Protein AF-A0A834VMV4-F1 (afdb_monomer_lite)

InterPro domains:
  IPR002156 Ribonuclease H domain [PF00075] (188-324)
  IPR002156 Ribonuclease H domain [PS50879] (186-325)
  IPR012337 Ribonuclease H-like superfamily [SSF53098] (189-326)
  IPR036397 Ribonuclease H superfamily [G3DSA:3.30.420.10] (181-323)
  IPR050092 Ribonuclease H [PTHR10642] (129-359)

pLDDT: mean 83.53, std 16.03, range [24.09, 98.38]

Foldseek 3Di:
DQVVVLLVQLDPPRHDALVVLLVCCVPPVCCVLCPCLLQPPDPDPVSLVVQQVVLQSSLCSSVVHDPPDDRLVSCVVSVHFRPVLVSLLVLLLVLLVLLQEPCPDPSNVVLVVVVVVVVVDDPDPDPPHSSVSSSVSDPPLQNPQAHHQDPDDDDPPDDFLAAEDEDPDDQQVQLVVVVVCLLPDDQLEKEKEKFWDDDPPFQAIKIKIFIAGSVRDTPDIDIAGAGNQDDRLLSQLVRQLVLLVVCLVPAAAAHEYEYEYADPLSSVVLRDDDSDWSNVSNVSSRVSSVSNVVNNYHYYYYYHHPPNPPVRNVNRVVRNVVNRHDDHPDHYHTSVSSSVVSVVVSLVVSVVVLVVVLVVQCVVPVPDPSNPDDPPCSVPVVVVVCVVVVVVVSD

Radius of gyration: 25.64 Å; chains: 1; bounding box: 66×63×68 Å

Sequence (395 aa):
MCLYVLGRLANIELGLSTHAIRQLYLACVTSVSDYGAQIYWQNQPYATKKLQSLHNLACRKTLGVFRTAPTVPTSLEASLLPPAIRLNSTIRNYASRANLLANTHPIAKAITRIQSTNLQRSKKPNQHRQLQTITNAIPKNNKRDTEQTIPYRFRPWDTLNYTVTVSQKSKEEEANAHQAYIKTRLDNYTTIYSDASQTQEGKGIGVGIAVYNSTQQEIYSETVNIGQYQLVYNGELEGITRAFEYAAKNATTDQEFEVYADNQAAIYRLKNLSDNPGQHWQLRCLKAANTIRRKQANIHLLWAPGHTDIVGNERADYLAKEATKEDPRSTTKSIAYLGTTIKRIQQTEQRQEYEKYKARATALNKATYSAKYIEHQLFEMTKRSWITLFSSQFH

Secondary structure (DSSP, 8-state):
-HHHHHTTS--TTTS--HHHHHHHIIIIIIHHHTTTHHHH-S--HHHHHHHHHHHHHHHHHHHT--TTS-HHHHHHHTT---HHHHHHHHHHHHHHHHHHB-TTSHHHHHHHHHHHHTTS--S------HHHHHHHHS-GGGSSSB--B------TTPPPSSEEE---S-HHHHHHHHHHHHHHS-TTEEEEEEEEE--SS-SS-EEEEEEE-TT--EEEEEEEE--TTS-HHHHHHHHHHHHHHHHHHH--TT-EEEEEES-HHHHHHHHS--SSTTHHHHHHHHHHHHHHHHTT-EEEEEE--SSS--HHHHHHHHHHHHHTTSPPS--PBPHHHHHHHHHHHHHHHHHHHHHHHHHHHHHH-TTSHHHH--STTTTTHHHHTTTTTTTTS--

Structure (mmCIF, N/CA/C/O backbone):
data_AF-A0A834VMV4-F1
#
_entry.id   AF-A0A834VMV4-F1
#
loop_
_atom_site.group_PDB
_atom_site.id
_atom_site.type_symbol
_atom_site.label_atom_id
_atom_site.label_alt_id
_atom_site.label_comp_id
_atom_site.label_asym_id
_atom_site.label_entity_id
_atom_site.label_seq_id
_atom_site.pdbx_PDB_ins_code
_atom_site.Cartn_x
_atom_site.Cartn_y
_atom_site.Cartn_z
_atom_site.occupancy
_atom_site.B_iso_or_equiv
_atom_site.auth_seq_id
_atom_site.auth_comp_id
_atom_site.auth_asym_id
_atom_site.auth_atom_id
_atom_site.pdbx_PDB_model_num
ATOM 1 N N . MET A 1 1 ? 4.136 8.636 -36.733 1.00 51.41 1 MET A N 1
ATOM 2 C CA . MET A 1 1 ? 3.437 9.928 -36.899 1.00 51.41 1 MET A CA 1
ATOM 3 C C . MET A 1 1 ? 3.406 10.726 -35.589 1.00 51.41 1 MET A C 1
ATOM 5 O O . MET A 1 1 ? 3.931 11.829 -35.578 1.00 51.41 1 MET A O 1
ATOM 9 N N . CYS A 1 2 ? 2.948 10.159 -34.462 1.00 61.69 2 CYS A N 1
ATOM 10 C CA . CYS A 1 2 ? 2.814 10.873 -33.176 1.00 61.69 2 CYS A CA 1
ATOM 11 C C . CYS A 1 2 ? 4.102 11.528 -32.626 1.00 61.69 2 CYS A C 1
ATOM 13 O O . CYS A 1 2 ? 4.070 12.689 -32.235 1.00 61.69 2 CYS A O 1
ATOM 15 N N . LEU A 1 3 ? 5.258 10.845 -32.638 1.00 66.88 3 LEU A N 1
ATOM 16 C CA . LEU A 1 3 ? 6.490 11.402 -32.047 1.00 66.88 3 LEU A CA 1
ATOM 17 C C . LEU A 1 3 ? 7.038 12.631 -32.799 1.00 66.88 3 LEU A C 1
ATOM 19 O O . LEU A 1 3 ? 7.627 13.514 -32.185 1.00 66.88 3 LEU A O 1
ATOM 23 N N . TYR A 1 4 ? 6.836 12.716 -34.116 1.00 69.31 4 TYR A N 1
ATOM 24 C CA . TYR A 1 4 ? 7.281 13.875 -34.900 1.00 69.31 4 TYR A CA 1
ATOM 25 C C . TYR A 1 4 ? 6.429 15.117 -34.626 1.00 69.31 4 TYR A C 1
ATOM 27 O O . TYR A 1 4 ? 6.965 16.221 -34.611 1.00 69.31 4 TYR A O 1
ATOM 35 N N . VAL A 1 5 ? 5.135 14.929 -34.350 1.00 69.44 5 VAL A N 1
ATOM 36 C CA . VAL A 1 5 ? 4.232 16.003 -33.911 1.00 69.44 5 VAL A CA 1
ATOM 37 C C . VAL A 1 5 ? 4.632 16.485 -32.515 1.00 69.44 5 VAL A C 1
ATOM 39 O O . VAL A 1 5 ? 4.823 17.681 -32.320 1.00 69.44 5 VAL A O 1
ATOM 42 N N . LEU A 1 6 ? 4.894 15.561 -31.581 1.00 69.88 6 LEU A N 1
ATOM 43 C CA . LEU A 1 6 ? 5.437 15.893 -30.255 1.00 69.88 6 LEU A CA 1
ATOM 44 C C . LEU A 1 6 ? 6.782 16.627 -30.342 1.00 69.88 6 LEU A C 1
ATOM 46 O O . LEU A 1 6 ? 7.045 17.550 -29.579 1.00 69.88 6 LEU A O 1
ATOM 50 N N . GLY A 1 7 ? 7.619 16.263 -31.314 1.00 65.75 7 GLY A N 1
ATOM 51 C CA . GLY A 1 7 ? 8.910 16.900 -31.547 1.00 65.75 7 GLY A CA 1
ATOM 52 C C . GLY A 1 7 ? 8.838 18.368 -31.977 1.00 65.75 7 GLY A C 1
ATOM 53 O O . GLY A 1 7 ? 9.868 19.033 -31.897 1.00 65.75 7 GLY A O 1
ATOM 54 N N . ARG A 1 8 ? 7.673 18.870 -32.418 1.00 71.69 8 ARG A N 1
ATOM 55 C CA . ARG A 1 8 ? 7.442 20.301 -32.700 1.00 71.69 8 ARG A CA 1
ATOM 56 C C . ARG A 1 8 ? 7.140 21.105 -31.436 1.00 71.69 8 ARG A C 1
ATOM 58 O O . ARG A 1 8 ? 7.451 22.285 -31.384 1.00 71.69 8 ARG A O 1
ATOM 65 N N . LEU A 1 9 ? 6.584 20.449 -30.420 1.00 71.00 9 LEU A N 1
ATOM 66 C CA . LEU A 1 9 ? 6.304 21.037 -29.109 1.00 71.00 9 LEU A CA 1
ATOM 67 C C . LEU A 1 9 ? 7.537 21.026 -28.192 1.00 71.00 9 LEU A C 1
ATOM 69 O O . LEU A 1 9 ? 7.499 21.598 -27.113 1.00 71.00 9 LEU A O 1
ATOM 73 N N . ALA A 1 10 ? 8.622 20.372 -28.609 1.00 67.69 10 ALA A N 1
ATOM 74 C CA . ALA A 1 10 ? 9.837 20.165 -27.827 1.00 67.69 10 ALA A CA 1
ATOM 75 C C . ALA A 1 10 ? 10.935 21.216 -28.090 1.00 67.69 10 ALA A C 1
ATOM 77 O O . ALA A 1 10 ? 12.115 20.871 -28.157 1.00 67.69 10 ALA A O 1
ATOM 78 N N . ASN A 1 11 ? 10.550 22.477 -28.316 1.00 72.00 11 ASN A N 1
ATOM 79 C CA . ASN A 1 11 ? 11.505 23.571 -28.502 1.00 72.00 11 ASN A CA 1
ATOM 80 C C . ASN A 1 11 ? 12.044 24.062 -27.142 1.00 72.00 11 ASN A C 1
ATOM 82 O O . ASN A 1 11 ? 11.292 24.140 -26.178 1.00 72.00 11 ASN A O 1
ATOM 86 N N . ILE A 1 12 ? 13.333 24.393 -27.065 1.00 65.00 12 ILE A N 1
ATOM 87 C CA . ILE A 1 12 ? 13.997 24.820 -25.821 1.00 65.00 12 ILE A CA 1
ATOM 88 C C . ILE A 1 12 ? 13.574 26.247 -25.432 1.00 65.00 12 ILE A C 1
ATOM 90 O O . ILE A 1 12 ? 13.533 26.566 -24.250 1.00 65.00 12 ILE A O 1
ATOM 94 N N . GLU A 1 13 ? 13.212 27.084 -26.410 1.00 65.56 13 GLU A N 1
ATOM 95 C CA . GLU A 1 13 ? 12.889 28.502 -26.180 1.00 65.56 13 GLU A CA 1
ATOM 96 C C . GLU A 1 13 ? 11.395 28.763 -25.921 1.00 65.56 13 GLU A C 1
ATOM 98 O O . GLU A 1 13 ? 11.047 29.598 -25.095 1.00 65.56 13 GLU A O 1
ATOM 103 N N . LEU A 1 14 ? 10.502 28.050 -26.619 1.00 67.44 14 LEU A N 1
ATOM 104 C CA . LEU A 1 14 ? 9.043 28.281 -26.596 1.00 67.44 14 LEU A CA 1
ATOM 105 C C . LEU A 1 14 ? 8.225 26.979 -26.496 1.00 67.44 14 LEU A C 1
ATOM 107 O O . LEU A 1 14 ? 7.031 26.956 -26.790 1.00 67.44 14 LEU A O 1
ATOM 111 N N . GLY A 1 15 ? 8.873 25.860 -26.172 1.00 77.75 15 GLY A N 1
ATOM 112 C CA . GLY A 1 15 ? 8.232 24.550 -26.116 1.00 77.75 15 GLY A CA 1
ATOM 113 C C . GLY A 1 15 ? 7.723 24.160 -24.733 1.00 77.75 15 GLY A C 1
ATOM 114 O O . GLY A 1 15 ? 7.844 24.877 -23.743 1.00 77.75 15 GLY A O 1
ATOM 115 N N . LEU A 1 16 ? 7.143 22.966 -24.678 1.00 81.44 16 LEU A N 1
ATOM 116 C CA . LEU A 1 16 ? 6.712 22.324 -23.445 1.00 81.44 16 LEU A CA 1
ATOM 117 C C . LEU A 1 16 ? 7.912 21.971 -22.558 1.00 81.44 16 LEU A C 1
ATOM 119 O O . LEU A 1 16 ? 9.003 21.671 -23.041 1.00 81.44 16 LEU A O 1
ATOM 123 N N . SER A 1 17 ? 7.680 21.917 -21.245 1.00 86.12 17 SER A N 1
ATOM 124 C CA . SER A 1 17 ? 8.703 21.476 -20.297 1.00 86.12 17 SER A CA 1
ATOM 125 C C . SER A 1 17 ? 9.155 20.037 -20.575 1.00 86.12 17 SER A C 1
ATOM 127 O O . SER A 1 17 ? 8.391 19.195 -21.064 1.00 86.12 17 SER A O 1
ATOM 129 N N . THR A 1 18 ? 10.394 19.717 -20.192 1.00 84.31 18 THR A N 1
ATOM 130 C CA . THR A 1 18 ? 10.956 18.358 -20.299 1.00 84.31 18 THR A CA 1
ATOM 131 C C . THR A 1 18 ? 10.059 17.322 -19.611 1.00 84.31 18 THR A C 1
ATOM 133 O O . THR A 1 18 ? 9.837 16.230 -20.141 1.00 84.31 18 THR A O 1
ATOM 136 N N . HIS A 1 19 ? 9.458 17.693 -18.474 1.00 87.00 19 HIS A N 1
ATOM 137 C CA . HIS A 1 19 ? 8.466 16.888 -17.769 1.00 87.00 19 HIS A CA 1
ATOM 138 C C . HIS A 1 19 ? 7.225 16.615 -18.631 1.00 87.00 19 HIS A C 1
ATOM 140 O O . HIS A 1 19 ? 6.827 15.459 -18.773 1.00 87.00 19 HIS A O 1
ATOM 146 N N . ALA A 1 20 ? 6.629 17.645 -19.238 1.00 87.75 20 ALA A N 1
ATOM 147 C CA . ALA A 1 20 ? 5.424 17.501 -20.053 1.00 87.75 20 ALA A CA 1
ATOM 148 C C . ALA A 1 20 ? 5.670 16.654 -21.314 1.00 87.75 20 ALA A C 1
ATOM 150 O O . ALA A 1 20 ? 4.885 15.758 -21.623 1.00 87.75 20 ALA A O 1
ATOM 151 N N . ILE A 1 21 ? 6.797 16.850 -22.007 1.00 87.75 21 ILE A N 1
ATOM 152 C CA . ILE A 1 21 ? 7.157 16.045 -23.189 1.00 87.75 21 ILE A CA 1
ATOM 153 C C . ILE A 1 21 ? 7.370 14.581 -22.801 1.00 87.75 21 ILE A C 1
ATOM 155 O O . ILE A 1 21 ? 6.926 13.672 -23.506 1.00 87.75 21 ILE A O 1
ATOM 159 N N . ARG A 1 22 ? 8.037 14.339 -21.666 1.00 89.56 22 ARG A N 1
ATOM 160 C CA . ARG A 1 22 ? 8.214 12.995 -21.112 1.00 89.56 22 ARG A CA 1
ATOM 161 C C . ARG A 1 22 ? 6.864 12.333 -20.834 1.00 89.56 22 ARG A C 1
ATOM 163 O O . ARG A 1 22 ? 6.681 11.180 -21.222 1.00 89.56 22 ARG A O 1
ATOM 170 N N . GLN A 1 23 ? 5.929 13.049 -20.208 1.00 90.38 23 GLN A N 1
ATOM 171 C CA . GLN A 1 23 ? 4.575 12.544 -19.959 1.00 90.38 23 GLN A CA 1
ATOM 172 C C . GLN A 1 23 ? 3.857 12.200 -21.267 1.00 90.38 23 GLN A C 1
ATOM 174 O O . GLN A 1 23 ? 3.333 11.099 -21.396 1.00 90.38 23 GLN A O 1
ATOM 179 N N . LEU A 1 24 ? 3.913 13.075 -22.276 1.00 90.12 24 LEU A N 1
ATOM 180 C CA . LEU A 1 24 ? 3.303 12.823 -23.586 1.00 90.12 24 LEU A CA 1
ATOM 181 C C . LEU A 1 24 ? 3.915 11.614 -24.304 1.00 90.12 24 LEU A C 1
ATOM 183 O O . LEU A 1 24 ? 3.196 10.817 -24.906 1.00 90.12 24 LEU A O 1
ATOM 187 N N . TYR A 1 25 ? 5.235 11.431 -24.229 1.00 90.69 25 TYR A N 1
ATOM 188 C CA . TYR A 1 25 ? 5.883 10.240 -24.779 1.00 90.69 25 TYR A CA 1
ATOM 189 C C . TYR A 1 25 ? 5.379 8.962 -24.096 1.00 90.69 25 TYR A C 1
ATOM 191 O O . TYR A 1 25 ? 5.005 8.008 -24.782 1.00 90.69 25 TYR A O 1
ATOM 199 N N . LEU A 1 26 ? 5.323 8.947 -22.761 1.00 89.94 26 LEU A N 1
ATOM 200 C CA . LEU A 1 26 ? 4.818 7.798 -22.011 1.00 89.94 26 LEU A CA 1
ATOM 201 C C . LEU A 1 26 ? 3.335 7.534 -22.337 1.00 89.94 26 LEU A C 1
ATOM 203 O O . LEU A 1 26 ? 2.976 6.418 -22.712 1.00 89.94 26 LEU A O 1
ATOM 207 N N . ALA A 1 27 ? 2.493 8.564 -22.295 1.00 89.94 27 ALA A N 1
ATOM 208 C CA . ALA A 1 27 ? 1.051 8.441 -22.480 1.00 89.94 27 ALA A CA 1
ATOM 209 C C . ALA A 1 27 ? 0.635 8.098 -23.920 1.00 89.94 27 ALA A C 1
ATOM 211 O O . ALA A 1 27 ? -0.274 7.293 -24.112 1.00 89.94 27 ALA A O 1
ATOM 212 N N . CYS A 1 28 ? 1.281 8.677 -24.937 1.00 90.31 28 CYS A N 1
ATOM 213 C CA . CYS A 1 28 ? 0.823 8.572 -26.329 1.00 90.31 28 CYS A CA 1
ATOM 214 C C . CYS A 1 28 ? 1.677 7.645 -27.197 1.00 90.31 28 CYS A C 1
ATOM 216 O O . CYS A 1 28 ? 1.167 7.049 -28.142 1.00 90.31 28 CYS A O 1
ATOM 218 N N . VAL A 1 29 ? 2.985 7.555 -26.940 1.00 90.62 29 VAL A N 1
ATOM 219 C CA . VAL A 1 29 ? 3.890 6.747 -27.772 1.00 90.62 29 VAL A CA 1
ATOM 220 C C . VAL A 1 29 ? 4.086 5.375 -27.155 1.00 90.62 29 VAL A C 1
ATOM 222 O O . VAL A 1 29 ? 3.894 4.381 -27.853 1.00 90.62 29 VAL A O 1
ATOM 225 N N . THR A 1 30 ? 4.429 5.301 -25.863 1.00 90.38 30 THR A N 1
ATOM 226 C CA . THR A 1 30 ? 4.691 3.996 -25.234 1.00 90.38 30 THR A CA 1
ATOM 227 C C . THR A 1 30 ? 3.434 3.152 -25.067 1.00 90.38 30 THR A C 1
ATOM 229 O O . THR A 1 30 ? 3.504 1.938 -25.225 1.00 90.38 30 THR A O 1
ATOM 232 N N . SER A 1 31 ? 2.271 3.780 -24.867 1.00 88.31 31 SER A N 1
ATOM 233 C CA . SER A 1 31 ? 0.974 3.090 -24.834 1.00 88.31 31 SER A CA 1
ATOM 234 C C . SER A 1 31 ? 0.675 2.319 -26.122 1.00 88.31 31 SER A C 1
ATOM 236 O O . SER A 1 31 ? 0.146 1.214 -26.057 1.00 88.31 31 SER A O 1
ATOM 238 N N . VAL A 1 32 ? 1.057 2.870 -27.280 1.00 90.25 32 VAL A N 1
ATOM 239 C CA . VAL A 1 32 ? 0.893 2.224 -28.590 1.00 90.25 32 VAL A CA 1
ATOM 240 C C . VAL A 1 32 ? 2.046 1.265 -28.878 1.00 90.25 32 VAL A C 1
ATOM 242 O O . VAL A 1 32 ? 1.817 0.149 -29.336 1.00 90.25 32 VAL A O 1
ATOM 245 N N . SER A 1 33 ? 3.294 1.670 -28.616 1.00 89.31 33 SER A N 1
ATOM 246 C CA . SER A 1 33 ? 4.471 0.866 -28.973 1.00 89.31 33 SER A CA 1
ATOM 247 C C . SER A 1 33 ? 4.619 -0.404 -28.144 1.00 89.31 33 SER A C 1
ATOM 249 O O . SER A 1 33 ? 5.172 -1.386 -28.633 1.00 89.31 33 SER A O 1
ATOM 251 N N . ASP A 1 34 ? 4.152 -0.368 -26.898 1.00 90.31 34 ASP A N 1
ATOM 252 C CA . ASP A 1 34 ? 4.249 -1.476 -25.951 1.00 90.31 34 ASP A CA 1
ATOM 253 C C . ASP A 1 34 ? 2.916 -2.242 -25.840 1.00 90.31 34 ASP A C 1
ATOM 255 O O . ASP A 1 34 ? 2.782 -3.152 -25.015 1.00 90.31 34 ASP A O 1
ATOM 259 N N . TYR A 1 35 ? 1.914 -1.882 -26.651 1.00 90.75 35 TYR A N 1
ATOM 260 C CA . TYR A 1 35 ? 0.606 -2.523 -26.632 1.00 90.75 35 TYR A CA 1
ATOM 261 C C . TYR A 1 35 ? 0.726 -4.022 -26.917 1.00 90.75 35 TYR A C 1
ATOM 263 O O . TYR A 1 35 ? 1.253 -4.436 -27.947 1.00 90.75 35 TYR A O 1
ATOM 271 N N . GLY A 1 36 ? 0.219 -4.851 -26.004 1.00 88.88 36 GLY A N 1
ATOM 272 C CA . GLY A 1 36 ? 0.285 -6.305 -26.136 1.00 88.88 36 GLY A CA 1
ATOM 273 C C . GLY A 1 36 ? 1.661 -6.904 -25.832 1.00 88.88 36 GLY A C 1
ATOM 274 O O . GLY A 1 36 ? 1.875 -8.080 -26.130 1.00 88.88 36 GLY A O 1
ATOM 275 N N . ALA A 1 37 ? 2.587 -6.158 -25.213 1.00 90.25 37 ALA A N 1
ATOM 276 C CA . ALA A 1 37 ? 3.906 -6.660 -24.811 1.00 90.25 37 ALA A CA 1
ATOM 277 C C . ALA A 1 37 ? 3.830 -7.978 -24.027 1.00 90.25 37 ALA A C 1
ATOM 279 O O . ALA A 1 37 ? 4.653 -8.869 -24.215 1.00 90.25 37 ALA A O 1
ATOM 280 N N . GLN A 1 38 ? 2.803 -8.153 -23.196 1.00 88.81 38 GLN A N 1
ATOM 281 C CA . GLN A 1 38 ? 2.579 -9.380 -22.433 1.00 88.81 38 GLN A CA 1
ATOM 282 C C . GLN A 1 38 ? 2.365 -10.610 -23.327 1.00 88.81 38 GLN A C 1
ATOM 284 O O . GLN A 1 38 ? 2.601 -11.721 -22.863 1.00 88.81 38 GLN A O 1
ATOM 289 N N . ILE A 1 39 ? 1.948 -10.428 -24.583 1.00 87.56 39 ILE A N 1
ATOM 290 C CA . ILE A 1 39 ? 1.672 -11.491 -25.555 1.00 87.56 39 ILE A CA 1
ATOM 291 C C . ILE A 1 39 ? 2.900 -11.770 -26.426 1.00 87.56 39 ILE A C 1
ATOM 293 O O . ILE A 1 39 ? 3.273 -12.930 -26.591 1.00 87.56 39 ILE A O 1
ATOM 297 N N . TYR A 1 40 ? 3.525 -10.731 -26.989 1.00 87.38 40 TYR A N 1
ATOM 298 C CA . TYR A 1 40 ? 4.570 -10.920 -28.001 1.00 87.38 40 TYR A CA 1
ATOM 299 C C . TYR A 1 40 ? 6.000 -10.835 -27.461 1.00 87.38 40 TYR A C 1
ATOM 301 O O . TYR A 1 40 ? 6.901 -11.354 -28.111 1.00 87.38 40 TYR A O 1
ATOM 309 N N . TRP A 1 41 ? 6.266 -10.161 -26.337 1.00 90.06 41 TRP A N 1
ATOM 310 C CA . TRP A 1 41 ? 7.641 -9.850 -25.928 1.00 90.06 41 TRP A CA 1
ATOM 311 C C . TRP A 1 41 ? 8.350 -11.060 -25.305 1.00 90.06 41 TRP A C 1
ATOM 313 O O . TRP A 1 41 ? 7.895 -11.618 -24.306 1.00 90.06 41 TRP A O 1
ATOM 323 N N . GLN A 1 42 ? 9.492 -11.441 -25.887 1.00 85.62 42 GLN A N 1
ATOM 324 C CA . GLN A 1 42 ? 10.352 -12.551 -25.437 1.00 85.62 42 GLN A CA 1
ATOM 325 C C . GLN A 1 42 ? 11.845 -12.194 -25.532 1.00 85.62 42 GLN A C 1
ATOM 327 O O . GLN A 1 42 ? 12.681 -13.066 -25.749 1.00 85.62 42 GLN A O 1
ATOM 332 N N . ASN A 1 43 ? 12.190 -10.909 -25.397 1.00 86.56 43 ASN A N 1
ATOM 333 C CA . ASN A 1 43 ? 13.542 -10.382 -25.631 1.00 86.56 43 ASN A CA 1
ATOM 334 C C . ASN A 1 43 ? 14.035 -10.525 -27.086 1.00 86.56 43 ASN A C 1
ATOM 336 O O . ASN A 1 43 ? 15.227 -10.724 -27.323 1.00 86.56 43 ASN A O 1
ATOM 340 N N . GLN A 1 44 ? 13.148 -10.405 -28.082 1.00 88.69 44 GLN A N 1
ATOM 341 C CA . GLN A 1 44 ? 13.552 -10.535 -29.485 1.00 88.69 44 GLN A CA 1
ATOM 342 C C . GLN A 1 44 ? 14.399 -9.333 -29.953 1.00 88.69 44 GLN A C 1
ATOM 344 O O . GLN A 1 44 ? 13.900 -8.202 -29.943 1.00 88.69 44 GLN A O 1
ATOM 349 N N . PRO A 1 45 ? 15.629 -9.537 -30.470 1.00 87.06 45 PRO A N 1
ATOM 350 C CA . PRO A 1 45 ? 16.525 -8.436 -30.842 1.00 87.06 45 PRO A CA 1
ATOM 351 C C . PRO A 1 45 ? 15.960 -7.482 -31.904 1.00 87.06 45 PRO A C 1
ATOM 353 O O . PRO A 1 45 ? 16.187 -6.271 -31.837 1.00 87.06 45 PRO A O 1
ATOM 356 N N . TYR A 1 46 ? 15.204 -8.003 -32.879 1.00 88.12 46 TYR A N 1
ATOM 357 C CA . TYR A 1 46 ? 14.644 -7.194 -33.967 1.00 88.12 46 TYR A CA 1
ATOM 358 C C . TYR A 1 46 ? 13.621 -6.167 -33.455 1.00 88.12 46 TYR A C 1
ATOM 360 O O . TYR A 1 46 ? 13.611 -5.021 -33.912 1.00 88.12 46 TYR A O 1
ATOM 368 N N . ALA A 1 47 ? 12.781 -6.565 -32.493 1.00 86.62 47 ALA A N 1
ATOM 369 C CA . ALA A 1 47 ? 11.767 -5.707 -31.893 1.00 86.62 47 ALA A CA 1
ATOM 370 C C . ALA A 1 47 ? 12.437 -4.645 -31.015 1.00 86.62 47 ALA A C 1
ATOM 372 O O . ALA A 1 47 ? 12.151 -3.453 -31.156 1.00 86.62 47 ALA A O 1
ATOM 373 N N . THR A 1 48 ? 13.417 -5.059 -30.203 1.00 89.62 48 THR A N 1
ATOM 374 C CA . THR A 1 48 ? 14.221 -4.156 -29.371 1.00 89.62 48 THR A CA 1
ATOM 375 C C . THR A 1 48 ? 14.895 -3.079 -30.203 1.00 89.62 48 THR A C 1
ATOM 377 O O . THR A 1 48 ? 14.807 -1.910 -29.855 1.00 89.62 48 THR A O 1
ATOM 380 N N . LYS A 1 49 ? 15.527 -3.432 -31.331 1.00 90.56 49 LYS A N 1
ATOM 381 C CA . LYS A 1 49 ? 16.248 -2.467 -32.177 1.00 90.56 49 LYS A CA 1
ATOM 382 C C . LYS A 1 49 ? 15.326 -1.370 -32.720 1.00 90.56 49 LYS A C 1
ATOM 384 O O . LYS A 1 49 ? 15.688 -0.193 -32.681 1.00 90.56 49 LYS A O 1
ATOM 389 N N . LYS A 1 50 ? 14.128 -1.737 -33.190 1.00 91.06 50 LYS A N 1
ATOM 390 C CA . LYS A 1 50 ? 13.131 -0.777 -33.696 1.00 91.06 50 LYS A CA 1
ATOM 391 C C . LYS A 1 50 ? 12.646 0.161 -32.587 1.00 91.06 50 LYS A C 1
ATOM 393 O O . LYS A 1 50 ? 12.671 1.379 -32.762 1.00 91.06 50 LYS A O 1
ATOM 398 N N . LEU A 1 51 ? 12.278 -0.394 -31.432 1.00 92.06 51 LEU A N 1
ATOM 399 C CA . LEU A 1 51 ? 11.822 0.392 -30.283 1.00 92.06 51 LEU A CA 1
ATOM 400 C C . LEU A 1 51 ? 12.939 1.260 -29.694 1.00 92.06 51 LEU A C 1
ATOM 402 O O . LEU A 1 51 ? 12.684 2.389 -29.288 1.00 92.06 51 LEU A O 1
ATOM 406 N N . GLN A 1 52 ? 14.183 0.778 -29.692 1.00 93.44 52 GLN A N 1
ATOM 407 C CA . GLN A 1 52 ? 15.339 1.532 -29.212 1.00 93.44 52 GLN A CA 1
ATOM 408 C C . GLN A 1 52 ? 15.598 2.760 -30.083 1.00 93.44 52 GLN A C 1
ATOM 410 O O . GLN A 1 52 ? 15.896 3.830 -29.560 1.00 93.44 52 GLN A O 1
ATOM 415 N N . SER A 1 53 ? 15.443 2.641 -31.405 1.00 91.25 53 SER A N 1
ATOM 416 C CA . SER A 1 53 ? 15.561 3.789 -32.309 1.00 91.25 53 SER A CA 1
ATOM 417 C C . SER A 1 53 ? 14.515 4.864 -31.997 1.00 91.25 53 SER A C 1
ATOM 419 O O . SER A 1 53 ? 14.851 6.047 -31.926 1.00 91.25 53 SER A O 1
ATOM 421 N N . LEU A 1 54 ? 13.261 4.455 -31.774 1.00 91.50 54 LEU A N 1
ATOM 422 C CA . LEU A 1 54 ? 12.169 5.354 -31.388 1.00 91.50 54 LEU A CA 1
ATOM 423 C C . LEU A 1 54 ? 12.438 6.017 -30.028 1.00 91.50 54 LEU A C 1
ATOM 425 O O . LEU A 1 54 ? 12.293 7.228 -29.886 1.00 91.50 54 LEU A O 1
ATOM 429 N N . HIS A 1 55 ? 12.886 5.228 -29.053 1.00 92.81 55 HIS A N 1
ATOM 430 C CA . HIS A 1 55 ? 13.236 5.681 -27.709 1.00 92.81 55 HIS A CA 1
ATOM 431 C C . HIS A 1 55 ? 14.376 6.700 -27.717 1.00 92.81 55 HIS A C 1
ATOM 433 O O . HIS A 1 55 ? 14.256 7.762 -27.120 1.00 92.81 55 HIS A O 1
ATOM 439 N N . ASN A 1 56 ? 15.454 6.430 -28.456 1.00 91.94 56 ASN A N 1
ATOM 440 C CA . ASN A 1 56 ? 16.592 7.345 -28.566 1.00 91.94 56 ASN A CA 1
ATOM 441 C C . ASN A 1 56 ? 16.180 8.693 -29.173 1.00 91.94 56 ASN A C 1
ATOM 443 O O . ASN A 1 56 ? 16.668 9.740 -28.751 1.00 91.94 56 ASN A O 1
ATOM 447 N N . LEU A 1 57 ? 15.285 8.673 -30.165 1.00 90.38 57 LEU A N 1
ATOM 448 C CA . LEU A 1 57 ? 14.719 9.892 -30.737 1.00 90.38 57 LEU A CA 1
ATOM 449 C C . LEU A 1 57 ? 13.895 10.659 -29.695 1.00 90.38 57 LEU A C 1
ATOM 451 O O . LEU A 1 57 ? 14.053 11.873 -29.583 1.00 90.38 57 LEU A O 1
ATOM 455 N N . ALA A 1 58 ? 13.067 9.956 -28.919 1.00 90.19 58 ALA A N 1
ATOM 456 C CA . ALA A 1 58 ? 12.270 10.558 -27.858 1.00 90.19 58 ALA A CA 1
ATOM 457 C C . ALA A 1 58 ? 13.149 11.203 -26.779 1.00 90.19 58 ALA A C 1
ATOM 459 O O . ALA A 1 58 ? 12.978 12.386 -26.516 1.00 90.19 58 ALA A O 1
ATOM 460 N N . CYS A 1 59 ? 14.150 10.498 -26.238 1.00 90.50 59 CYS A N 1
ATOM 461 C CA . CYS A 1 59 ? 15.045 11.050 -25.214 1.00 90.50 59 CYS A CA 1
ATOM 462 C C . CYS A 1 59 ? 15.761 12.322 -25.686 1.00 90.50 59 CYS A C 1
ATOM 464 O O . CYS A 1 59 ? 15.843 13.300 -24.946 1.00 90.50 59 CYS A O 1
ATOM 466 N N . ARG A 1 60 ? 16.239 12.337 -26.939 1.00 89.06 60 ARG A N 1
ATOM 467 C CA . ARG A 1 60 ? 16.894 13.521 -27.514 1.00 89.06 60 ARG A CA 1
ATOM 468 C C . ARG A 1 60 ? 15.942 14.700 -27.647 1.00 89.06 60 ARG A C 1
ATOM 470 O O . ARG A 1 60 ? 16.331 15.820 -27.349 1.00 89.06 60 ARG A O 1
ATOM 477 N N . LYS A 1 61 ? 14.700 14.447 -28.066 1.00 87.00 61 LYS A N 1
ATOM 478 C CA . LYS A 1 61 ? 13.665 15.482 -28.160 1.00 87.00 61 LYS A CA 1
ATOM 479 C C . LYS A 1 61 ? 13.243 15.994 -26.787 1.00 87.00 61 LYS A C 1
ATOM 481 O O . LYS A 1 61 ? 13.127 17.195 -26.626 1.00 87.00 61 LYS A O 1
ATOM 486 N N . THR A 1 62 ? 13.080 15.115 -25.802 1.00 87.94 62 THR A N 1
ATOM 487 C CA . THR A 1 62 ? 12.726 15.495 -24.429 1.00 87.94 62 THR A CA 1
ATOM 488 C C . THR A 1 62 ? 13.766 16.407 -23.788 1.00 87.94 62 THR A C 1
ATOM 490 O O . THR A 1 62 ? 13.382 17.318 -23.068 1.00 87.94 62 THR A O 1
ATOM 493 N N . LEU A 1 63 ? 15.058 16.174 -24.037 1.00 86.19 63 LEU A N 1
ATOM 494 C CA . LEU A 1 63 ? 16.143 16.970 -23.449 1.00 86.19 63 LEU A CA 1
ATOM 495 C C . LEU A 1 63 ? 16.662 18.095 -24.355 1.00 86.19 63 LEU A C 1
ATOM 497 O O . LEU A 1 63 ? 17.514 18.862 -23.926 1.00 86.19 63 LEU A O 1
ATOM 501 N N . GLY A 1 64 ? 16.227 18.162 -25.615 1.00 84.75 64 GLY A N 1
ATOM 502 C CA . GLY A 1 64 ? 16.762 19.118 -26.589 1.00 84.75 64 GLY A CA 1
ATOM 503 C C . GLY A 1 64 ? 18.237 18.895 -26.963 1.00 84.75 64 GLY A C 1
ATOM 504 O O . GLY A 1 64 ? 18.885 19.799 -27.478 1.00 84.75 64 GLY A O 1
ATOM 505 N N . VAL A 1 65 ? 18.796 17.705 -26.718 1.00 86.00 65 VAL A N 1
ATOM 506 C CA . VAL A 1 65 ? 20.224 17.434 -26.966 1.00 86.00 65 VAL A CA 1
ATOM 507 C C . VAL A 1 65 ? 20.523 17.125 -28.437 1.00 86.00 65 VAL A C 1
ATOM 509 O O . VAL A 1 65 ? 19.665 16.665 -29.197 1.00 86.00 65 VAL A O 1
ATOM 512 N N . PHE A 1 66 ? 21.787 17.306 -28.830 1.00 85.62 66 PHE A N 1
ATOM 513 C CA . PHE A 1 66 ? 22.269 17.030 -30.184 1.00 85.62 66 PHE A CA 1
ATOM 514 C C . PHE A 1 66 ? 22.002 15.588 -30.644 1.00 85.62 66 PHE A C 1
ATOM 516 O O . PHE A 1 66 ? 21.991 14.632 -29.865 1.00 85.62 66 PHE A O 1
ATOM 523 N N . ARG A 1 67 ? 21.882 15.397 -31.966 1.00 82.31 67 ARG A N 1
ATOM 524 C CA . ARG A 1 67 ? 21.709 14.067 -32.582 1.00 82.31 67 ARG A CA 1
ATOM 525 C C . ARG A 1 67 ? 22.859 13.104 -32.255 1.00 82.31 67 ARG A C 1
ATOM 527 O O . ARG A 1 67 ? 22.640 11.894 -32.224 1.00 82.31 67 ARG A O 1
ATOM 534 N N . THR A 1 68 ? 24.053 13.637 -32.009 1.00 84.06 68 THR A N 1
ATOM 535 C CA . THR A 1 68 ? 25.273 12.902 -31.650 1.00 84.06 68 THR A CA 1
ATOM 536 C C . THR A 1 68 ? 25.368 12.563 -30.161 1.00 84.06 68 THR A C 1
ATOM 538 O O . THR A 1 68 ? 26.287 11.848 -29.771 1.00 84.06 68 THR A O 1
ATOM 541 N N . ALA A 1 69 ? 24.423 13.021 -29.329 1.00 83.88 69 ALA A N 1
ATOM 542 C CA . ALA A 1 69 ? 24.440 12.741 -27.900 1.00 83.88 69 ALA A CA 1
ATOM 543 C C . ALA A 1 69 ? 24.389 11.221 -27.617 1.00 83.88 69 ALA A C 1
ATOM 545 O O . ALA A 1 69 ? 23.618 10.491 -28.275 1.00 83.88 69 ALA A O 1
ATOM 546 N N . PRO A 1 70 ? 25.199 10.737 -26.653 1.00 85.19 70 PRO A N 1
ATOM 547 C CA . PRO A 1 70 ? 25.293 9.323 -26.317 1.00 85.19 70 PRO A CA 1
ATOM 548 C C . PRO A 1 70 ? 23.986 8.805 -25.712 1.00 85.19 70 PRO A C 1
ATOM 550 O O . PRO A 1 70 ? 23.435 9.375 -24.777 1.00 85.19 70 PRO A O 1
ATOM 553 N N . THR A 1 71 ? 23.494 7.680 -26.228 1.00 87.69 71 THR A N 1
ATOM 554 C CA . THR A 1 71 ? 22.117 7.220 -25.985 1.00 87.69 71 THR A CA 1
ATOM 555 C C . THR A 1 71 ? 21.845 6.806 -24.541 1.00 87.69 71 THR A C 1
ATOM 557 O O . THR A 1 71 ? 20.776 7.112 -24.020 1.00 87.69 71 THR A O 1
ATOM 560 N N . VAL A 1 72 ? 22.792 6.119 -23.892 1.00 86.81 72 VAL A N 1
ATOM 561 C CA . VAL A 1 72 ? 22.605 5.597 -22.528 1.00 86.81 72 VAL A CA 1
ATOM 562 C C . VAL A 1 72 ? 22.551 6.739 -21.495 1.00 86.81 72 VAL A C 1
ATOM 564 O O . VAL A 1 72 ? 21.557 6.802 -20.769 1.00 86.81 72 VAL A O 1
ATOM 567 N N . PRO A 1 73 ? 23.500 7.702 -21.470 1.00 86.56 73 PRO A N 1
ATOM 568 C CA . PRO A 1 73 ? 23.390 8.889 -20.617 1.00 86.56 73 PRO A CA 1
ATOM 569 C C . PRO A 1 73 ? 22.134 9.718 -20.898 1.00 86.56 73 PRO A C 1
ATOM 571 O O . PRO A 1 73 ? 21.414 10.062 -19.970 1.00 86.56 73 PRO A O 1
ATOM 574 N N . THR A 1 74 ? 21.801 9.973 -22.171 1.00 88.12 74 THR A N 1
ATOM 575 C CA . THR A 1 74 ? 20.594 10.741 -22.529 1.00 88.12 74 THR A CA 1
ATOM 576 C C . THR A 1 74 ? 19.313 10.070 -22.024 1.00 88.12 74 THR A C 1
ATOM 578 O O . THR A 1 74 ? 18.387 10.752 -21.600 1.00 88.12 74 THR A O 1
ATOM 581 N N . SER A 1 75 ? 19.239 8.735 -22.040 1.00 89.38 75 SER A N 1
ATOM 582 C CA . SER A 1 75 ? 18.090 8.002 -21.494 1.00 89.38 75 SER A CA 1
ATOM 583 C C . SER A 1 75 ? 17.953 8.173 -19.980 1.00 89.38 75 SER A C 1
ATOM 585 O O . SER A 1 75 ? 16.832 8.285 -19.480 1.00 89.38 75 SER A O 1
ATOM 587 N N . LEU A 1 76 ? 19.083 8.180 -19.264 1.00 87.00 76 LEU A N 1
ATOM 588 C CA . LEU A 1 76 ? 19.132 8.356 -17.814 1.00 87.00 76 LEU A CA 1
ATOM 589 C C . LEU A 1 76 ? 18.693 9.771 -17.420 1.00 87.00 76 LEU A C 1
ATOM 591 O O . LEU A 1 76 ? 17.768 9.912 -16.625 1.00 87.00 76 LEU A O 1
ATOM 595 N N . GLU A 1 77 ? 19.277 10.788 -18.055 1.00 86.06 77 GLU A N 1
ATOM 596 C CA . GLU A 1 77 ? 18.939 12.204 -17.849 1.00 86.06 77 GLU A CA 1
ATOM 597 C C . GLU A 1 77 ? 17.465 12.490 -18.174 1.00 86.06 77 GLU A C 1
ATOM 599 O O . GLU A 1 77 ? 16.758 13.162 -17.426 1.00 86.06 77 GLU A O 1
ATOM 604 N N . ALA A 1 78 ? 16.938 11.883 -19.244 1.00 87.38 78 ALA A N 1
ATOM 605 C CA . ALA A 1 78 ? 15.529 12.011 -19.615 1.00 87.38 78 ALA A CA 1
ATOM 606 C C . ALA A 1 78 ? 14.585 11.284 -18.640 1.00 87.38 78 ALA A C 1
ATOM 608 O O . ALA A 1 78 ? 13.365 11.367 -18.792 1.00 87.38 78 ALA A O 1
ATOM 609 N N . SER A 1 79 ? 15.113 10.533 -17.665 1.00 89.00 79 SER A N 1
ATOM 610 C CA . SER A 1 79 ? 14.333 9.677 -16.765 1.00 89.00 79 SER A CA 1
ATOM 611 C C . SER A 1 79 ? 13.385 8.741 -17.532 1.00 89.00 79 SER A C 1
ATOM 613 O O . SER A 1 79 ? 12.225 8.539 -17.143 1.00 89.00 79 SER A O 1
ATOM 615 N N . LEU A 1 80 ? 13.868 8.202 -18.658 1.00 90.19 80 LEU A N 1
ATOM 616 C CA . LEU A 1 80 ? 13.148 7.288 -19.541 1.00 90.19 80 LEU A CA 1
ATOM 617 C C . LEU A 1 80 ? 13.831 5.921 -19.552 1.00 90.19 80 LEU A C 1
ATOM 619 O O . LEU A 1 80 ? 15.041 5.805 -19.733 1.00 90.19 80 LEU A O 1
ATOM 623 N N . LEU A 1 81 ? 13.035 4.868 -19.392 1.00 90.31 81 LEU A N 1
ATOM 624 C CA . LEU A 1 81 ? 13.533 3.496 -19.336 1.00 90.31 81 LEU A CA 1
ATOM 625 C C . LEU A 1 81 ? 13.738 2.926 -20.745 1.00 90.31 81 LEU A C 1
ATOM 627 O O . LEU A 1 81 ? 12.791 2.982 -21.545 1.00 90.31 81 LEU A O 1
ATOM 631 N N . PRO A 1 82 ? 14.913 2.333 -21.038 1.00 92.25 82 PRO A N 1
ATOM 632 C CA . PRO A 1 82 ? 15.152 1.623 -22.287 1.00 92.25 82 PRO A CA 1
ATOM 633 C C . PRO A 1 82 ? 14.060 0.572 -22.563 1.00 92.25 82 PRO A C 1
ATOM 635 O O . PRO A 1 82 ? 13.603 -0.091 -21.625 1.00 92.25 82 PRO A O 1
ATOM 638 N N . PRO A 1 83 ? 13.634 0.377 -23.827 1.00 92.94 83 PRO A N 1
ATOM 639 C CA . PRO A 1 83 ? 12.518 -0.499 -24.175 1.00 92.94 83 PRO A CA 1
ATOM 640 C C . PRO A 1 83 ? 12.624 -1.920 -23.624 1.00 92.94 83 PRO A C 1
ATOM 642 O O . PRO A 1 83 ? 11.642 -2.424 -23.099 1.00 92.94 83 PRO A O 1
ATOM 645 N N . ALA A 1 84 ? 13.797 -2.560 -23.670 1.00 92.56 84 ALA A N 1
ATOM 646 C CA . ALA A 1 84 ? 13.944 -3.925 -23.156 1.00 92.56 84 ALA A CA 1
ATOM 647 C C . ALA A 1 84 ? 13.630 -4.014 -21.651 1.00 92.56 84 ALA A C 1
ATOM 649 O O . ALA A 1 84 ? 12.852 -4.864 -21.222 1.00 92.56 84 ALA A O 1
ATOM 650 N N . ILE A 1 85 ? 14.181 -3.090 -20.859 1.00 91.75 85 ILE A N 1
ATOM 651 C CA . ILE A 1 85 ? 13.958 -3.006 -19.410 1.00 91.75 85 ILE A CA 1
ATOM 652 C C . ILE A 1 85 ? 12.490 -2.670 -19.112 1.00 91.75 85 ILE A C 1
ATOM 654 O O . ILE A 1 85 ? 11.868 -3.260 -18.225 1.00 91.75 85 ILE A O 1
ATOM 658 N N . ARG A 1 86 ? 11.911 -1.737 -19.876 1.00 92.12 86 ARG A N 1
ATOM 659 C CA . ARG A 1 86 ? 10.506 -1.334 -19.755 1.00 92.12 86 ARG A CA 1
ATOM 660 C C . ARG A 1 86 ? 9.557 -2.505 -20.027 1.00 92.12 86 ARG A C 1
ATOM 662 O O . ARG A 1 86 ? 8.725 -2.810 -19.179 1.00 92.12 86 ARG A O 1
ATOM 669 N N . LEU A 1 87 ? 9.734 -3.214 -21.142 1.00 92.88 87 LEU A N 1
ATOM 670 C CA . LEU A 1 87 ? 8.911 -4.366 -21.527 1.00 92.88 87 LEU A CA 1
ATOM 671 C C . LEU A 1 87 ? 9.083 -5.552 -20.564 1.00 92.88 87 LEU A C 1
ATOM 673 O O . LEU A 1 87 ? 8.100 -6.202 -20.207 1.00 92.88 87 LEU A O 1
ATOM 677 N N . ASN A 1 88 ? 10.302 -5.801 -20.074 1.00 92.00 88 ASN A N 1
ATOM 678 C CA . ASN A 1 88 ? 10.542 -6.808 -19.037 1.00 92.00 88 ASN A CA 1
ATOM 679 C C . ASN A 1 88 ? 9.802 -6.473 -17.736 1.00 92.00 88 ASN A C 1
ATOM 681 O O . ASN A 1 88 ? 9.184 -7.352 -17.135 1.00 92.00 88 ASN A O 1
ATOM 685 N N . SER A 1 89 ? 9.798 -5.202 -17.325 1.00 90.81 89 SER A N 1
ATOM 686 C CA . SER A 1 89 ? 9.008 -4.736 -16.180 1.00 90.81 89 SER A CA 1
ATOM 687 C C . SER A 1 89 ? 7.504 -4.930 -16.406 1.00 90.81 89 SER A C 1
ATOM 689 O O . SER A 1 89 ? 6.814 -5.444 -15.528 1.00 90.81 89 SER A O 1
ATOM 691 N N . THR A 1 90 ? 6.999 -4.645 -17.611 1.00 90.94 90 THR A N 1
ATOM 692 C CA . THR A 1 90 ? 5.600 -4.905 -17.992 1.00 90.94 90 THR A CA 1
ATOM 693 C C . THR A 1 90 ? 5.225 -6.385 -17.859 1.00 90.94 90 THR A C 1
ATOM 695 O O . THR A 1 90 ? 4.173 -6.697 -17.295 1.00 90.94 90 THR A O 1
ATOM 698 N N . ILE A 1 91 ? 6.087 -7.309 -18.303 1.00 91.25 91 ILE A N 1
ATOM 699 C CA . ILE A 1 91 ? 5.867 -8.753 -18.109 1.00 91.25 91 ILE A CA 1
ATOM 700 C C . ILE A 1 91 ? 5.861 -9.114 -16.622 1.00 91.25 91 ILE A C 1
ATOM 702 O O . ILE A 1 91 ? 4.979 -9.850 -16.184 1.00 91.25 91 ILE A O 1
ATOM 706 N N . ARG A 1 92 ? 6.811 -8.603 -15.830 1.00 89.81 92 ARG A N 1
ATOM 707 C CA . ARG A 1 92 ? 6.880 -8.881 -14.385 1.00 89.81 92 ARG A CA 1
ATOM 708 C C . ARG A 1 92 ? 5.645 -8.380 -13.642 1.00 89.81 92 ARG A C 1
ATOM 710 O O . ARG A 1 92 ? 5.105 -9.103 -12.810 1.00 89.81 92 ARG A O 1
ATOM 717 N N . ASN A 1 93 ? 5.167 -7.181 -13.968 1.00 88.56 93 ASN A N 1
ATOM 718 C CA . ASN A 1 93 ? 3.949 -6.619 -13.385 1.00 88.56 93 ASN A CA 1
ATOM 719 C C . ASN A 1 93 ? 2.729 -7.475 -13.733 1.00 88.56 93 ASN A C 1
ATOM 721 O O . ASN A 1 93 ? 1.912 -7.771 -12.863 1.00 88.56 93 ASN A O 1
ATOM 725 N N . TYR A 1 94 ? 2.631 -7.933 -14.984 1.00 89.19 94 TYR A N 1
ATOM 726 C CA . TYR A 1 94 ? 1.573 -8.852 -15.390 1.00 89.19 94 TYR A CA 1
ATOM 727 C C . TYR A 1 94 ? 1.662 -10.196 -14.656 1.00 89.19 94 TYR A C 1
ATOM 729 O O . TYR A 1 94 ? 0.657 -10.678 -14.147 1.00 89.19 94 TYR A O 1
ATOM 737 N N . ALA A 1 95 ? 2.860 -10.771 -14.536 1.00 86.44 95 ALA A N 1
ATOM 738 C CA . ALA A 1 95 ? 3.085 -12.000 -13.782 1.00 86.44 95 ALA A CA 1
ATOM 739 C C . ALA A 1 95 ? 2.672 -11.854 -12.307 1.00 86.44 95 ALA A C 1
ATOM 741 O O . ALA A 1 95 ? 2.079 -12.769 -11.743 1.00 86.44 95 ALA A O 1
ATOM 742 N N . SER A 1 96 ? 2.935 -10.692 -11.701 1.00 84.88 96 SER A N 1
ATOM 743 C CA . SER A 1 96 ? 2.586 -10.402 -10.304 1.00 84.88 96 SER A CA 1
ATOM 744 C C . SER A 1 96 ? 1.071 -10.358 -10.134 1.00 84.88 96 SER A C 1
ATOM 746 O O . SER A 1 96 ? 0.512 -11.046 -9.285 1.00 84.88 96 SER A O 1
ATOM 748 N N . ARG A 1 97 ? 0.389 -9.645 -11.039 1.00 84.69 97 ARG A N 1
ATOM 749 C CA . ARG A 1 97 ? -1.077 -9.605 -11.099 1.00 84.69 97 ARG A CA 1
ATOM 750 C C . ARG A 1 97 ? -1.694 -10.974 -11.366 1.00 84.69 97 ARG A C 1
ATOM 752 O O . ARG A 1 97 ? -2.763 -11.259 -10.850 1.00 84.69 97 ARG A O 1
ATOM 759 N N . ALA A 1 98 ? -1.050 -11.822 -12.161 1.00 83.69 98 ALA A N 1
ATOM 760 C CA . ALA A 1 98 ? -1.564 -13.155 -12.445 1.00 83.69 98 ALA A CA 1
ATOM 761 C C . ALA A 1 98 ? -1.516 -14.082 -11.215 1.00 83.69 98 ALA A C 1
ATOM 763 O O . ALA A 1 98 ? -2.393 -14.931 -11.081 1.00 83.69 98 ALA A O 1
ATOM 764 N N . ASN A 1 99 ? -0.546 -13.893 -10.311 1.00 79.38 99 ASN A N 1
ATOM 765 C CA . ASN A 1 99 ? -0.454 -14.635 -9.045 1.00 79.38 99 ASN A CA 1
ATOM 766 C C . ASN A 1 99 ? -1.476 -14.172 -7.989 1.00 79.38 99 ASN A C 1
ATOM 768 O O . ASN A 1 99 ? -1.757 -14.915 -7.056 1.00 79.38 99 ASN A O 1
ATOM 772 N N . LEU A 1 100 ? -2.027 -12.963 -8.137 1.00 79.06 100 LEU A N 1
ATOM 773 C CA . LEU A 1 100 ? -3.071 -12.421 -7.261 1.00 79.06 100 LEU A CA 1
ATOM 774 C C . LEU A 1 100 ? -4.437 -13.076 -7.495 1.00 79.06 100 LEU A C 1
ATOM 776 O O . LEU A 1 100 ? -5.296 -13.097 -6.614 1.00 79.06 100 LEU A O 1
ATOM 780 N N . LEU A 1 101 ? -4.659 -13.565 -8.714 1.00 82.81 101 LEU A N 1
ATOM 781 C CA . LEU A 1 101 ? -5.927 -14.156 -9.105 1.00 82.81 101 LEU A CA 1
ATOM 782 C C . LEU A 1 101 ? -6.200 -15.390 -8.246 1.00 82.81 101 LEU A C 1
ATOM 784 O O . LEU A 1 101 ? -5.321 -16.232 -8.065 1.00 82.81 101 LEU A O 1
ATOM 788 N N . ALA A 1 102 ? -7.439 -15.522 -7.770 1.00 79.81 102 ALA A N 1
ATOM 789 C CA . ALA A 1 102 ? -7.868 -16.705 -7.039 1.00 79.81 102 ALA A CA 1
ATOM 790 C C . ALA A 1 102 ? -7.512 -17.992 -7.802 1.00 79.81 102 ALA A C 1
ATOM 792 O O . ALA A 1 102 ? -7.600 -18.051 -9.032 1.00 79.81 102 ALA A O 1
ATOM 793 N N . ASN A 1 103 ? -7.193 -19.062 -7.068 1.00 78.62 103 ASN A N 1
ATOM 794 C CA . ASN A 1 103 ? -6.818 -20.363 -7.642 1.00 78.62 103 ASN A CA 1
ATOM 795 C C . ASN A 1 103 ? -7.893 -20.952 -8.585 1.00 78.62 103 ASN A C 1
ATOM 797 O O . ASN A 1 103 ? -7.611 -21.826 -9.407 1.00 78.62 103 ASN A O 1
ATOM 801 N N . THR A 1 104 ? -9.136 -20.475 -8.490 1.00 81.50 104 THR A N 1
ATOM 802 C CA . THR A 1 104 ? -10.252 -20.844 -9.369 1.00 81.50 104 THR A CA 1
ATOM 803 C C . THR A 1 104 ? -10.174 -20.204 -10.759 1.00 81.50 104 THR A C 1
ATOM 805 O O . THR A 1 104 ? -10.744 -20.758 -11.705 1.00 81.50 104 THR A O 1
ATOM 808 N N . HIS A 1 105 ? -9.456 -19.086 -10.907 1.00 84.31 105 HIS A N 1
ATOM 809 C CA . HIS A 1 105 ? -9.380 -18.299 -12.133 1.00 84.31 105 HIS A CA 1
ATOM 810 C C . HIS A 1 105 ? -8.682 -19.075 -13.273 1.00 84.31 105 HIS A C 1
ATOM 812 O O . HIS A 1 105 ? -7.642 -19.702 -13.039 1.00 84.31 105 HIS A O 1
ATOM 818 N N . PRO A 1 106 ? -9.171 -19.009 -14.531 1.00 85.19 106 PRO A N 1
ATOM 819 C CA . PRO A 1 106 ? -8.588 -19.747 -15.659 1.00 85.19 106 PRO A CA 1
ATOM 820 C C . PRO A 1 106 ? -7.088 -19.498 -15.869 1.00 85.19 106 PRO A C 1
ATOM 822 O O . PRO A 1 106 ? -6.332 -20.435 -16.119 1.00 85.19 106 PRO A O 1
ATOM 825 N N . ILE A 1 107 ? -6.641 -18.246 -15.715 1.00 83.31 107 ILE A N 1
ATOM 826 C CA . ILE A 1 107 ? -5.219 -17.871 -15.827 1.00 83.31 107 ILE A CA 1
ATOM 827 C C . ILE A 1 107 ? -4.380 -18.521 -14.718 1.00 83.31 107 ILE A C 1
ATOM 829 O O . ILE A 1 107 ? -3.324 -19.077 -15.018 1.00 83.31 107 ILE A O 1
ATOM 833 N N . ALA A 1 108 ? -4.855 -18.517 -13.468 1.00 81.06 108 ALA A N 1
ATOM 834 C CA . ALA A 1 108 ? -4.152 -19.155 -12.355 1.00 81.06 108 ALA A CA 1
ATOM 835 C C . ALA A 1 108 ? -4.022 -20.669 -12.595 1.00 81.06 108 ALA A C 1
ATOM 837 O O . ALA A 1 108 ? -2.923 -21.219 -12.529 1.00 81.06 108 ALA A O 1
ATOM 838 N N . LYS A 1 109 ? -5.111 -21.329 -13.019 1.00 83.19 109 LYS A N 1
ATOM 839 C CA . LYS A 1 109 ? -5.101 -22.751 -13.412 1.00 83.19 109 LYS A CA 1
ATOM 840 C C . LYS A 1 109 ? -4.116 -23.038 -14.548 1.00 83.19 109 LYS A C 1
ATOM 842 O O . LYS A 1 109 ? -3.382 -24.027 -14.492 1.00 83.19 109 LYS A O 1
ATOM 847 N N . ALA A 1 110 ? -4.069 -22.181 -15.568 1.00 81.94 110 ALA A N 1
ATOM 848 C CA . ALA A 1 110 ? -3.136 -22.320 -16.684 1.00 81.94 110 ALA A CA 1
ATOM 849 C C . ALA A 1 110 ? -1.671 -22.193 -16.232 1.00 81.94 110 ALA A C 1
ATOM 851 O O . ALA A 1 110 ? -0.830 -22.990 -16.654 1.00 81.94 110 ALA A O 1
ATOM 852 N N . ILE A 1 111 ? -1.365 -21.244 -15.342 1.00 78.50 111 ILE A N 1
ATOM 853 C CA . ILE A 1 111 ? -0.024 -21.063 -14.769 1.00 78.50 111 ILE A CA 1
ATOM 854 C C . ILE A 1 111 ? 0.378 -22.285 -13.936 1.00 78.50 111 ILE A C 1
ATOM 856 O O . ILE A 1 111 ? 1.455 -22.841 -14.161 1.00 78.50 111 ILE A O 1
ATOM 860 N N . THR A 1 112 ? -0.488 -22.763 -13.040 1.00 77.56 112 THR A N 1
ATOM 861 C CA . THR A 1 112 ? -0.224 -23.953 -12.210 1.00 77.56 112 THR A CA 1
ATOM 862 C C . THR A 1 112 ? -0.006 -25.207 -13.063 1.00 77.56 112 THR A C 1
ATOM 864 O O . THR A 1 112 ? 0.904 -26.002 -12.802 1.00 77.56 112 THR A O 1
ATOM 867 N N . ARG A 1 113 ? -0.772 -25.366 -14.152 1.00 78.31 113 ARG A N 1
ATOM 868 C CA . ARG A 1 113 ? -0.572 -26.452 -15.124 1.00 78.31 113 ARG A CA 1
ATOM 869 C C . ARG A 1 113 ? 0.802 -26.375 -15.792 1.00 78.31 113 ARG A C 1
ATOM 871 O O . ARG A 1 113 ? 1.4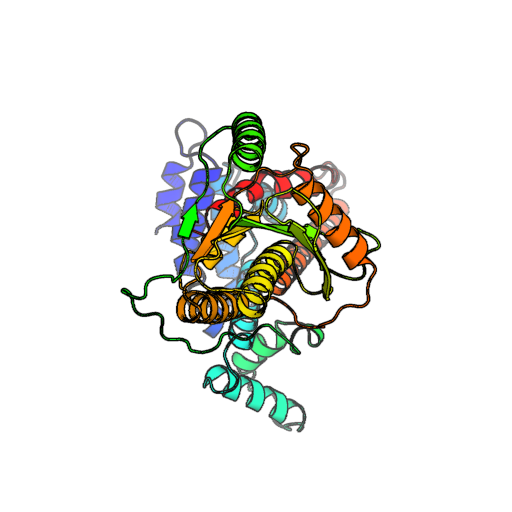77 -27.387 -15.938 1.00 78.31 113 ARG A O 1
ATOM 878 N N . ILE A 1 114 ? 1.257 -25.184 -16.170 1.00 74.38 114 ILE A N 1
ATOM 879 C CA . ILE A 1 114 ? 2.586 -25.014 -16.776 1.00 74.38 114 ILE A CA 1
ATOM 880 C C . ILE A 1 114 ? 3.694 -25.321 -15.764 1.00 74.38 114 ILE A C 1
ATOM 882 O O . ILE A 1 114 ? 4.656 -26.014 -16.096 1.00 74.38 114 ILE A O 1
ATOM 886 N N . GLN A 1 115 ? 3.551 -24.857 -14.522 1.00 71.25 115 GLN A N 1
ATOM 887 C CA . GLN A 1 115 ? 4.529 -25.111 -13.464 1.00 71.25 115 GLN A CA 1
ATOM 888 C C . GLN A 1 115 ? 4.678 -26.607 -13.151 1.00 71.25 115 GLN A C 1
ATOM 890 O O . GLN A 1 115 ? 5.806 -27.077 -13.011 1.00 71.25 115 GLN A O 1
ATOM 895 N N . SER A 1 116 ? 3.573 -27.359 -13.115 1.00 67.88 116 SER A N 1
ATOM 896 C CA . SER A 1 116 ? 3.594 -28.817 -12.913 1.00 67.88 116 SER A CA 1
ATOM 897 C C . SER A 1 116 ? 4.199 -29.570 -14.102 1.00 67.88 116 SER A C 1
ATOM 899 O O . SER A 1 116 ? 5.016 -30.466 -13.901 1.00 67.88 116 SER A O 1
ATOM 901 N N . THR A 1 117 ? 3.901 -29.167 -15.343 1.00 63.78 117 THR A N 1
ATOM 902 C CA . THR A 1 117 ? 4.502 -29.799 -16.536 1.00 63.78 117 THR A CA 1
ATOM 903 C C . THR A 1 117 ? 6.008 -29.559 -16.668 1.00 63.78 117 THR A C 1
ATOM 905 O O . THR A 1 117 ? 6.714 -30.436 -17.146 1.00 63.78 117 THR A O 1
ATOM 908 N N . ASN A 1 118 ? 6.541 -28.423 -16.199 1.00 56.91 118 ASN A N 1
ATOM 909 C CA . ASN A 1 118 ? 7.986 -28.154 -16.236 1.00 56.91 118 ASN A CA 1
ATOM 910 C C . ASN A 1 118 ? 8.806 -29.058 -15.290 1.00 56.91 118 ASN A C 1
ATOM 912 O O . ASN A 1 118 ? 10.016 -29.175 -15.476 1.00 56.91 118 ASN A O 1
ATOM 916 N N . LEU A 1 119 ? 8.179 -29.694 -14.291 1.00 51.53 119 LEU A N 1
ATOM 917 C CA . LEU A 1 119 ? 8.831 -30.686 -13.421 1.00 51.53 119 LEU A CA 1
ATOM 918 C C . LEU A 1 119 ? 8.991 -32.047 -14.120 1.00 51.53 119 LEU A C 1
ATOM 920 O O . LEU A 1 119 ? 9.897 -32.809 -13.791 1.00 51.53 119 LEU A O 1
ATOM 924 N N . GLN A 1 120 ? 8.160 -32.333 -15.125 1.00 48.94 120 GLN A N 1
ATOM 925 C CA . GLN A 1 120 ? 8.236 -33.537 -15.945 1.00 48.94 120 GLN A CA 1
ATOM 926 C C . GLN A 1 120 ? 8.930 -33.183 -17.265 1.00 48.94 120 GLN A C 1
ATOM 928 O O . GLN A 1 120 ? 8.304 -32.692 -18.198 1.00 48.94 120 GLN A O 1
ATOM 933 N N . ARG A 1 121 ? 10.256 -33.376 -17.320 1.00 48.50 121 ARG A N 1
ATOM 934 C CA . ARG A 1 121 ? 11.127 -33.119 -18.487 1.00 48.50 121 ARG A CA 1
ATOM 935 C C . ARG A 1 121 ? 10.465 -33.529 -19.816 1.00 48.50 121 ARG A C 1
ATOM 937 O O . ARG A 1 121 ? 10.540 -34.683 -20.231 1.00 48.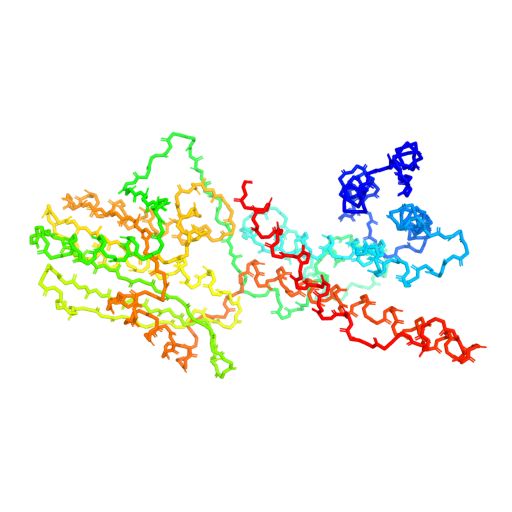50 121 ARG A O 1
ATOM 944 N N . SER A 1 122 ? 9.877 -32.565 -20.523 1.00 45.66 122 SER A N 1
ATOM 945 C CA . SER A 1 122 ? 9.479 -32.736 -21.920 1.00 45.66 122 SER A CA 1
ATOM 946 C C . SER A 1 122 ? 10.736 -32.761 -22.790 1.00 45.66 122 SER A C 1
ATOM 948 O O . SER A 1 122 ? 11.512 -31.807 -22.797 1.00 45.66 122 SER A O 1
ATOM 950 N N . LYS A 1 123 ? 10.929 -33.852 -23.539 1.00 49.59 123 LYS A N 1
ATOM 951 C CA . LYS A 1 123 ? 12.037 -34.064 -24.491 1.00 49.59 123 LYS A CA 1
ATOM 952 C C . LYS A 1 123 ? 11.924 -33.228 -25.780 1.00 49.59 123 LYS A C 1
ATOM 954 O O . LYS A 1 123 ? 12.744 -33.400 -26.674 1.00 49.59 123 LYS A O 1
ATOM 959 N N . LYS A 1 124 ? 10.923 -32.347 -25.915 1.00 49.84 124 LYS A N 1
ATOM 960 C CA . LYS A 1 124 ? 10.775 -31.478 -27.094 1.00 49.84 124 LYS A CA 1
ATOM 961 C C . LYS A 1 124 ? 11.300 -30.068 -26.791 1.00 49.84 124 LYS A C 1
ATOM 963 O O . LYS A 1 124 ? 10.649 -29.351 -26.027 1.00 49.84 124 LYS A O 1
ATOM 968 N N . PRO A 1 125 ? 12.436 -29.649 -27.377 1.00 47.09 125 PRO A N 1
ATOM 969 C CA . PRO A 1 125 ? 12.875 -28.266 -27.297 1.00 47.09 125 PRO A CA 1
ATOM 970 C C . PRO A 1 125 ? 11.944 -27.402 -28.168 1.00 47.09 125 PRO A C 1
ATOM 972 O O . PRO A 1 125 ? 11.410 -27.870 -29.170 1.00 47.09 125 PRO A O 1
ATOM 975 N N . ASN A 1 126 ? 11.766 -26.133 -27.801 1.00 46.41 126 ASN A N 1
ATOM 976 C CA . ASN A 1 126 ? 11.218 -25.065 -28.657 1.00 46.41 126 ASN A CA 1
ATOM 977 C C . ASN A 1 126 ? 9.693 -24.885 -28.791 1.00 46.41 126 ASN A C 1
ATOM 979 O O . ASN A 1 126 ? 9.220 -24.401 -29.815 1.00 46.41 126 ASN A O 1
ATOM 983 N N . GLN A 1 127 ? 8.913 -25.085 -27.728 1.00 53.09 127 GLN A N 1
ATOM 984 C CA . GLN A 1 127 ? 7.709 -24.254 -27.546 1.00 53.09 127 GLN A CA 1
ATOM 985 C C . GLN A 1 127 ? 7.856 -23.419 -26.277 1.00 53.09 127 GLN A C 1
ATOM 987 O O . GLN A 1 127 ? 7.223 -23.703 -25.261 1.00 53.09 127 GLN A O 1
ATOM 992 N N . HIS A 1 128 ? 8.698 -22.381 -26.331 1.00 54.97 128 HIS A N 1
ATOM 993 C CA . HIS A 1 128 ? 8.674 -21.309 -25.337 1.00 54.97 128 HIS A CA 1
ATOM 994 C C . HIS A 1 128 ? 7.319 -20.600 -25.427 1.00 54.97 128 HIS A C 1
ATOM 996 O O . HIS A 1 128 ? 7.125 -19.656 -26.190 1.00 54.97 128 HIS A O 1
ATOM 1002 N N . ARG A 1 129 ? 6.333 -21.109 -24.686 1.00 72.25 129 ARG A N 1
ATOM 1003 C CA . ARG A 1 129 ? 5.018 -20.476 -24.592 1.00 72.25 129 ARG A CA 1
ATOM 1004 C C . ARG A 1 129 ? 5.196 -19.187 -23.805 1.00 72.25 129 ARG A C 1
ATOM 1006 O O . ARG A 1 129 ? 5.823 -19.207 -22.751 1.00 72.25 129 ARG A O 1
ATOM 1013 N N . GLN A 1 130 ? 4.600 -18.090 -24.262 1.00 80.12 130 GLN A N 1
ATOM 1014 C CA . GLN A 1 130 ? 4.652 -16.790 -23.582 1.00 80.12 130 GLN A CA 1
ATOM 1015 C C . GLN A 1 130 ? 4.321 -16.879 -22.081 1.00 80.12 130 GLN A C 1
ATOM 1017 O O . GLN A 1 130 ? 4.922 -16.206 -21.245 1.00 80.12 130 GLN A O 1
ATOM 1022 N N . LEU A 1 131 ? 3.417 -17.790 -21.720 1.00 76.06 131 LEU A N 1
ATOM 1023 C CA . LEU A 1 131 ? 3.064 -18.090 -20.336 1.00 76.06 131 LEU A CA 1
ATOM 1024 C C . LEU A 1 131 ? 4.242 -18.611 -19.494 1.00 76.06 131 LEU A C 1
ATOM 1026 O O . LEU A 1 131 ? 4.294 -18.324 -18.302 1.00 76.06 131 LEU A O 1
ATOM 1030 N N . GLN A 1 132 ? 5.205 -19.335 -20.074 1.00 77.56 132 GLN A N 1
ATOM 1031 C CA . GLN A 1 132 ? 6.442 -19.723 -19.386 1.00 77.56 132 GLN A CA 1
ATOM 1032 C C . GLN A 1 132 ? 7.329 -18.505 -19.116 1.00 77.56 132 GLN A C 1
ATOM 1034 O O . GLN A 1 132 ? 7.858 -18.392 -18.013 1.00 77.56 132 GLN A O 1
ATOM 1039 N N . THR A 1 133 ? 7.451 -17.576 -20.071 1.00 80.38 133 THR A N 1
ATOM 1040 C CA . THR A 1 133 ? 8.177 -16.307 -19.884 1.00 80.38 133 THR A CA 1
ATOM 1041 C C . THR A 1 133 ? 7.563 -15.499 -18.747 1.00 80.38 133 THR A C 1
ATOM 1043 O O . THR A 1 133 ? 8.273 -15.111 -17.825 1.00 80.38 133 THR A O 1
ATOM 1046 N N . ILE A 1 134 ? 6.237 -15.331 -18.751 1.00 81.56 134 ILE A N 1
ATOM 1047 C CA . ILE A 1 134 ? 5.486 -14.655 -17.683 1.00 81.56 134 ILE A CA 1
ATOM 1048 C C . ILE A 1 134 ? 5.711 -15.362 -16.344 1.00 81.56 134 ILE A C 1
ATOM 1050 O O . ILE A 1 134 ? 6.104 -14.738 -15.363 1.00 81.56 134 ILE A O 1
ATOM 1054 N N . THR A 1 135 ? 5.537 -16.684 -16.313 1.00 75.94 135 THR A N 1
ATOM 1055 C CA . THR A 1 135 ? 5.710 -17.477 -15.092 1.00 75.94 135 THR A CA 1
ATOM 1056 C C . THR A 1 135 ? 7.129 -17.350 -14.546 1.00 75.94 135 THR A C 1
ATOM 1058 O O . THR A 1 135 ? 7.316 -17.289 -13.336 1.00 75.94 135 THR A O 1
ATOM 1061 N N . ASN A 1 136 ? 8.148 -17.314 -15.399 1.00 78.88 136 ASN A N 1
ATOM 1062 C CA . ASN A 1 136 ? 9.550 -17.246 -14.988 1.00 78.88 136 ASN A CA 1
ATOM 1063 C C . ASN A 1 136 ? 10.057 -15.818 -14.755 1.00 78.88 136 ASN A C 1
ATOM 1065 O O . ASN A 1 136 ? 11.144 -15.661 -14.206 1.00 78.88 136 ASN A O 1
ATOM 1069 N N . ALA A 1 137 ? 9.280 -14.792 -15.111 1.00 79.69 137 ALA A N 1
ATOM 1070 C CA . ALA A 1 137 ? 9.664 -13.395 -14.932 1.00 79.69 137 ALA A CA 1
ATOM 1071 C C . ALA A 1 137 ? 9.788 -12.993 -13.453 1.00 79.69 137 ALA A C 1
ATOM 1073 O O . ALA A 1 137 ? 10.542 -12.074 -13.129 1.00 79.69 137 ALA A O 1
ATOM 1074 N N . ILE A 1 138 ? 9.072 -13.685 -12.560 1.00 72.56 138 ILE A N 1
ATOM 1075 C CA . ILE A 1 138 ? 9.147 -13.483 -11.110 1.00 72.56 138 ILE A CA 1
ATOM 1076 C C . ILE A 1 138 ? 10.070 -14.540 -10.482 1.00 72.56 138 ILE A C 1
ATOM 1078 O O . ILE A 1 138 ? 9.893 -15.735 -10.755 1.00 72.56 138 ILE A O 1
ATOM 1082 N N . PRO A 1 139 ? 11.025 -14.140 -9.613 1.00 68.44 139 PRO A N 1
ATOM 1083 C CA . PRO A 1 139 ? 11.877 -15.072 -8.875 1.00 68.44 139 PRO A CA 1
ATOM 1084 C C . PRO A 1 139 ? 11.058 -16.144 -8.151 1.00 68.44 139 PRO A C 1
ATOM 1086 O O . PRO A 1 139 ? 10.011 -15.846 -7.583 1.00 68.44 139 PRO A O 1
ATOM 1089 N N . LYS A 1 140 ? 11.534 -17.397 -8.128 1.00 65.56 140 LYS A N 1
ATOM 1090 C CA . LYS A 1 140 ? 10.788 -18.530 -7.539 1.00 65.56 140 LYS A CA 1
ATOM 1091 C C . LYS A 1 140 ? 10.354 -18.278 -6.086 1.00 65.56 140 LYS A C 1
ATOM 1093 O O . LYS A 1 140 ? 9.243 -18.654 -5.727 1.00 65.56 140 LYS A O 1
ATOM 1098 N N . ASN A 1 141 ? 11.172 -17.573 -5.303 1.00 60.88 141 ASN A N 1
ATOM 1099 C CA . ASN A 1 141 ? 10.879 -17.221 -3.906 1.00 60.88 141 ASN A CA 1
ATOM 1100 C C . ASN A 1 141 ? 9.649 -16.306 -3.760 1.00 60.88 141 ASN A C 1
ATOM 1102 O O . ASN A 1 141 ? 8.996 -16.310 -2.720 1.00 60.88 141 ASN A O 1
ATOM 1106 N N . ASN A 1 142 ? 9.288 -15.577 -4.818 1.00 61.53 142 ASN A N 1
ATOM 1107 C CA . ASN A 1 142 ? 8.172 -14.632 -4.851 1.00 61.53 142 ASN A CA 1
ATOM 1108 C C . ASN A 1 142 ? 6.878 -15.234 -5.424 1.00 61.53 142 ASN A C 1
ATOM 1110 O O . ASN A 1 142 ? 5.909 -14.508 -5.614 1.00 61.53 142 ASN A O 1
ATOM 1114 N N . LYS A 1 143 ? 6.856 -16.542 -5.723 1.00 59.47 143 LYS A N 1
ATOM 1115 C CA . LYS A 1 143 ? 5.688 -17.236 -6.299 1.00 59.47 143 LYS A CA 1
ATOM 1116 C C . LYS A 1 143 ? 4.771 -17.897 -5.269 1.00 59.47 143 LYS A C 1
ATOM 1118 O O . LYS A 1 143 ? 3.692 -18.337 -5.640 1.00 59.47 143 LYS A O 1
ATOM 1123 N N . ARG A 1 144 ? 5.222 -18.042 -4.021 1.00 61.06 144 ARG A N 1
ATOM 1124 C CA . ARG A 1 144 ? 4.464 -18.685 -2.937 1.00 61.06 144 ARG A CA 1
ATOM 1125 C C . ARG A 1 144 ? 3.977 -17.643 -1.940 1.00 61.06 144 ARG A C 1
ATOM 1127 O O . ARG A 1 144 ? 4.691 -16.658 -1.710 1.00 61.06 144 ARG A O 1
ATOM 1134 N N . ASP A 1 145 ? 2.797 -17.909 -1.388 1.00 71.62 145 ASP A N 1
ATOM 1135 C CA . ASP A 1 145 ? 2.124 -17.132 -0.346 1.00 71.62 145 ASP A CA 1
ATOM 1136 C C . ASP A 1 145 ? 1.997 -15.659 -0.731 1.00 71.62 145 ASP A C 1
ATOM 1138 O O . ASP A 1 145 ? 2.489 -14.770 -0.052 1.00 71.62 145 ASP A O 1
ATOM 1142 N N . THR A 1 146 ? 1.423 -15.382 -1.899 1.00 77.38 146 THR A N 1
ATOM 1143 C CA . THR A 1 146 ? 1.079 -14.012 -2.293 1.00 77.38 146 THR A CA 1
ATOM 1144 C C . THR A 1 146 ? -0.331 -13.686 -1.836 1.00 77.38 146 THR A C 1
ATOM 1146 O O . THR A 1 146 ? -1.184 -14.570 -1.772 1.00 77.38 146 THR A O 1
ATOM 1149 N N . GLU A 1 147 ? -0.578 -12.409 -1.555 1.00 82.12 147 GLU A N 1
ATOM 1150 C CA . GLU A 1 147 ? -1.928 -11.868 -1.416 1.00 82.12 147 GLU A CA 1
ATOM 1151 C C . GLU A 1 147 ? -2.821 -12.390 -2.553 1.00 82.12 147 GLU A C 1
ATOM 1153 O O . GLU A 1 147 ? -2.380 -12.465 -3.704 1.00 82.12 147 GLU A O 1
ATOM 1158 N N . GLN A 1 148 ? -4.050 -12.786 -2.215 1.00 81.62 148 GLN A N 1
ATOM 1159 C CA . GLN A 1 148 ? -5.052 -13.248 -3.172 1.00 81.62 148 GLN A CA 1
ATOM 1160 C C . GLN A 1 148 ? -6.257 -12.315 -3.144 1.00 81.62 148 GLN A C 1
ATOM 1162 O O . GLN A 1 148 ? -6.792 -12.015 -2.076 1.00 81.62 148 GLN A O 1
ATOM 1167 N N . THR A 1 149 ? -6.711 -11.904 -4.324 1.00 80.88 149 THR A N 1
ATOM 1168 C CA . THR A 1 149 ? -7.986 -11.204 -4.479 1.00 80.88 149 THR A CA 1
ATOM 1169 C C . THR A 1 149 ? -9.079 -12.247 -4.613 1.00 80.88 149 THR A C 1
ATOM 1171 O O . THR A 1 149 ? -9.024 -13.141 -5.466 1.00 80.88 149 THR A O 1
ATOM 1174 N N . ILE A 1 150 ? -10.093 -12.122 -3.769 1.00 81.50 150 ILE A N 1
ATOM 1175 C CA . ILE A 1 150 ? -11.283 -12.957 -3.831 1.00 81.50 150 ILE A CA 1
ATOM 1176 C C . ILE A 1 150 ? -12.242 -12.283 -4.815 1.00 81.50 150 ILE A C 1
ATOM 1178 O O . ILE A 1 150 ? -12.438 -11.073 -4.721 1.00 81.50 150 ILE A O 1
ATOM 1182 N N . PRO A 1 151 ? -12.862 -13.017 -5.756 1.00 79.19 151 PRO A N 1
ATOM 1183 C CA . PRO A 1 151 ? -13.948 -12.464 -6.552 1.00 79.19 151 PRO A CA 1
ATOM 1184 C C . PRO A 1 151 ? -15.072 -12.009 -5.616 1.00 79.19 151 PRO A C 1
ATOM 1186 O O . PRO A 1 151 ? -15.792 -12.837 -5.057 1.00 79.19 151 PRO A O 1
ATOM 1189 N N . TYR A 1 152 ? -15.197 -10.700 -5.416 1.00 82.00 152 TYR A N 1
ATOM 1190 C CA . TYR A 1 152 ? -16.222 -10.103 -4.575 1.00 82.00 152 TYR A CA 1
ATOM 1191 C C . TYR A 1 152 ? -17.030 -9.122 -5.414 1.00 82.00 152 TYR A C 1
ATOM 1193 O O . TYR A 1 152 ? -16.491 -8.345 -6.194 1.00 82.00 152 TYR A O 1
ATOM 1201 N N . ARG A 1 153 ? -18.354 -9.174 -5.288 1.00 82.69 153 ARG A N 1
ATOM 1202 C CA . ARG A 1 153 ? -19.238 -8.301 -6.057 1.00 82.69 153 ARG A CA 1
ATOM 1203 C C . ARG A 1 153 ? -19.608 -7.092 -5.213 1.00 82.69 153 ARG A C 1
ATOM 1205 O O . ARG A 1 153 ? -20.623 -7.129 -4.525 1.00 82.69 153 ARG A O 1
ATOM 1212 N N . PHE A 1 154 ? -18.812 -6.033 -5.314 1.00 82.81 154 PHE A N 1
ATOM 1213 C CA . PHE A 1 154 ? -19.201 -4.716 -4.816 1.00 82.81 154 PHE A CA 1
ATOM 1214 C C . PHE A 1 154 ? -20.296 -4.148 -5.719 1.00 82.81 154 PHE A C 1
ATOM 1216 O O . PHE A 1 154 ? -20.088 -3.938 -6.917 1.00 82.81 154 PHE A O 1
ATOM 1223 N N . ARG A 1 155 ? -21.497 -3.964 -5.176 1.00 84.62 155 ARG A N 1
ATOM 1224 C CA . ARG A 1 155 ? -22.594 -3.326 -5.904 1.00 84.62 155 ARG A CA 1
ATOM 1225 C C . ARG A 1 155 ? -22.384 -1.811 -5.839 1.00 84.62 155 ARG A C 1
ATOM 1227 O O . ARG A 1 155 ? -21.988 -1.315 -4.788 1.00 84.62 155 ARG A O 1
ATOM 1234 N N . PRO A 1 156 ? -22.692 -1.051 -6.904 1.00 82.44 156 PRO A N 1
ATOM 1235 C CA . PRO A 1 156 ? -22.519 0.405 -6.895 1.00 82.44 156 PRO A CA 1
ATOM 1236 C C . PRO A 1 156 ? -23.282 1.137 -5.778 1.00 82.44 156 PRO A C 1
ATOM 1238 O O . PRO A 1 156 ? -22.920 2.249 -5.420 1.00 82.44 156 PRO A O 1
ATOM 1241 N N . TRP A 1 157 ? -24.338 0.518 -5.246 1.00 84.38 157 TRP A N 1
ATOM 1242 C CA . TRP A 1 157 ? -25.177 1.046 -4.169 1.00 84.38 157 TRP A CA 1
ATOM 1243 C C . TRP A 1 157 ? -24.872 0.431 -2.793 1.00 84.38 157 TRP A C 1
ATOM 1245 O O . TRP A 1 157 ? -25.638 0.646 -1.855 1.00 84.38 157 TRP A O 1
ATOM 1255 N N . ASP A 1 158 ? -23.806 -0.364 -2.655 1.00 83.50 158 ASP A N 1
ATOM 1256 C CA . ASP A 1 158 ? -23.404 -0.880 -1.345 1.00 83.50 158 ASP A CA 1
ATOM 1257 C C . ASP A 1 158 ? -22.946 0.285 -0.454 1.00 83.50 158 ASP A C 1
ATOM 1259 O O . ASP A 1 158 ? -22.018 1.023 -0.786 1.00 83.50 158 ASP A O 1
ATOM 1263 N N . THR A 1 159 ? -23.597 0.443 0.696 1.00 83.88 159 THR A N 1
ATOM 1264 C CA . THR A 1 159 ? -23.260 1.466 1.691 1.00 83.88 159 THR A CA 1
ATOM 1265 C C . THR A 1 159 ? -22.416 0.878 2.813 1.00 83.88 159 THR A C 1
ATOM 1267 O O . THR A 1 159 ? -22.649 -0.249 3.257 1.00 83.88 159 THR A O 1
ATOM 1270 N N . LEU A 1 160 ? -21.470 1.661 3.326 1.00 89.88 160 LEU A N 1
ATOM 1271 C CA . LEU A 1 160 ? -20.693 1.285 4.502 1.00 89.88 160 LEU A CA 1
ATOM 1272 C C . LEU A 1 160 ? -21.549 1.375 5.769 1.00 89.88 160 LEU A C 1
ATOM 1274 O O . LEU A 1 160 ? -22.328 2.307 5.940 1.00 89.88 160 LEU A O 1
ATOM 1278 N N . ASN A 1 161 ? -21.346 0.429 6.685 1.00 92.69 161 ASN A N 1
ATOM 1279 C CA . ASN A 1 161 ? -21.946 0.442 8.025 1.00 92.69 161 ASN A CA 1
ATOM 1280 C C . ASN A 1 161 ? -21.065 1.171 9.052 1.00 92.69 161 ASN A C 1
ATOM 1282 O O . ASN A 1 161 ? -21.069 0.829 10.229 1.00 92.69 161 ASN A O 1
ATOM 1286 N N . TYR A 1 162 ? -20.272 2.128 8.579 1.00 94.81 162 TYR A N 1
ATOM 1287 C CA . TYR A 1 162 ? -19.406 2.992 9.368 1.00 94.81 162 TYR A CA 1
ATOM 1288 C C . TYR A 1 162 ? -19.179 4.293 8.608 1.00 94.81 162 TYR A C 1
ATOM 1290 O O . TYR A 1 162 ? -19.272 4.325 7.376 1.00 94.81 162 TYR A O 1
ATOM 1298 N N . THR A 1 163 ? -18.871 5.365 9.329 1.00 94.69 163 THR A N 1
ATOM 1299 C CA . THR A 1 163 ? -18.560 6.659 8.713 1.00 94.69 163 THR A CA 1
ATOM 1300 C C . THR A 1 163 ? -17.057 6.860 8.608 1.00 94.69 163 THR A C 1
ATOM 1302 O O . THR A 1 163 ? -16.280 6.271 9.358 1.00 94.69 163 THR A O 1
ATOM 1305 N N . VAL A 1 164 ? -16.642 7.692 7.654 1.00 94.69 164 VAL A N 1
ATOM 1306 C CA . VAL A 1 164 ? -15.237 8.042 7.447 1.00 94.69 164 VAL A CA 1
ATOM 1307 C C . VAL A 1 164 ? -15.099 9.554 7.402 1.00 94.69 164 VAL A C 1
ATOM 1309 O O . VAL A 1 164 ? -15.657 10.185 6.499 1.00 94.69 164 VAL A O 1
ATOM 1312 N N . THR A 1 165 ? -14.314 10.107 8.321 1.00 93.25 165 THR A N 1
ATOM 1313 C CA . THR A 1 165 ? -14.085 11.549 8.439 1.00 93.25 165 THR A CA 1
ATOM 1314 C C . THR A 1 165 ? -12.595 11.844 8.336 1.00 93.25 165 THR A C 1
ATOM 1316 O O . THR A 1 165 ? -11.790 11.325 9.105 1.00 93.25 165 THR A O 1
ATOM 1319 N N . VAL A 1 166 ? -12.225 12.690 7.376 1.00 89.69 166 VAL A N 1
ATOM 1320 C CA . VAL A 1 166 ? -10.854 13.186 7.208 1.00 89.69 166 VAL A CA 1
ATOM 1321 C C . VAL A 1 166 ? -10.906 14.702 7.337 1.00 89.69 166 VAL A C 1
ATOM 1323 O O . VAL A 1 166 ? -11.584 15.356 6.542 1.00 89.69 166 VAL A O 1
ATOM 1326 N N . SER A 1 167 ? -10.237 15.246 8.353 1.00 85.94 167 SER A N 1
ATOM 1327 C CA . SER A 1 167 ? -10.190 16.692 8.580 1.00 85.94 167 SER A CA 1
ATOM 1328 C C . SER A 1 167 ? -9.380 17.397 7.488 1.00 85.94 167 SER A C 1
ATOM 1330 O O . SER A 1 167 ? -8.399 16.856 6.976 1.00 85.94 167 SER A O 1
ATOM 1332 N N . GLN A 1 168 ? -9.803 18.610 7.128 1.00 84.56 168 GLN A N 1
ATOM 1333 C CA . GLN A 1 168 ? -9.062 19.511 6.233 1.00 84.56 168 GLN A CA 1
ATOM 1334 C C . GLN A 1 168 ? -8.267 20.581 6.999 1.00 84.56 168 GLN A C 1
ATOM 1336 O O . GLN A 1 168 ? -7.626 21.426 6.376 1.00 84.56 168 GLN A O 1
ATOM 1341 N N . LYS A 1 169 ? -8.335 20.574 8.336 1.00 83.75 169 LYS A N 1
ATOM 1342 C CA . LYS A 1 169 ? -7.638 21.538 9.193 1.00 83.75 169 LYS A CA 1
ATOM 1343 C C . LYS A 1 169 ? -6.133 21.278 9.224 1.00 83.75 169 LYS A C 1
ATOM 1345 O O . LYS A 1 169 ? -5.651 20.231 8.783 1.00 83.75 169 LYS A O 1
ATOM 1350 N N . SER A 1 170 ? -5.384 22.239 9.762 1.00 86.06 170 SER A N 1
ATOM 1351 C CA . SER A 1 170 ? -3.961 22.036 10.033 1.00 86.06 170 SER A CA 1
ATOM 1352 C C . SER A 1 170 ? -3.760 20.944 11.096 1.00 86.06 170 SER A C 1
ATOM 1354 O O . SER A 1 170 ? -4.654 20.653 11.892 1.00 86.06 170 SER A O 1
ATOM 1356 N N . LYS A 1 171 ? -2.574 20.318 11.115 1.00 84.88 171 LYS A N 1
ATOM 1357 C CA . LYS A 1 171 ? -2.264 19.233 12.063 1.00 84.88 171 LYS A CA 1
ATOM 1358 C C . LYS A 1 171 ? -2.388 19.677 13.524 1.00 84.88 171 LYS A C 1
ATOM 1360 O O . LYS A 1 171 ? -2.924 18.938 14.338 1.00 84.88 171 LYS A O 1
ATOM 1365 N N . GLU A 1 172 ? -1.905 20.875 13.840 1.00 85.44 172 GLU A N 1
ATOM 1366 C CA . GLU A 1 172 ? -1.923 21.426 15.200 1.00 85.44 172 GLU A CA 1
ATOM 1367 C C . GLU A 1 172 ? -3.349 21.756 15.655 1.00 85.44 172 GLU A C 1
ATOM 1369 O O . GLU A 1 172 ? -3.747 21.416 16.768 1.00 85.44 172 GLU A O 1
ATOM 1374 N N . GLU A 1 173 ? -4.152 22.365 14.777 1.00 86.44 173 GLU A N 1
ATOM 1375 C CA . GLU A 1 173 ? -5.560 22.652 15.063 1.00 86.44 173 GLU A CA 1
ATOM 1376 C C . GLU A 1 173 ? -6.367 21.375 15.284 1.00 86.44 173 GLU A C 1
ATOM 1378 O O . GLU A 1 173 ? -7.199 21.328 16.190 1.00 86.44 173 GLU A O 1
ATOM 1383 N N . GLU A 1 174 ? -6.121 20.337 14.481 1.00 87.38 174 GLU A N 1
ATOM 1384 C CA . GLU A 1 174 ? -6.806 19.056 14.629 1.00 87.38 174 GLU A CA 1
ATOM 1385 C C . GLU A 1 174 ? -6.400 18.342 15.921 1.00 87.38 174 GLU A C 1
ATOM 1387 O O . GLU A 1 174 ? -7.265 17.828 16.625 1.00 87.38 174 GLU A O 1
ATOM 1392 N N . ALA A 1 175 ? -5.116 18.365 16.290 1.00 86.31 175 ALA A N 1
ATOM 1393 C CA . ALA A 1 175 ? -4.647 17.783 17.547 1.00 86.31 175 ALA A CA 1
ATOM 1394 C C . ALA A 1 175 ? -5.282 18.473 18.767 1.00 86.31 175 ALA A C 1
ATOM 1396 O O . ALA A 1 175 ? -5.778 17.804 19.677 1.00 86.31 175 ALA A O 1
ATOM 1397 N N . ASN A 1 176 ? -5.346 19.808 18.754 1.00 86.75 176 ASN A N 1
ATOM 1398 C CA . ASN A 1 176 ? -5.997 20.588 19.807 1.00 86.75 176 ASN A CA 1
ATOM 1399 C C . ASN A 1 176 ? -7.508 20.319 19.865 1.00 86.75 176 ASN A C 1
ATOM 1401 O O . ASN A 1 176 ? -8.065 20.128 20.949 1.00 86.75 176 ASN A O 1
ATOM 1405 N N . ALA A 1 177 ? -8.175 20.266 18.708 1.00 87.81 177 ALA A N 1
ATOM 1406 C CA . ALA A 1 177 ? -9.600 19.954 18.622 1.00 87.81 177 ALA A CA 1
ATOM 1407 C C . ALA A 1 177 ? -9.903 18.540 19.134 1.00 87.81 177 ALA A C 1
ATOM 1409 O O . ALA A 1 177 ? -10.865 18.353 19.874 1.00 87.81 177 ALA A O 1
ATOM 1410 N N . HIS A 1 178 ? -9.055 17.569 18.800 1.00 88.81 178 HIS A N 1
ATOM 1411 C CA . HIS A 1 178 ? -9.153 16.187 19.257 1.00 88.81 178 HIS A CA 1
ATOM 1412 C C . HIS A 1 178 ? -9.007 16.073 20.777 1.00 88.81 178 HIS A C 1
ATOM 1414 O O . HIS A 1 178 ? -9.841 15.456 21.437 1.00 88.81 178 HIS A O 1
ATOM 1420 N N . GLN A 1 179 ? -8.004 16.735 21.365 1.00 86.94 179 GLN A N 1
ATOM 1421 C CA . GLN A 1 179 ? -7.828 16.766 22.821 1.00 86.94 179 GLN A CA 1
ATOM 1422 C C . GLN A 1 179 ? -9.002 17.448 23.538 1.00 86.94 179 GLN A C 1
ATOM 1424 O O . GLN A 1 179 ? -9.405 17.006 24.615 1.00 86.94 179 GLN A O 1
ATOM 1429 N N . ALA A 1 180 ? -9.555 18.518 22.961 1.00 87.88 180 ALA A N 1
ATOM 1430 C CA . ALA A 1 180 ? -10.732 19.189 23.504 1.00 87.88 180 ALA A CA 1
ATOM 1431 C C . ALA A 1 180 ? -11.980 18.297 23.419 1.00 87.88 180 ALA A C 1
ATOM 1433 O O . ALA A 1 180 ? -12.701 18.169 24.405 1.00 87.88 180 ALA A O 1
ATOM 1434 N N . TYR A 1 181 ? -12.197 17.643 22.276 1.00 89.25 181 TYR A N 1
ATOM 1435 C CA . TYR A 1 181 ? -13.309 16.723 22.038 1.00 89.25 181 TYR A CA 1
ATOM 1436 C C . TYR A 1 181 ? -13.283 15.529 22.996 1.00 89.25 181 TYR A C 1
ATOM 1438 O O . TYR A 1 181 ? -14.282 15.207 23.633 1.00 89.25 181 TYR A O 1
ATOM 1446 N N . ILE A 1 182 ? -12.112 14.921 23.177 1.00 87.56 182 ILE A N 1
ATOM 1447 C CA . ILE A 1 182 ? -11.932 13.790 24.087 1.00 87.56 182 ILE A CA 1
ATOM 1448 C C . ILE A 1 182 ? -12.304 14.129 25.536 1.00 87.56 182 ILE A C 1
ATOM 1450 O O . ILE A 1 182 ? -12.796 13.262 26.254 1.00 87.56 182 ILE A O 1
ATOM 1454 N N . LYS A 1 183 ? -12.080 15.373 25.974 1.00 85.38 183 LYS A N 1
ATOM 1455 C CA . LYS A 1 183 ? -12.413 15.819 27.336 1.00 85.38 183 LYS A CA 1
ATOM 1456 C C . LYS A 1 183 ? -13.905 16.087 27.535 1.00 85.38 183 LYS A C 1
ATOM 1458 O O . LYS A 1 183 ? -14.362 16.059 28.672 1.00 85.38 183 LYS A O 1
ATOM 1463 N N . THR A 1 184 ? -14.637 16.403 26.469 1.00 85.88 184 THR A N 1
ATOM 1464 C CA . THR A 1 184 ? -16.039 16.853 26.538 1.00 85.88 184 THR A CA 1
ATOM 1465 C C . THR A 1 184 ? -17.049 15.814 26.056 1.00 85.88 184 THR A C 1
ATOM 1467 O O . THR A 1 184 ? -18.253 16.052 26.146 1.00 85.88 184 THR A O 1
ATOM 1470 N N . ARG A 1 185 ? -16.585 14.676 25.533 1.00 87.00 185 ARG A N 1
ATOM 1471 C CA . ARG A 1 185 ? -17.445 13.620 24.986 1.00 87.00 185 ARG A CA 1
ATOM 1472 C C . ARG A 1 185 ? -18.190 12.811 26.052 1.00 87.00 185 ARG A C 1
ATOM 1474 O O . ARG A 1 185 ? -17.846 12.821 27.228 1.00 87.00 185 ARG A O 1
ATOM 1481 N N . LEU A 1 186 ? -19.189 12.064 25.585 1.00 84.94 186 LEU A N 1
ATOM 1482 C CA . LEU A 1 186 ? -20.037 11.185 26.391 1.00 84.94 186 LEU A CA 1
ATOM 1483 C C . LEU A 1 186 ? -19.329 9.881 26.792 1.00 84.94 186 LEU A C 1
ATOM 1485 O O . LEU A 1 186 ? -18.380 9.431 26.146 1.00 84.94 186 LEU A O 1
ATOM 1489 N N . ASP A 1 187 ? -19.855 9.232 27.832 1.00 88.12 187 ASP A N 1
ATOM 1490 C CA . ASP A 1 187 ? -19.255 8.031 28.421 1.00 88.12 187 ASP A CA 1
ATOM 1491 C C . ASP A 1 187 ? -19.392 6.751 27.586 1.00 88.12 187 ASP A C 1
ATOM 1493 O O . ASP A 1 187 ? -18.653 5.790 27.792 1.00 88.12 187 ASP A O 1
ATOM 1497 N N . ASN A 1 188 ? -20.296 6.727 26.607 1.00 92.12 188 ASN A N 1
ATOM 1498 C CA . ASN A 1 188 ? -20.495 5.577 25.725 1.00 92.12 188 ASN A CA 1
ATOM 1499 C C . ASN A 1 188 ? -19.457 5.482 24.586 1.00 92.12 188 ASN A C 1
ATOM 1501 O O . ASN A 1 188 ? -19.537 4.562 23.769 1.00 92.12 188 ASN A O 1
ATOM 1505 N N . TYR A 1 189 ? -18.488 6.402 24.531 1.00 94.25 189 TYR A N 1
ATOM 1506 C CA . TYR A 1 189 ? -17.443 6.435 23.510 1.00 94.25 189 TYR A CA 1
ATOM 1507 C C . TYR A 1 189 ? -16.201 5.632 23.904 1.00 94.25 189 TYR A C 1
ATOM 1509 O O . TYR A 1 189 ? -15.631 5.788 24.984 1.00 94.25 189 TYR A O 1
ATOM 1517 N N . THR A 1 190 ? -15.723 4.809 22.974 1.00 96.06 190 THR A N 1
ATOM 1518 C CA . THR A 1 190 ? -14.456 4.077 23.075 1.00 96.06 190 THR A CA 1
ATOM 1519 C C . THR A 1 190 ? -13.526 4.513 21.953 1.00 96.06 190 THR A C 1
ATOM 1521 O O . THR A 1 190 ? -13.857 4.371 20.776 1.00 96.06 190 THR A O 1
ATOM 1524 N N . THR A 1 191 ? -12.345 5.019 22.309 1.00 96.31 191 THR A N 1
ATOM 1525 C CA . THR A 1 191 ? -11.332 5.413 21.321 1.00 96.31 191 THR A CA 1
ATOM 1526 C C . THR A 1 191 ? -10.377 4.273 21.061 1.00 96.31 191 THR A C 1
ATOM 1528 O O . THR A 1 191 ? -9.882 3.652 21.997 1.00 96.31 191 THR A O 1
ATOM 1531 N N . ILE A 1 192 ? -10.045 4.051 19.800 1.00 97.75 192 ILE A N 1
ATOM 1532 C CA . ILE A 1 192 ? -9.026 3.107 19.378 1.00 97.75 192 ILE A CA 1
ATOM 1533 C C . ILE A 1 192 ? -8.046 3.853 18.484 1.00 97.75 192 ILE A C 1
ATOM 1535 O O . ILE A 1 192 ? -8.450 4.457 17.498 1.00 97.75 192 ILE A O 1
ATOM 1539 N N . TYR A 1 193 ? -6.765 3.795 18.807 1.00 97.19 193 TYR A N 1
ATOM 1540 C CA . TYR A 1 193 ? -5.695 4.288 17.949 1.00 97.19 193 TYR A CA 1
ATOM 1541 C C . TYR A 1 193 ? -4.980 3.102 17.332 1.00 97.19 193 TYR A C 1
ATOM 1543 O O . TYR A 1 193 ? -4.755 2.094 18.008 1.00 97.19 193 TYR A O 1
ATOM 1551 N N . SER A 1 194 ? -4.623 3.225 16.061 1.00 97.12 194 SER A N 1
ATOM 1552 C CA . SER A 1 194 ? -3.812 2.236 15.363 1.00 97.12 194 SER A CA 1
ATOM 1553 C C . SER A 1 194 ? -2.680 2.908 14.610 1.00 97.12 194 SER A C 1
ATOM 1555 O O . SER A 1 194 ? -2.906 3.955 14.009 1.00 97.12 194 SER A O 1
ATOM 1557 N N . ASP A 1 195 ? -1.522 2.261 14.596 1.00 96.81 195 ASP A N 1
ATOM 1558 C CA . ASP A 1 195 ? -0.356 2.703 13.834 1.00 96.81 195 ASP A CA 1
ATOM 1559 C C . ASP A 1 195 ? 0.444 1.489 13.333 1.00 96.81 195 ASP A C 1
ATOM 1561 O O . ASP A 1 195 ? 0.303 0.366 13.848 1.00 96.81 195 ASP A O 1
ATOM 1565 N N . ALA A 1 196 ? 1.289 1.699 12.329 1.00 96.38 196 ALA A N 1
ATOM 1566 C CA . ALA A 1 196 ? 2.199 0.703 11.804 1.00 96.38 196 ALA A CA 1
ATOM 1567 C C . ALA A 1 196 ? 3.615 1.242 11.617 1.00 96.38 196 ALA A C 1
ATOM 1569 O O . ALA A 1 196 ? 3.861 2.336 11.124 1.00 96.38 196 ALA A O 1
ATOM 1570 N N . SER A 1 197 ? 4.598 0.399 11.924 1.00 95.81 197 SER A N 1
ATOM 1571 C CA . SER A 1 197 ? 5.999 0.797 11.886 1.00 95.81 197 SER A CA 1
ATOM 1572 C C . SER A 1 197 ? 6.887 -0.246 11.226 1.00 95.81 197 SER A C 1
ATOM 1574 O O . SER A 1 197 ? 6.596 -1.444 11.176 1.00 95.81 197 SER A O 1
ATOM 1576 N N . GLN A 1 198 ? 8.015 0.234 10.711 1.00 94.69 198 GLN A N 1
ATOM 1577 C CA . GLN A 1 198 ? 9.108 -0.585 10.214 1.00 94.69 198 GLN A CA 1
ATOM 1578 C C . GLN A 1 198 ? 10.423 -0.034 10.758 1.00 94.69 198 GLN A C 1
ATOM 1580 O O . GLN A 1 198 ? 10.787 1.109 10.489 1.00 94.69 198 GLN A O 1
ATOM 1585 N N . THR A 1 199 ? 11.166 -0.869 11.478 1.00 92.62 199 THR A N 1
ATOM 1586 C CA . THR A 1 199 ? 12.492 -0.536 12.009 1.00 92.62 199 THR A CA 1
ATOM 1587 C C . THR A 1 199 ? 13.585 -1.228 11.186 1.00 92.62 199 THR A C 1
ATOM 1589 O O . THR A 1 199 ? 13.327 -2.220 10.502 1.00 92.62 199 THR A O 1
ATOM 1592 N N . GLN A 1 200 ? 14.816 -0.703 11.215 1.00 88.19 200 GLN A N 1
ATOM 1593 C CA . GLN A 1 200 ? 15.938 -1.282 10.454 1.00 88.19 200 GLN A CA 1
ATOM 1594 C C . GLN A 1 200 ? 16.350 -2.669 10.968 1.00 88.19 200 GLN A C 1
ATOM 1596 O O . GLN A 1 200 ? 16.717 -3.530 10.174 1.00 88.19 200 GLN A O 1
ATOM 1601 N N . GLU A 1 201 ? 16.260 -2.879 12.282 1.00 87.38 201 GLU A N 1
ATOM 1602 C CA . GLU A 1 201 ? 16.564 -4.148 12.959 1.00 87.38 201 GLU A CA 1
ATOM 1603 C C . GLU A 1 201 ? 15.327 -5.056 13.100 1.00 87.38 201 GLU A C 1
ATOM 1605 O O . GLU A 1 201 ? 15.418 -6.172 13.610 1.00 87.38 201 GLU A O 1
ATOM 1610 N N . GLY A 1 202 ? 14.159 -4.585 12.654 1.00 86.75 202 GLY A N 1
ATOM 1611 C CA . GLY A 1 202 ? 12.892 -5.294 12.768 1.00 86.75 202 GLY A CA 1
ATOM 1612 C C . GLY A 1 202 ? 12.792 -6.505 11.842 1.00 86.75 202 GLY A C 1
ATOM 1613 O O . GLY A 1 202 ? 13.314 -6.527 10.727 1.00 86.75 202 GLY A O 1
ATOM 1614 N N . LYS A 1 203 ? 12.033 -7.511 12.280 1.00 91.12 203 LYS A N 1
ATOM 1615 C CA . LYS A 1 203 ? 11.757 -8.748 11.529 1.00 91.12 203 LYS A CA 1
ATOM 1616 C C . LYS A 1 203 ? 10.577 -8.617 10.556 1.00 91.12 203 LYS A C 1
ATOM 1618 O O . LYS A 1 203 ? 10.185 -9.592 9.915 1.00 91.12 203 LYS A O 1
ATOM 1623 N N . GLY A 1 204 ? 9.970 -7.435 10.455 1.00 93.44 204 GLY A N 1
ATOM 1624 C CA . GLY A 1 204 ? 8.828 -7.178 9.584 1.00 93.44 204 GLY A CA 1
ATOM 1625 C C . GLY A 1 204 ? 8.150 -5.842 9.856 1.00 93.44 204 GLY A C 1
ATOM 1626 O O . GLY A 1 204 ? 8.762 -4.932 10.413 1.00 93.44 204 GLY A O 1
ATOM 1627 N N . ILE A 1 205 ? 6.895 -5.732 9.422 1.00 96.50 205 ILE A N 1
ATOM 1628 C CA . ILE A 1 205 ? 6.039 -4.580 9.713 1.00 96.50 205 ILE A CA 1
ATOM 1629 C C . ILE A 1 205 ? 5.280 -4.860 11.007 1.00 96.50 205 ILE A C 1
ATOM 1631 O O . ILE A 1 205 ? 4.520 -5.828 11.081 1.00 96.50 205 ILE A O 1
ATOM 1635 N N . GLY A 1 206 ? 5.515 -4.020 12.007 1.00 97.19 206 GLY A N 1
ATOM 1636 C CA . GLY A 1 206 ? 4.815 -4.044 13.282 1.00 97.19 206 GLY A CA 1
ATOM 1637 C C . GLY A 1 206 ? 3.553 -3.190 13.220 1.00 97.19 206 GLY A C 1
ATOM 1638 O O . GLY A 1 206 ? 3.518 -2.182 12.521 1.00 97.19 206 GLY A O 1
ATOM 1639 N N . VAL A 1 207 ? 2.518 -3.613 13.930 1.00 97.88 207 VAL A N 1
ATOM 1640 C CA . VAL A 1 207 ? 1.208 -2.973 14.029 1.00 97.88 207 VAL A CA 1
ATOM 1641 C C . VAL A 1 207 ? 0.879 -2.851 15.506 1.00 97.88 207 VAL A C 1
ATOM 1643 O O . VAL A 1 207 ? 0.965 -3.843 16.234 1.00 97.88 207 VAL A O 1
ATOM 1646 N N . GLY A 1 208 ? 0.519 -1.647 15.933 1.00 97.69 208 GLY A N 1
ATOM 1647 C CA . GLY A 1 208 ? 0.154 -1.326 17.305 1.00 97.69 208 GLY A CA 1
ATOM 1648 C C . GLY A 1 208 ? -1.285 -0.841 17.384 1.00 97.69 208 GLY A C 1
ATOM 1649 O O . GLY A 1 208 ? -1.749 -0.112 16.509 1.00 97.69 208 GLY A O 1
ATOM 1650 N N . ILE A 1 209 ? -1.997 -1.259 18.428 1.00 98.06 209 ILE A N 1
ATOM 1651 C CA . ILE A 1 209 ? -3.362 -0.817 18.721 1.00 98.06 209 ILE A CA 1
ATOM 1652 C C . ILE A 1 209 ? -3.444 -0.456 20.194 1.00 98.06 209 ILE A C 1
ATOM 1654 O O . ILE A 1 209 ? -3.034 -1.251 21.039 1.00 98.06 209 ILE A O 1
ATOM 1658 N N . ALA A 1 210 ? -4.013 0.706 20.499 1.00 97.81 210 ALA A N 1
ATOM 1659 C CA . ALA A 1 210 ? -4.264 1.159 21.860 1.00 97.81 210 ALA A CA 1
ATOM 1660 C C . ALA A 1 210 ? -5.724 1.597 22.003 1.00 97.81 210 ALA A C 1
ATOM 1662 O O . ALA A 1 210 ? -6.215 2.416 21.226 1.00 97.81 210 ALA A O 1
ATOM 1663 N N . VAL A 1 211 ? -6.426 1.040 22.985 1.00 97.69 211 VAL A N 1
ATOM 1664 C CA . VAL A 1 211 ? -7.848 1.283 23.230 1.00 97.69 211 VAL A CA 1
ATOM 1665 C C . VAL A 1 211 ? -8.024 2.000 24.556 1.00 97.69 211 VAL A C 1
ATOM 1667 O O . VAL A 1 211 ? -7.534 1.544 25.589 1.00 97.69 211 VAL A O 1
ATOM 1670 N N . TYR A 1 212 ? -8.801 3.074 24.524 1.00 95.81 212 TYR A N 1
ATOM 1671 C CA . TYR A 1 212 ? -9.106 3.921 25.663 1.00 95.81 212 TYR A CA 1
ATOM 1672 C C . TYR A 1 212 ? -10.615 4.015 25.876 1.00 95.81 212 TYR A C 1
ATOM 1674 O O . TYR A 1 212 ? -11.382 4.181 24.923 1.00 95.81 212 TYR A O 1
ATOM 1682 N N . ASN A 1 213 ? -11.039 3.941 27.134 1.00 92.44 213 ASN A N 1
ATOM 1683 C CA . ASN A 1 213 ? -12.422 4.226 27.518 1.00 92.44 213 ASN A CA 1
ATOM 1684 C C . ASN A 1 213 ? -12.719 5.747 27.492 1.00 92.44 213 ASN A C 1
ATOM 1686 O O . ASN A 1 213 ? -11.870 6.567 27.114 1.00 92.44 213 ASN A O 1
ATOM 1690 N N . SER A 1 214 ? -13.926 6.149 27.903 1.00 88.25 214 SER A N 1
ATOM 1691 C CA . SER A 1 214 ? -14.308 7.566 27.970 1.00 88.25 214 SER A CA 1
ATOM 1692 C C . SER A 1 214 ? -13.380 8.378 28.879 1.00 88.25 214 SER A C 1
ATOM 1694 O O . SER A 1 214 ? -12.969 9.473 28.501 1.00 88.25 214 SER A O 1
ATOM 1696 N N . THR A 1 215 ? -12.933 7.791 29.994 1.00 86.81 215 THR A N 1
ATOM 1697 C CA . THR A 1 215 ? -12.052 8.420 30.992 1.00 86.81 215 THR A CA 1
ATOM 1698 C C . THR A 1 215 ? -10.567 8.447 30.602 1.00 86.81 215 THR A C 1
ATOM 1700 O O . THR A 1 215 ? -9.726 8.718 31.456 1.00 86.81 215 THR A O 1
ATOM 1703 N N . GLN A 1 216 ? -10.215 8.150 29.344 1.00 87.94 216 GLN A N 1
ATOM 1704 C CA . GLN A 1 216 ? -8.828 8.102 28.846 1.00 87.94 216 GLN A CA 1
ATOM 1705 C C . GLN A 1 216 ? -7.919 7.085 29.554 1.00 87.94 216 GLN A C 1
ATOM 1707 O O . GLN A 1 216 ? -6.695 7.207 29.529 1.00 87.94 216 GLN A O 1
ATOM 1712 N N . GLN A 1 217 ? -8.496 6.038 30.140 1.00 91.44 217 GLN A N 1
ATOM 1713 C CA . GLN A 1 217 ? -7.737 4.907 30.659 1.00 91.44 217 GLN A CA 1
ATOM 1714 C C . GLN A 1 217 ? -7.518 3.878 29.545 1.00 91.44 217 GLN A C 1
ATOM 1716 O O . GLN A 1 217 ? -8.476 3.473 28.884 1.00 91.44 217 GLN A O 1
ATOM 1721 N N . GLU A 1 218 ? -6.268 3.442 29.348 1.00 96.00 218 GLU A N 1
ATOM 1722 C CA . GLU A 1 218 ? -5.945 2.330 28.441 1.00 96.00 218 GLU A CA 1
ATOM 1723 C C . GLU A 1 218 ? -6.590 1.048 28.991 1.00 96.00 218 GLU A C 1
ATOM 1725 O O . GLU A 1 218 ? -6.229 0.574 30.069 1.00 96.00 218 GLU A O 1
ATOM 1730 N N . ILE A 1 219 ? -7.573 0.508 28.269 1.00 96.38 219 ILE A N 1
ATOM 1731 C CA . ILE A 1 219 ? -8.302 -0.715 28.647 1.00 96.38 219 ILE A CA 1
ATOM 1732 C C . ILE A 1 219 ? -7.826 -1.942 27.871 1.00 96.38 219 ILE A C 1
ATOM 1734 O O . ILE A 1 219 ? -8.082 -3.076 28.277 1.00 96.38 219 ILE A O 1
ATOM 1738 N N . TYR A 1 220 ? -7.162 -1.731 26.735 1.00 97.38 220 TYR A N 1
ATOM 1739 C CA . TYR A 1 220 ? -6.620 -2.798 25.907 1.00 97.38 220 TYR A CA 1
ATOM 1740 C C . TYR A 1 220 ? -5.510 -2.266 25.005 1.00 97.38 220 TYR A C 1
ATOM 1742 O O . TYR A 1 220 ? -5.593 -1.148 24.499 1.00 97.38 220 TYR A O 1
ATOM 1750 N N . SER A 1 221 ? -4.507 -3.095 24.748 1.00 97.19 221 SER A N 1
ATOM 1751 C CA . SER A 1 221 ? -3.524 -2.863 23.700 1.00 97.19 221 SER A CA 1
ATOM 1752 C C . SER A 1 221 ? -3.152 -4.168 23.010 1.00 97.19 221 SER A C 1
ATOM 1754 O O . SER A 1 221 ? -3.289 -5.259 23.570 1.00 97.19 221 SER A O 1
ATOM 1756 N N . GLU A 1 222 ? -2.716 -4.059 21.759 1.00 97.12 222 GLU A N 1
ATOM 1757 C CA . GLU A 1 222 ? -2.319 -5.206 20.953 1.00 97.12 222 GLU A CA 1
ATOM 1758 C C . GLU A 1 222 ? -1.133 -4.864 20.053 1.00 97.12 222 GLU A C 1
ATOM 1760 O O . GLU A 1 222 ? -1.075 -3.784 19.465 1.00 97.12 222 GLU A O 1
ATOM 1765 N N . THR A 1 223 ? -0.213 -5.815 19.920 1.00 97.56 223 THR A N 1
ATOM 1766 C CA . THR A 1 223 ? 0.950 -5.758 19.032 1.00 97.56 223 THR A CA 1
ATOM 1767 C C . THR A 1 223 ? 0.922 -6.926 18.059 1.00 97.56 223 THR A C 1
ATOM 1769 O O . THR A 1 223 ? 0.576 -8.054 18.426 1.00 97.56 223 THR A O 1
ATOM 1772 N N . VAL A 1 224 ? 1.250 -6.657 16.791 1.00 96.69 224 VAL A N 1
ATOM 1773 C CA . VAL A 1 224 ? 1.387 -7.690 15.757 1.00 96.69 224 VAL A CA 1
ATOM 1774 C C . VAL A 1 224 ? 2.456 -7.387 14.742 1.00 96.69 224 VAL A C 1
ATOM 1776 O O . VAL A 1 224 ? 2.467 -6.321 14.145 1.00 96.69 224 VAL A O 1
ATOM 1779 N N . ASN A 1 225 ? 3.248 -8.403 14.416 1.00 96.56 225 ASN A N 1
ATOM 1780 C CA . ASN A 1 225 ? 4.079 -8.406 13.223 1.00 96.56 225 ASN A CA 1
ATOM 1781 C C . ASN A 1 225 ? 3.388 -9.123 12.045 1.00 96.56 225 ASN A C 1
ATOM 1783 O O . ASN A 1 225 ? 3.132 -10.331 12.101 1.00 96.56 225 ASN A O 1
ATOM 1787 N N . ILE A 1 226 ? 3.113 -8.400 10.953 1.00 94.56 226 ILE A N 1
ATOM 1788 C CA . ILE A 1 226 ? 2.451 -8.942 9.747 1.00 94.56 226 ILE A CA 1
ATOM 1789 C C . ILE A 1 226 ? 3.417 -9.543 8.715 1.00 94.56 226 ILE A C 1
ATOM 1791 O O . ILE A 1 226 ? 2.969 -10.063 7.690 1.00 94.56 226 ILE A O 1
ATOM 1795 N N . GLY A 1 227 ? 4.729 -9.496 8.958 1.00 93.62 227 GLY A N 1
ATOM 1796 C CA . GLY A 1 227 ? 5.727 -10.086 8.067 1.00 93.62 227 GLY A CA 1
ATOM 1797 C C . GLY A 1 227 ? 6.647 -9.100 7.359 1.00 93.62 227 GLY A C 1
ATOM 1798 O O . GLY A 1 227 ? 6.337 -7.930 7.152 1.00 93.62 227 GLY A O 1
ATOM 1799 N N . GLN A 1 228 ? 7.791 -9.621 6.917 1.00 90.94 228 GLN A N 1
ATOM 1800 C CA . GLN A 1 228 ? 8.833 -8.886 6.185 1.00 90.94 228 GLN A CA 1
ATOM 1801 C C . GLN A 1 228 ? 8.514 -8.595 4.710 1.00 90.94 228 GLN A C 1
ATOM 1803 O O . GLN A 1 228 ? 9.216 -7.825 4.057 1.00 90.94 228 GLN A O 1
ATOM 1808 N N . TYR A 1 229 ? 7.473 -9.221 4.155 1.00 90.81 229 TYR A N 1
ATOM 1809 C CA . TYR A 1 229 ? 7.067 -9.054 2.752 1.00 90.81 229 TYR A CA 1
ATOM 1810 C C . TYR A 1 229 ? 5.829 -8.155 2.599 1.00 90.81 229 TYR A C 1
ATOM 1812 O O . TYR A 1 229 ? 5.041 -8.269 1.652 1.00 90.81 229 TYR A O 1
ATOM 1820 N N . GLN A 1 230 ? 5.671 -7.248 3.557 1.00 91.44 230 GLN A N 1
ATOM 1821 C CA . GLN A 1 230 ? 4.613 -6.256 3.652 1.00 91.44 230 GLN A CA 1
ATOM 1822 C C . GLN A 1 230 ? 5.226 -4.849 3.598 1.00 91.44 230 GLN A C 1
ATOM 1824 O O . GLN A 1 230 ? 6.436 -4.684 3.750 1.00 91.44 230 GLN A O 1
ATOM 1829 N N . LEU A 1 231 ? 4.405 -3.838 3.324 1.00 91.94 231 LEU A N 1
ATOM 1830 C CA . LEU A 1 231 ? 4.780 -2.429 3.476 1.00 91.94 231 LEU A CA 1
ATOM 1831 C C . LEU A 1 231 ? 4.085 -1.854 4.711 1.00 91.94 231 LEU A C 1
ATOM 1833 O O . LEU A 1 231 ? 3.048 -2.380 5.106 1.00 91.94 231 LEU A O 1
ATOM 1837 N N . VAL A 1 232 ? 4.601 -0.747 5.255 1.00 93.75 232 VAL A N 1
ATOM 1838 C CA . VAL A 1 232 ? 3.969 -0.017 6.375 1.00 93.75 232 VAL A CA 1
ATOM 1839 C C . VAL A 1 232 ? 2.490 0.253 6.092 1.00 93.75 232 VAL A C 1
ATOM 1841 O O . VAL A 1 232 ? 1.649 -0.089 6.905 1.00 93.75 232 VAL A O 1
ATOM 1844 N N . TYR A 1 233 ? 2.158 0.680 4.868 1.00 93.69 233 TYR A N 1
ATOM 1845 C CA . TYR A 1 233 ? 0.776 0.849 4.397 1.00 93.69 233 TYR A CA 1
ATOM 1846 C C . TYR A 1 233 ? -0.150 -0.360 4.649 1.00 93.69 233 TYR A C 1
ATOM 1848 O O . TYR A 1 233 ? -1.323 -0.193 4.964 1.00 93.69 233 TYR A O 1
ATOM 1856 N N . ASN A 1 234 ? 0.358 -1.586 4.509 1.00 94.06 234 ASN A N 1
ATOM 1857 C CA . ASN A 1 234 ? -0.427 -2.790 4.789 1.00 94.06 234 ASN A CA 1
ATOM 1858 C C . ASN A 1 234 ? -0.620 -2.994 6.296 1.00 94.06 234 ASN A C 1
ATOM 1860 O O . ASN A 1 234 ? -1.645 -3.521 6.714 1.00 94.06 234 ASN A O 1
ATOM 1864 N N . GLY A 1 235 ? 0.369 -2.581 7.092 1.00 95.44 235 GLY A N 1
ATOM 1865 C CA . GLY A 1 235 ? 0.266 -2.517 8.544 1.00 95.44 235 GLY A CA 1
ATOM 1866 C C . GLY A 1 235 ? -0.822 -1.546 8.987 1.00 95.44 235 GLY A C 1
ATOM 1867 O O . GLY A 1 235 ? -1.620 -1.918 9.833 1.00 95.44 235 GLY A O 1
ATOM 1868 N N . GLU A 1 236 ? -0.936 -0.378 8.350 1.00 96.25 236 GLU A N 1
ATOM 1869 C CA . GLU A 1 236 ? -2.012 0.587 8.636 1.00 96.25 236 GLU A CA 1
ATOM 1870 C C . GLU A 1 236 ? -3.397 -0.013 8.392 1.00 96.25 236 GLU A C 1
ATOM 1872 O O . GLU A 1 236 ? -4.303 0.087 9.219 1.00 96.25 236 GLU A O 1
ATOM 1877 N N . LEU A 1 237 ? -3.562 -0.694 7.250 1.00 96.44 237 LEU A N 1
ATOM 1878 C CA . LEU A 1 237 ? -4.804 -1.394 6.931 1.00 96.44 237 LEU A CA 1
ATOM 1879 C C . LEU A 1 237 ? -5.102 -2.490 7.960 1.00 96.44 237 LEU A C 1
ATOM 1881 O O . LEU A 1 237 ? -6.250 -2.621 8.384 1.00 96.44 237 LEU A O 1
ATOM 1885 N N . GLU A 1 238 ? -4.095 -3.261 8.377 1.00 96.81 238 GLU A N 1
ATOM 1886 C CA . GLU A 1 238 ? -4.249 -4.279 9.419 1.00 96.81 238 GLU A CA 1
ATOM 1887 C C . GLU A 1 238 ? -4.605 -3.654 10.777 1.00 96.81 238 GLU A C 1
ATOM 1889 O O . GLU A 1 238 ? -5.506 -4.164 11.440 1.00 96.81 238 GLU A O 1
ATOM 1894 N N . GLY A 1 239 ? -3.964 -2.554 11.175 1.00 97.31 239 GLY A N 1
ATOM 1895 C CA . GLY A 1 239 ? -4.218 -1.849 12.433 1.00 97.31 239 GLY A CA 1
ATOM 1896 C C . GLY A 1 239 ? -5.663 -1.375 12.536 1.00 97.31 239 GLY A C 1
ATOM 1897 O O . GLY A 1 239 ? -6.368 -1.748 13.477 1.00 97.31 239 GLY A O 1
ATOM 1898 N N . ILE A 1 240 ? -6.149 -0.675 11.506 1.00 98.00 240 ILE A N 1
ATOM 1899 C CA . ILE A 1 240 ? -7.555 -0.252 11.426 1.00 98.00 240 ILE A CA 1
ATOM 1900 C C . ILE A 1 240 ? -8.483 -1.475 11.433 1.00 98.00 240 ILE A C 1
ATOM 1902 O O . ILE A 1 240 ? -9.488 -1.499 12.141 1.00 98.00 240 ILE A O 1
ATOM 1906 N N . THR A 1 241 ? -8.151 -2.523 10.673 1.00 97.56 241 THR A N 1
ATOM 1907 C CA . THR A 1 241 ? -8.981 -3.737 10.603 1.00 97.56 241 THR A CA 1
ATOM 1908 C C . THR A 1 241 ? -9.133 -4.402 11.964 1.00 97.56 241 THR A C 1
ATOM 1910 O O . THR A 1 241 ? -10.224 -4.832 12.337 1.00 97.56 241 THR A O 1
ATOM 1913 N N . ARG A 1 242 ? -8.050 -4.474 12.728 1.00 97.75 242 ARG A N 1
ATOM 1914 C CA . ARG A 1 242 ? -8.048 -5.082 14.053 1.00 97.75 242 ARG A CA 1
ATOM 1915 C C . ARG A 1 242 ? -8.740 -4.217 15.095 1.00 97.75 242 ARG A C 1
ATOM 1917 O O . ARG A 1 242 ? -9.433 -4.767 15.944 1.00 97.75 242 ARG A O 1
ATOM 1924 N N . ALA A 1 243 ? -8.660 -2.893 14.979 1.00 97.94 243 ALA A N 1
ATOM 1925 C CA . ALA A 1 243 ? -9.491 -1.984 15.763 1.00 97.94 243 ALA A CA 1
ATOM 1926 C C . ALA A 1 243 ? -10.991 -2.252 15.527 1.00 97.94 243 ALA A C 1
ATOM 1928 O O . ALA A 1 243 ? -11.764 -2.382 16.478 1.00 97.94 243 ALA A O 1
ATOM 1929 N N . PHE A 1 244 ? -11.397 -2.448 14.268 1.00 98.31 244 PHE A N 1
ATOM 1930 C CA . PHE A 1 244 ? -12.766 -2.837 13.918 1.00 98.31 244 PHE A CA 1
ATOM 1931 C C . PHE A 1 244 ? -13.144 -4.212 14.492 1.00 98.31 244 PHE A C 1
ATOM 1933 O O . PHE A 1 244 ? -14.251 -4.391 14.998 1.00 98.31 244 PHE A O 1
ATOM 1940 N N . GLU A 1 245 ? -12.248 -5.199 14.432 1.00 98.38 245 GLU A N 1
ATOM 1941 C CA . GLU A 1 245 ? -12.487 -6.536 14.993 1.00 98.38 245 GLU A CA 1
ATOM 1942 C C . GLU A 1 245 ? -12.593 -6.520 16.524 1.00 98.38 245 GLU A C 1
ATOM 1944 O O . GLU A 1 245 ? -13.461 -7.197 17.084 1.00 98.38 245 GLU A O 1
ATOM 1949 N N . TYR A 1 246 ? -11.772 -5.710 17.198 1.00 98.12 246 TYR A N 1
ATOM 1950 C CA . TYR A 1 246 ? -11.877 -5.458 18.631 1.00 98.12 246 TYR A CA 1
ATOM 1951 C C . TYR A 1 246 ? -13.241 -4.853 18.978 1.00 98.12 246 TYR A C 1
ATOM 1953 O O . TYR A 1 246 ? -13.936 -5.375 19.855 1.00 98.12 246 TYR A O 1
ATOM 1961 N N . ALA A 1 247 ? -13.658 -3.805 18.260 1.00 97.56 247 ALA A N 1
ATOM 1962 C CA . ALA A 1 247 ? -14.962 -3.180 18.451 1.00 97.56 247 ALA A CA 1
ATOM 1963 C C . ALA A 1 247 ? -16.098 -4.187 18.214 1.00 97.56 247 ALA A C 1
ATOM 1965 O O . ALA A 1 247 ? -16.978 -4.342 19.052 1.00 97.56 247 ALA A O 1
ATOM 1966 N N . ALA A 1 248 ? -16.047 -4.984 17.144 1.00 97.88 248 ALA A N 1
ATOM 1967 C CA . ALA A 1 248 ? -17.053 -6.012 16.870 1.00 97.88 248 ALA A CA 1
ATOM 1968 C C . ALA A 1 248 ? -17.168 -7.058 17.988 1.00 97.88 248 ALA A C 1
ATOM 1970 O O . ALA A 1 248 ? -18.276 -7.500 18.319 1.00 97.88 248 ALA A O 1
ATOM 1971 N N . LYS A 1 249 ? -16.040 -7.448 18.591 1.00 97.62 249 LYS A N 1
ATOM 1972 C CA . LYS A 1 249 ? -16.013 -8.399 19.705 1.00 97.62 249 LYS A CA 1
ATOM 1973 C C . LYS A 1 249 ? -16.631 -7.801 20.970 1.00 97.62 249 LYS A C 1
ATOM 1975 O O . LYS A 1 249 ? -17.481 -8.457 21.571 1.00 97.62 249 LYS A O 1
ATOM 1980 N N . ASN A 1 250 ? -16.267 -6.567 21.316 1.00 96.44 250 ASN A N 1
ATOM 1981 C CA . ASN A 1 250 ? -16.601 -5.945 22.602 1.00 96.44 250 ASN A CA 1
ATOM 1982 C C . ASN A 1 250 ? -17.824 -5.017 22.577 1.00 96.44 250 ASN A C 1
ATOM 1984 O O . ASN A 1 250 ? -18.255 -4.590 23.638 1.00 96.44 250 ASN A O 1
ATOM 1988 N N . ALA A 1 251 ? -18.396 -4.731 21.404 1.00 95.81 251 ALA A N 1
ATOM 1989 C CA . ALA A 1 251 ? -19.535 -3.829 21.274 1.00 95.81 251 ALA A CA 1
ATOM 1990 C C . ALA A 1 251 ? -20.733 -4.267 22.125 1.00 95.81 251 ALA A C 1
ATOM 1992 O O . ALA A 1 251 ? -21.151 -5.434 22.053 1.00 95.81 251 ALA A O 1
ATOM 1993 N N . THR A 1 252 ? -21.295 -3.302 22.848 1.00 95.12 252 THR A N 1
ATOM 1994 C CA . THR A 1 252 ? -22.598 -3.355 23.517 1.00 95.12 252 THR A CA 1
ATOM 1995 C C . THR A 1 252 ? -23.588 -2.397 22.852 1.00 95.12 252 THR A C 1
ATOM 1997 O O . THR A 1 252 ? -23.192 -1.538 22.069 1.00 95.12 252 THR A O 1
ATOM 2000 N N . THR A 1 253 ? -24.877 -2.545 23.159 1.00 95.56 253 THR A N 1
ATOM 2001 C CA . THR A 1 253 ? -25.947 -1.664 22.665 1.00 95.56 253 THR A CA 1
ATOM 2002 C C . THR A 1 253 ? -25.636 -0.193 22.965 1.00 95.56 253 THR A C 1
ATOM 2004 O O . THR A 1 253 ? -25.155 0.114 24.055 1.00 95.56 253 THR A O 1
ATOM 2007 N N . ASP A 1 254 ? -25.881 0.686 21.990 1.00 93.56 254 ASP A N 1
ATOM 2008 C CA . ASP A 1 254 ? -25.682 2.144 22.046 1.00 93.56 254 ASP A CA 1
ATOM 2009 C C . ASP A 1 254 ? -24.230 2.606 22.313 1.00 93.56 254 ASP A C 1
ATOM 2011 O O . ASP A 1 254 ? -23.983 3.756 22.690 1.00 93.56 254 ASP A O 1
ATOM 2015 N N . GLN A 1 255 ? -23.246 1.723 22.101 1.00 95.44 255 GLN A N 1
ATOM 2016 C CA . GLN A 1 255 ? -21.825 2.063 22.190 1.00 95.44 255 GLN A CA 1
ATOM 2017 C C . GLN A 1 255 ? -21.310 2.701 20.894 1.00 95.44 255 GLN A C 1
ATOM 2019 O O . GLN A 1 255 ? -21.613 2.244 19.787 1.00 95.44 255 GLN A O 1
ATOM 2024 N N . GLU A 1 256 ? -20.460 3.710 21.053 1.00 96.62 256 GLU A N 1
ATOM 2025 C CA . GLU A 1 256 ? -19.828 4.454 19.968 1.00 96.62 256 GLU A CA 1
ATOM 2026 C C . GLU A 1 256 ? -18.326 4.142 19.931 1.00 96.62 256 GLU A C 1
ATOM 2028 O O . GLU A 1 256 ? -17.613 4.308 20.923 1.00 96.62 256 GLU A O 1
ATOM 2033 N N . PHE A 1 257 ? -17.824 3.664 18.791 1.00 97.69 257 PHE A N 1
ATOM 2034 C CA . PHE A 1 257 ? -16.399 3.383 18.598 1.00 97.69 257 PHE A CA 1
ATOM 2035 C C . PHE A 1 257 ? -15.764 4.383 17.642 1.00 97.69 257 PHE A C 1
ATOM 2037 O O . PHE A 1 257 ? -16.243 4.587 16.529 1.00 97.69 257 PHE A O 1
ATOM 2044 N N . GLU A 1 258 ? -14.620 4.930 18.029 1.00 96.94 258 GLU A N 1
ATOM 2045 C CA . GLU A 1 258 ? -13.858 5.874 17.219 1.00 96.94 258 GLU A CA 1
ATOM 2046 C C . GLU A 1 258 ? -12.468 5.319 16.955 1.00 96.94 258 GLU A C 1
ATOM 2048 O O . GLU A 1 258 ? -11.638 5.232 17.859 1.00 96.94 258 GLU A O 1
ATOM 2053 N N . VAL A 1 259 ? -12.218 4.923 15.712 1.00 97.81 259 VAL A N 1
ATOM 2054 C CA . VAL A 1 259 ? -10.921 4.419 15.269 1.00 97.81 259 VAL A CA 1
ATOM 2055 C C . VAL A 1 259 ? -10.152 5.558 14.623 1.00 97.81 259 VAL A C 1
ATOM 2057 O O . VAL A 1 259 ? -10.576 6.073 13.591 1.00 97.81 259 VAL A O 1
ATOM 2060 N N . TYR A 1 260 ? -9.017 5.919 15.205 1.00 96.12 260 TYR A N 1
ATOM 2061 C CA . TYR A 1 260 ? -8.112 6.938 14.699 1.00 96.12 260 TYR A CA 1
ATOM 2062 C C . TYR A 1 260 ? -6.902 6.298 14.026 1.00 96.12 260 TYR A C 1
ATOM 2064 O O . TYR A 1 260 ? -6.254 5.415 14.592 1.00 96.12 260 TYR A O 1
ATOM 2072 N N . ALA A 1 261 ? -6.600 6.776 12.822 1.00 95.00 261 ALA A N 1
ATOM 2073 C CA . ALA A 1 261 ? -5.406 6.418 12.067 1.00 95.00 261 ALA A CA 1
ATOM 2074 C C . ALA A 1 261 ? -4.815 7.662 11.397 1.00 95.00 261 ALA A C 1
ATOM 2076 O O . ALA A 1 261 ? -5.547 8.580 11.015 1.00 95.00 261 ALA A O 1
ATOM 2077 N N . ASP A 1 262 ? -3.501 7.690 11.208 1.00 91.31 262 ASP A N 1
ATOM 2078 C CA . ASP A 1 262 ? -2.806 8.837 10.620 1.00 91.31 262 ASP A CA 1
ATOM 2079 C C . ASP A 1 262 ? -2.617 8.722 9.095 1.00 91.31 262 ASP A C 1
ATOM 2081 O O . ASP A 1 262 ? -2.437 9.725 8.387 1.00 91.31 262 ASP A O 1
ATOM 2085 N N . ASN A 1 263 ? -2.759 7.510 8.553 1.00 91.75 263 ASN A N 1
ATOM 2086 C CA . ASN A 1 263 ? -2.589 7.234 7.139 1.00 91.75 263 ASN A CA 1
ATOM 2087 C C . ASN A 1 263 ? -3.885 7.442 6.342 1.00 91.75 263 ASN A C 1
ATOM 2089 O O . ASN A 1 263 ? -4.716 6.543 6.171 1.00 91.75 263 ASN A O 1
ATOM 2093 N N . GLN A 1 264 ? -4.015 8.629 5.745 1.00 92.12 264 GLN A N 1
ATOM 2094 C CA . GLN A 1 264 ? -5.152 8.972 4.885 1.00 92.12 264 GLN A CA 1
ATOM 2095 C C . GLN A 1 264 ? -5.351 7.986 3.724 1.00 92.12 264 GLN A C 1
ATOM 2097 O O . GLN A 1 264 ? -6.489 7.669 3.382 1.00 92.12 264 GLN A O 1
ATOM 2102 N N . ALA A 1 265 ? -4.279 7.459 3.121 1.00 91.81 265 ALA A N 1
ATOM 2103 C CA . ALA A 1 265 ? -4.402 6.510 2.014 1.00 91.81 265 ALA A CA 1
ATOM 2104 C C . ALA A 1 265 ? -5.017 5.174 2.468 1.00 91.81 265 ALA A C 1
ATOM 2106 O O . ALA A 1 265 ? -5.764 4.552 1.706 1.00 91.81 265 ALA A O 1
ATOM 2107 N N . ALA A 1 266 ? -4.733 4.732 3.697 1.00 93.94 266 ALA A N 1
ATOM 2108 C CA . ALA A 1 266 ? -5.353 3.545 4.282 1.00 93.94 266 ALA A CA 1
ATOM 2109 C C . ALA A 1 266 ? -6.845 3.793 4.559 1.00 93.94 266 ALA A C 1
ATOM 2111 O O . ALA A 1 266 ? -7.694 2.998 4.148 1.00 93.94 266 ALA A O 1
ATOM 2112 N N . ILE A 1 267 ? -7.176 4.955 5.133 1.00 94.44 267 ILE A N 1
ATOM 2113 C CA . ILE A 1 267 ? -8.559 5.390 5.371 1.00 94.44 267 ILE A CA 1
ATOM 2114 C C . ILE A 1 267 ? -9.359 5.435 4.058 1.00 94.44 267 ILE A C 1
ATOM 2116 O O . ILE A 1 267 ? -10.435 4.840 3.957 1.00 94.44 267 ILE A O 1
ATOM 2120 N N . TYR A 1 268 ? -8.824 6.079 3.015 1.00 93.69 268 TYR A N 1
ATOM 2121 C CA . TYR A 1 268 ? -9.476 6.149 1.704 1.00 93.69 268 TYR A CA 1
ATOM 2122 C C . TYR A 1 268 ? -9.633 4.775 1.054 1.00 93.69 268 TYR A C 1
ATOM 2124 O O . TYR A 1 268 ? -10.671 4.497 0.447 1.00 93.69 268 TYR A O 1
ATOM 2132 N N . ARG A 1 269 ? -8.642 3.887 1.202 1.00 93.56 269 ARG A N 1
ATOM 2133 C CA . ARG A 1 269 ? -8.740 2.522 0.678 1.00 93.56 269 ARG A CA 1
ATOM 2134 C C . ARG A 1 269 ? -9.871 1.742 1.332 1.00 93.56 269 ARG A C 1
ATOM 2136 O O . ARG A 1 269 ? -10.552 1.000 0.624 1.00 93.56 269 ARG A O 1
ATOM 2143 N N . LEU A 1 270 ? -10.081 1.904 2.637 1.00 93.62 270 LEU A N 1
ATOM 2144 C CA . LEU A 1 270 ? -11.180 1.255 3.347 1.00 93.62 270 LEU A CA 1
ATOM 2145 C C . LEU A 1 270 ? -12.528 1.905 3.018 1.00 93.62 270 LEU A C 1
ATOM 2147 O O . LEU A 1 270 ? -13.515 1.186 2.896 1.00 93.62 270 LEU A O 1
ATOM 2151 N N . LYS A 1 271 ? -12.571 3.222 2.787 1.00 91.75 271 LYS A N 1
ATOM 2152 C CA . LYS A 1 271 ? -13.779 3.947 2.355 1.00 91.75 271 LYS A CA 1
ATOM 2153 C C . LYS A 1 271 ? -14.287 3.506 0.974 1.00 91.75 271 LYS A C 1
ATOM 2155 O O . LYS A 1 271 ? -15.487 3.349 0.775 1.00 91.75 271 LYS A O 1
ATOM 2160 N N . ASN A 1 272 ? -13.389 3.311 0.010 1.00 88.88 272 ASN A N 1
ATOM 2161 C CA . ASN A 1 272 ? -13.767 3.046 -1.379 1.00 88.88 272 ASN A CA 1
ATOM 2162 C C . ASN A 1 272 ? -13.798 1.537 -1.672 1.00 88.88 272 ASN A C 1
ATOM 2164 O O . ASN A 1 272 ? -12.757 0.883 -1.811 1.00 88.88 272 ASN A O 1
ATOM 2168 N N . LEU A 1 273 ? -15.006 0.973 -1.756 1.00 88.12 273 LEU A N 1
ATOM 2169 C CA . LEU A 1 273 ? -15.254 -0.441 -2.055 1.00 88.12 273 LEU A CA 1
ATOM 2170 C C . LEU A 1 273 ? -14.689 -0.831 -3.427 1.00 88.12 273 LEU A C 1
ATOM 2172 O O . LEU A 1 273 ? -15.126 -0.316 -4.453 1.00 88.12 273 LEU A O 1
ATOM 2176 N N . SER A 1 274 ? -13.688 -1.714 -3.450 1.00 87.25 274 SER A N 1
ATOM 2177 C CA . SER A 1 274 ? -13.034 -2.136 -4.695 1.00 87.25 274 SER A CA 1
ATOM 2178 C C . SER A 1 274 ? -12.201 -3.408 -4.529 1.00 87.25 274 SER A C 1
ATOM 2180 O O . SER A 1 274 ? -11.715 -3.723 -3.440 1.00 87.25 274 SER A O 1
ATOM 2182 N N . ASP A 1 275 ? -11.945 -4.092 -5.646 1.00 83.50 275 ASP A N 1
ATOM 2183 C CA . ASP A 1 275 ? -11.074 -5.280 -5.731 1.00 83.50 275 ASP A CA 1
ATOM 2184 C C . ASP A 1 275 ? -9.572 -4.937 -5.786 1.00 83.50 275 ASP A C 1
ATOM 2186 O O . ASP A 1 275 ? -8.733 -5.768 -6.139 1.00 83.50 275 ASP A O 1
ATOM 2190 N N . ASN A 1 276 ? -9.220 -3.695 -5.455 1.00 85.25 276 ASN A N 1
ATOM 2191 C CA . ASN A 1 276 ? -7.844 -3.212 -5.445 1.00 85.25 276 ASN A CA 1
ATOM 2192 C C . ASN A 1 276 ? -7.003 -3.904 -4.349 1.00 85.25 276 ASN A C 1
ATOM 2194 O O . ASN A 1 276 ? -7.570 -4.476 -3.411 1.00 85.25 276 ASN A O 1
ATOM 2198 N N . PRO A 1 277 ? -5.656 -3.826 -4.413 1.00 83.88 277 PRO A N 1
ATOM 2199 C CA . PRO A 1 277 ? -4.771 -4.317 -3.353 1.00 83.88 277 PRO A CA 1
ATOM 2200 C C . PRO A 1 277 ? -5.257 -3.934 -1.951 1.00 83.88 277 PRO A C 1
ATOM 2202 O O . PRO A 1 277 ? -5.741 -2.820 -1.743 1.00 83.88 277 PRO A O 1
ATOM 2205 N N . GLY A 1 278 ? -5.170 -4.864 -1.005 1.00 86.75 278 GLY A N 1
ATOM 2206 C CA . GLY A 1 278 ? -5.699 -4.711 0.347 1.00 86.75 278 GLY A CA 1
ATOM 2207 C C . GLY A 1 278 ? -7.186 -5.043 0.515 1.00 86.75 278 GLY A C 1
ATOM 2208 O O . GLY A 1 278 ? -7.778 -4.734 1.549 1.00 86.75 278 GLY A O 1
ATOM 2209 N N . GLN A 1 279 ? -7.797 -5.705 -0.474 1.00 90.25 279 GLN A N 1
ATOM 2210 C CA . GLN A 1 279 ? -9.203 -6.135 -0.438 1.00 90.25 279 GLN A CA 1
ATOM 2211 C C . GLN A 1 279 ? -9.525 -6.987 0.803 1.00 90.25 279 GLN A C 1
ATOM 2213 O O . GLN A 1 279 ? -10.591 -6.838 1.394 1.00 90.25 279 GLN A O 1
ATOM 2218 N N . HIS A 1 280 ? -8.607 -7.859 1.232 1.00 90.50 280 HIS A N 1
ATOM 2219 C CA . HIS A 1 280 ? -8.828 -8.735 2.385 1.00 90.50 280 HIS A CA 1
ATOM 2220 C C . HIS A 1 280 ? -9.097 -7.954 3.686 1.00 90.50 280 HIS A C 1
ATOM 2222 O O . HIS A 1 280 ? -10.021 -8.302 4.422 1.00 90.50 280 HIS A O 1
ATOM 2228 N N . TRP A 1 281 ? -8.354 -6.868 3.930 1.00 94.19 281 TRP A N 1
ATOM 2229 C CA . TRP A 1 281 ? -8.585 -5.962 5.062 1.00 94.19 281 TRP A CA 1
ATOM 2230 C C . TRP A 1 281 ? -9.939 -5.265 4.955 1.00 94.19 281 TRP A C 1
ATOM 2232 O O . TRP A 1 281 ? -10.718 -5.288 5.903 1.00 94.19 281 TRP A O 1
ATOM 2242 N N . GLN A 1 282 ? -10.292 -4.761 3.768 1.00 93.19 282 GLN A N 1
ATOM 2243 C CA . GLN A 1 282 ? -11.607 -4.155 3.539 1.00 93.19 282 GLN A CA 1
ATOM 2244 C C . GLN A 1 282 ? -12.755 -5.130 3.841 1.00 93.19 282 GLN A C 1
ATOM 2246 O O . GLN A 1 282 ? -13.705 -4.762 4.527 1.00 93.19 282 GLN A O 1
ATOM 2251 N N . LEU A 1 283 ? -12.671 -6.385 3.389 1.00 93.44 283 LEU A N 1
ATOM 2252 C CA . LEU A 1 283 ? -13.700 -7.394 3.667 1.00 93.44 283 LEU A CA 1
ATOM 2253 C C . LEU A 1 283 ? -13.811 -7.722 5.164 1.00 93.44 283 LEU A C 1
ATOM 2255 O O . LEU A 1 283 ? -14.922 -7.912 5.667 1.00 93.44 283 LEU A O 1
ATOM 2259 N N . ARG A 1 284 ? -12.685 -7.760 5.888 1.00 95.75 284 ARG A N 1
ATOM 2260 C CA . ARG A 1 284 ? -12.669 -7.923 7.350 1.00 95.75 284 ARG A CA 1
ATOM 2261 C C . ARG A 1 284 ? -13.319 -6.730 8.054 1.00 95.75 284 ARG A C 1
ATOM 2263 O O . ARG A 1 284 ? -14.223 -6.953 8.858 1.00 95.75 284 ARG A O 1
ATOM 2270 N N . CYS A 1 285 ? -12.973 -5.495 7.681 1.00 95.88 285 CYS A N 1
ATOM 2271 C CA . CYS A 1 285 ? -13.623 -4.284 8.198 1.00 95.88 285 CYS A CA 1
ATOM 2272 C C . CYS A 1 285 ? -15.135 -4.302 7.956 1.00 95.88 285 CYS A C 1
ATOM 2274 O O . CYS A 1 285 ? -15.905 -4.051 8.877 1.00 95.88 285 CYS A O 1
ATOM 2276 N N . LEU A 1 286 ? -15.583 -4.661 6.748 1.00 94.69 286 LEU A N 1
ATOM 2277 C CA . LEU A 1 286 ? -17.011 -4.754 6.430 1.00 94.69 286 LEU A CA 1
ATOM 2278 C C . LEU A 1 286 ? -17.723 -5.794 7.296 1.00 94.69 286 LEU A C 1
ATOM 2280 O O . LEU A 1 286 ? -18.807 -5.536 7.818 1.00 94.69 286 LEU A O 1
ATOM 2284 N N . LYS A 1 287 ? -17.117 -6.971 7.482 1.00 95.94 287 LYS A N 1
ATOM 2285 C CA . LYS A 1 287 ? -17.667 -8.020 8.349 1.00 95.94 287 LYS A CA 1
ATOM 2286 C C . LYS A 1 287 ? -17.768 -7.552 9.804 1.00 95.94 287 LYS A C 1
ATOM 2288 O O . LYS A 1 287 ? -18.790 -7.803 10.450 1.00 95.94 287 LYS A O 1
ATOM 2293 N N . ALA A 1 288 ? -16.737 -6.878 10.304 1.00 97.69 288 ALA A N 1
ATOM 2294 C CA . ALA A 1 288 ? -16.707 -6.322 11.648 1.00 97.69 288 ALA A CA 1
ATOM 2295 C C . ALA A 1 288 ? -17.765 -5.220 11.824 1.00 97.69 288 ALA A C 1
ATOM 2297 O O . ALA A 1 288 ? -18.609 -5.337 12.707 1.00 97.69 288 ALA A O 1
ATOM 2298 N N . ALA A 1 289 ? -17.830 -4.243 10.916 1.00 96.94 289 ALA A N 1
ATOM 2299 C CA . ALA A 1 289 ? -18.831 -3.172 10.930 1.00 96.94 289 ALA A CA 1
ATOM 2300 C C . ALA A 1 289 ? -20.272 -3.707 10.874 1.00 96.94 289 ALA A C 1
ATOM 2302 O O . ALA A 1 289 ? -21.139 -3.266 11.622 1.00 96.94 289 ALA A O 1
ATOM 2303 N N . ASN A 1 290 ? -20.531 -4.730 10.050 1.00 96.12 290 ASN A N 1
ATOM 2304 C CA . ASN A 1 290 ? -21.828 -5.414 10.025 1.00 96.12 290 ASN A CA 1
ATOM 2305 C C . ASN A 1 290 ? -22.183 -6.045 11.378 1.00 96.12 290 ASN A C 1
ATOM 2307 O O . ASN A 1 290 ? -23.351 -6.093 11.752 1.00 96.12 290 ASN A O 1
ATOM 2311 N N . THR A 1 291 ? -21.189 -6.563 12.097 1.00 97.56 291 THR A N 1
ATOM 2312 C CA . THR A 1 291 ? -21.381 -7.180 13.415 1.00 97.56 291 THR A CA 1
ATOM 2313 C C . THR A 1 291 ? -21.655 -6.122 14.482 1.00 97.56 291 THR A C 1
ATOM 2315 O O . THR A 1 291 ? -22.575 -6.304 15.273 1.00 97.56 291 THR A O 1
ATOM 2318 N N . ILE A 1 292 ? -20.928 -5.003 14.449 1.00 97.50 292 ILE A N 1
ATOM 2319 C CA . ILE A 1 292 ? -21.134 -3.835 15.321 1.00 97.50 292 ILE A CA 1
ATOM 2320 C C . ILE A 1 292 ? -22.560 -3.298 15.145 1.00 97.50 292 ILE A C 1
ATOM 2322 O O . ILE A 1 292 ? -23.318 -3.227 16.108 1.00 97.50 292 ILE A O 1
ATOM 2326 N N . ARG A 1 293 ? -22.989 -3.077 13.895 1.00 96.62 293 ARG A N 1
ATOM 2327 C CA . ARG A 1 293 ? -24.344 -2.594 13.590 1.00 96.62 293 ARG A CA 1
ATOM 2328 C C . ARG A 1 293 ? -25.444 -3.539 14.084 1.00 96.62 293 ARG A C 1
ATOM 2330 O O . ARG A 1 293 ? -26.466 -3.085 14.585 1.00 96.62 293 ARG A O 1
ATOM 2337 N N . ARG A 1 294 ? -25.258 -4.862 13.965 1.00 96.88 294 ARG A N 1
ATOM 2338 C CA . ARG A 1 294 ? -26.224 -5.855 14.487 1.00 96.88 294 ARG A CA 1
ATOM 2339 C C . ARG A 1 294 ? -26.355 -5.818 16.007 1.00 96.88 294 ARG A C 1
ATOM 2341 O O . ARG A 1 294 ? -27.408 -6.178 16.515 1.00 96.88 294 ARG A O 1
ATOM 2348 N N . LYS A 1 295 ? -25.305 -5.396 16.710 1.00 97.06 295 LYS A N 1
ATOM 2349 C CA . LYS A 1 295 ? -25.306 -5.179 18.160 1.00 97.06 295 LYS A CA 1
ATOM 2350 C C . LYS A 1 295 ? -25.853 -3.802 18.556 1.00 97.06 295 LYS A C 1
ATOM 2352 O O . LYS A 1 295 ? -25.779 -3.458 19.725 1.00 97.06 295 LYS A O 1
ATOM 2357 N N . GLN A 1 296 ? -26.398 -3.039 17.600 1.00 97.00 296 GLN A N 1
ATOM 2358 C CA . GLN A 1 296 ? -26.903 -1.677 17.807 1.00 97.00 296 GLN A CA 1
ATOM 2359 C C . GLN A 1 296 ? -25.824 -0.724 18.344 1.00 97.00 296 GLN A C 1
ATOM 2361 O O . GLN A 1 296 ? -26.110 0.160 19.139 1.00 97.00 296 GLN A O 1
ATOM 2366 N N . ALA A 1 297 ? -24.584 -0.928 17.905 1.00 97.25 297 ALA A N 1
ATOM 2367 C CA . ALA A 1 297 ? -23.464 -0.027 18.131 1.00 97.25 297 ALA A CA 1
ATOM 2368 C C . ALA A 1 297 ? -23.064 0.633 16.808 1.00 97.25 297 ALA A C 1
ATOM 2370 O O . ALA A 1 297 ? -23.399 0.135 15.723 1.00 97.25 297 ALA A O 1
ATOM 2371 N N . ASN A 1 298 ? -22.289 1.706 16.901 1.00 97.12 298 ASN A N 1
ATOM 2372 C CA . ASN A 1 298 ?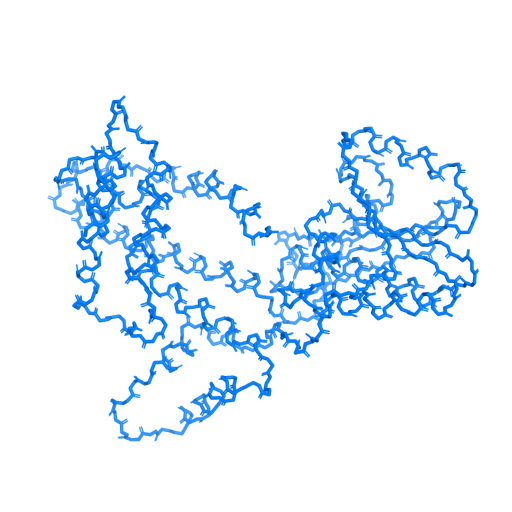 -21.773 2.438 15.753 1.00 97.12 298 ASN A CA 1
ATOM 2373 C C . ASN A 1 298 ? -20.244 2.498 15.796 1.00 97.12 298 ASN A C 1
ATOM 2375 O O . ASN A 1 298 ? -19.608 2.335 16.838 1.00 97.12 298 ASN A O 1
ATOM 2379 N N . ILE A 1 299 ? -19.643 2.680 14.622 1.00 97.81 299 ILE A N 1
ATOM 2380 C CA . ILE A 1 299 ? -18.199 2.838 14.488 1.00 97.81 299 ILE A CA 1
ATOM 2381 C C . ILE A 1 299 ? -17.872 3.920 13.464 1.00 97.81 299 ILE A C 1
ATOM 2383 O O . ILE A 1 299 ? -18.481 4.010 12.392 1.00 97.81 299 ILE A O 1
ATOM 2387 N N . HIS A 1 300 ? -16.873 4.719 13.806 1.00 97.06 300 HIS A N 1
ATOM 2388 C CA . HIS A 1 300 ? -16.398 5.864 13.056 1.00 97.06 300 HIS A CA 1
ATOM 2389 C C . HIS A 1 300 ? -14.902 5.703 12.799 1.00 97.06 300 HIS A C 1
ATOM 2391 O O . HIS A 1 300 ? -14.133 5.440 13.719 1.00 97.06 300 HIS A O 1
ATOM 2397 N N . LEU A 1 301 ? -14.486 5.850 11.544 1.00 97.38 301 LEU A N 1
ATOM 2398 C CA . LEU A 1 301 ? -13.079 5.889 11.158 1.00 97.38 301 LEU A CA 1
ATOM 2399 C C . LEU A 1 301 ? -12.671 7.344 10.934 1.00 97.38 301 LEU A C 1
ATOM 2401 O O . LEU A 1 301 ? -13.164 8.004 10.015 1.00 97.38 301 LEU A O 1
ATOM 2405 N N . LEU A 1 302 ? -11.7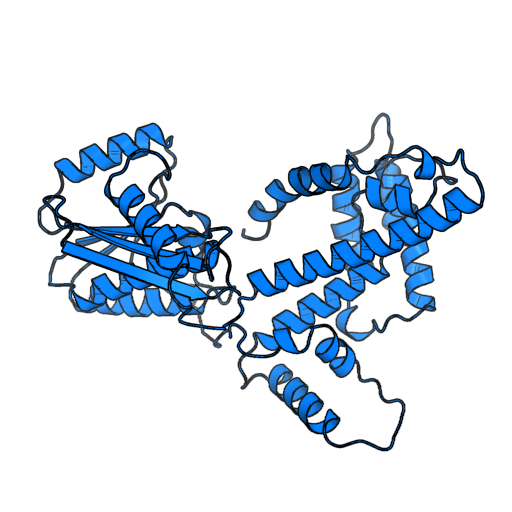75 7.836 11.776 1.00 95.25 302 LEU A N 1
ATOM 2406 C CA . LEU A 1 302 ? -11.348 9.225 11.826 1.00 95.25 302 LEU A CA 1
ATOM 2407 C C . LEU A 1 302 ? -9.858 9.328 11.505 1.00 95.25 302 LEU A C 1
ATOM 2409 O O . LEU A 1 302 ? -9.060 8.451 11.836 1.00 95.25 302 LEU A O 1
ATOM 2413 N N . TRP A 1 303 ? -9.480 10.415 10.845 1.00 94.38 303 TRP A N 1
ATOM 2414 C CA . TRP A 1 303 ? -8.074 10.758 10.685 1.00 94.38 303 TRP A CA 1
ATOM 2415 C C . TRP A 1 303 ? -7.559 11.486 11.930 1.00 94.38 303 TRP A C 1
ATOM 2417 O O . TRP A 1 303 ? -8.190 12.446 12.367 1.00 94.38 303 TRP A O 1
ATOM 2427 N N . ALA A 1 304 ? -6.407 11.066 12.454 1.00 87.62 304 ALA A N 1
ATOM 2428 C CA . ALA A 1 304 ? -5.652 11.814 13.458 1.00 87.62 304 ALA A CA 1
ATOM 2429 C C . ALA A 1 304 ? -4.317 12.295 12.870 1.00 87.62 304 ALA A C 1
ATOM 2431 O O . ALA A 1 304 ? -3.677 11.563 12.115 1.00 87.62 304 ALA A O 1
ATOM 2432 N N . PRO A 1 305 ? -3.849 13.503 13.208 1.00 85.25 305 PRO A N 1
ATOM 2433 C CA . PRO A 1 305 ? -2.504 13.916 12.845 1.00 85.25 305 PRO A CA 1
ATOM 2434 C C . PRO A 1 305 ? -1.459 13.064 13.584 1.00 85.25 305 PRO A C 1
ATOM 2436 O O . PRO A 1 305 ? -1.476 12.952 14.806 1.00 85.25 305 PRO A O 1
ATOM 2439 N N . GLY A 1 306 ? -0.523 12.484 12.832 1.00 79.38 306 GLY A N 1
ATOM 2440 C CA . GLY A 1 306 ? 0.669 11.850 13.399 1.00 79.38 306 GLY A CA 1
ATOM 2441 C C . GLY A 1 306 ? 1.705 12.883 13.865 1.00 79.38 306 GLY A C 1
ATOM 2442 O O . GLY A 1 306 ? 1.839 13.949 13.246 1.00 79.38 306 GLY A O 1
ATOM 2443 N N . HIS A 1 307 ? 2.465 12.526 14.909 1.00 74.81 307 HIS A N 1
ATOM 2444 C CA . HIS A 1 307 ? 3.531 13.327 15.541 1.00 74.81 307 HIS A CA 1
ATOM 2445 C C . HIS A 1 307 ? 3.073 14.675 16.121 1.00 74.81 307 HIS A C 1
ATOM 2447 O O . HIS A 1 307 ? 3.726 15.699 15.923 1.00 74.81 307 HIS A O 1
ATOM 2453 N N . THR A 1 308 ? 1.930 14.688 16.804 1.00 77.62 308 THR A N 1
ATOM 2454 C CA . THR A 1 308 ? 1.368 15.890 17.445 1.00 77.62 308 THR A CA 1
ATOM 2455 C C . THR A 1 308 ? 0.980 15.643 18.905 1.00 77.62 308 THR A C 1
ATOM 2457 O O . THR A 1 308 ? -0.063 16.117 19.351 1.00 77.62 308 THR A O 1
ATOM 2460 N N . ASP A 1 309 ? 1.764 14.837 19.629 1.00 82.44 309 ASP A N 1
ATOM 2461 C CA . ASP A 1 309 ? 1.605 14.570 21.069 1.00 82.44 309 ASP A CA 1
ATOM 2462 C C . ASP A 1 309 ? 0.204 14.069 21.489 1.00 82.44 309 ASP A C 1
ATOM 2464 O O . ASP A 1 309 ? -0.257 14.269 22.617 1.00 82.44 309 ASP A O 1
ATOM 2468 N N . ILE A 1 310 ? -0.515 13.393 20.586 1.00 87.44 310 ILE A N 1
ATOM 2469 C CA . ILE A 1 310 ? -1.762 12.707 20.936 1.00 87.44 310 ILE A CA 1
ATOM 2470 C C . ILE A 1 310 ? -1.380 11.417 21.658 1.00 87.44 310 ILE A C 1
ATOM 2472 O O . ILE A 1 310 ? -0.922 10.470 21.025 1.00 87.44 310 ILE A O 1
ATOM 2476 N N . VAL A 1 311 ? -1.613 11.372 22.973 1.00 91.12 311 VAL A N 1
ATOM 2477 C CA . VAL A 1 311 ? -1.203 10.270 23.868 1.00 91.12 311 VAL A CA 1
ATOM 2478 C C . VAL A 1 311 ? -1.524 8.886 23.300 1.00 91.12 311 VAL A C 1
ATOM 2480 O O . VAL A 1 311 ? -0.665 8.010 23.285 1.00 91.12 311 VAL A O 1
ATOM 2483 N N . GLY A 1 312 ? -2.743 8.680 22.797 1.00 91.81 312 GLY A N 1
ATOM 2484 C CA . GLY A 1 312 ? -3.131 7.383 22.246 1.00 91.81 312 GLY A CA 1
ATOM 2485 C C . GLY A 1 312 ? -2.469 7.042 20.908 1.00 91.81 312 GLY A C 1
ATOM 2486 O O . GLY A 1 312 ? -2.179 5.874 20.661 1.00 91.81 312 GLY A O 1
ATOM 2487 N N . ASN A 1 313 ? -2.164 8.045 20.079 1.00 93.12 313 ASN A N 1
ATOM 2488 C CA . ASN A 1 313 ? -1.428 7.845 18.830 1.00 93.12 313 ASN A CA 1
ATOM 2489 C C . ASN A 1 313 ? 0.048 7.529 19.104 1.00 93.12 313 ASN A C 1
ATOM 2491 O O . ASN A 1 313 ? 0.578 6.568 18.564 1.00 93.12 313 ASN A O 1
ATOM 2495 N N . GLU A 1 314 ? 0.687 8.282 20.006 1.00 94.31 314 GLU A N 1
ATOM 2496 C CA . GLU A 1 314 ? 2.049 8.013 20.497 1.00 94.31 314 GLU A CA 1
ATOM 2497 C C . GLU A 1 314 ? 2.157 6.597 21.086 1.00 94.31 314 GLU A C 1
ATOM 2499 O O . GLU A 1 314 ? 3.120 5.866 20.844 1.00 94.31 314 GLU A O 1
ATOM 2504 N N . ARG A 1 315 ? 1.128 6.165 21.828 1.00 95.88 315 ARG A N 1
ATOM 2505 C CA . ARG A 1 315 ? 1.055 4.804 22.359 1.00 95.88 315 ARG A CA 1
ATOM 2506 C C . ARG A 1 315 ? 0.963 3.757 21.249 1.00 95.88 315 ARG A C 1
ATOM 2508 O O . ARG A 1 315 ? 1.651 2.740 21.340 1.00 95.88 315 ARG A O 1
ATOM 2515 N N . ALA A 1 316 ? 0.143 3.982 20.225 1.00 96.19 316 ALA A N 1
ATOM 2516 C CA . ALA A 1 316 ? 0.031 3.076 19.085 1.00 96.19 316 ALA A CA 1
ATOM 2517 C C . ALA A 1 316 ? 1.349 2.980 18.289 1.00 96.19 316 ALA A C 1
ATOM 2519 O O . ALA A 1 316 ? 1.775 1.862 17.998 1.00 96.19 316 ALA A O 1
ATOM 2520 N N . ASP A 1 317 ? 2.040 4.099 18.039 1.00 96.06 317 ASP A N 1
ATOM 2521 C CA . ASP A 1 317 ? 3.368 4.138 17.393 1.00 96.06 317 ASP A CA 1
ATOM 2522 C C . ASP A 1 317 ? 4.408 3.346 18.197 1.00 96.06 317 ASP A C 1
ATOM 2524 O O . ASP A 1 317 ? 5.134 2.501 17.663 1.00 96.06 317 ASP A O 1
ATOM 2528 N N . TYR A 1 318 ? 4.445 3.557 19.518 1.00 96.12 318 TYR A N 1
ATOM 2529 C CA . TYR A 1 318 ? 5.319 2.799 20.410 1.00 96.12 318 TYR A CA 1
ATOM 2530 C C . TYR A 1 318 ? 5.058 1.288 20.310 1.00 96.12 318 TYR A C 1
ATOM 2532 O O . TYR A 1 318 ? 5.993 0.503 20.132 1.00 96.12 318 TYR A O 1
ATOM 2540 N N . LEU A 1 319 ? 3.789 0.873 20.377 1.00 97.44 319 LEU A N 1
ATOM 2541 C CA . LEU A 1 319 ? 3.397 -0.532 20.251 1.00 97.44 319 LEU A CA 1
ATOM 2542 C C . LEU A 1 319 ? 3.761 -1.096 18.872 1.00 97.44 319 LEU A C 1
ATOM 2544 O O . LEU A 1 319 ? 4.261 -2.216 18.782 1.00 97.44 319 LEU A O 1
ATOM 2548 N N . ALA A 1 320 ? 3.576 -0.321 17.803 1.00 96.94 320 ALA A N 1
ATOM 2549 C CA . ALA A 1 320 ? 3.943 -0.721 16.451 1.00 96.94 320 ALA A CA 1
ATOM 2550 C C . ALA A 1 320 ? 5.458 -0.931 16.315 1.00 96.94 320 ALA A C 1
ATOM 2552 O O . ALA A 1 320 ? 5.892 -1.917 15.716 1.00 96.94 320 ALA A O 1
ATOM 2553 N N . LYS A 1 321 ? 6.275 -0.053 16.911 1.00 96.56 321 LYS A N 1
ATOM 2554 C CA . LYS A 1 321 ? 7.739 -0.194 16.959 1.00 96.56 321 LYS A CA 1
ATOM 2555 C C . LYS A 1 321 ? 8.169 -1.433 17.736 1.00 96.56 321 LYS A C 1
ATOM 2557 O O . LYS A 1 321 ? 9.008 -2.183 17.233 1.00 96.56 321 LYS A O 1
ATOM 2562 N N . GLU A 1 322 ? 7.579 -1.701 18.899 1.00 96.50 322 GLU A N 1
ATOM 2563 C CA . GLU A 1 322 ? 7.868 -2.921 19.663 1.00 96.50 322 GLU A CA 1
ATOM 2564 C C . GLU A 1 322 ? 7.453 -4.184 18.898 1.00 96.50 322 GLU A C 1
ATOM 2566 O O . GLU A 1 322 ? 8.234 -5.134 18.803 1.00 96.50 322 GLU A O 1
ATOM 2571 N N . ALA A 1 323 ? 6.295 -4.155 18.233 1.00 96.62 323 ALA A N 1
ATOM 2572 C CA . ALA A 1 323 ? 5.808 -5.257 17.410 1.00 96.62 323 ALA A CA 1
ATOM 2573 C C . ALA A 1 323 ? 6.782 -5.638 16.277 1.00 96.62 323 ALA A C 1
ATOM 2575 O O . ALA A 1 323 ? 6.822 -6.795 15.864 1.00 96.62 323 ALA A O 1
ATOM 2576 N N . THR A 1 324 ? 7.621 -4.715 15.781 1.00 96.06 324 THR A N 1
ATOM 2577 C CA . THR A 1 324 ? 8.623 -5.042 14.741 1.00 96.06 324 THR A CA 1
ATOM 2578 C C . THR A 1 324 ? 9.651 -6.087 15.186 1.00 96.06 324 THR A C 1
ATOM 2580 O O . THR A 1 324 ? 10.236 -6.765 14.336 1.00 96.06 324 THR A O 1
ATOM 2583 N N . LYS A 1 325 ? 9.873 -6.234 16.497 1.00 94.69 325 LYS A N 1
ATOM 2584 C CA . LYS A 1 325 ? 10.830 -7.182 17.089 1.00 94.69 325 LYS A CA 1
ATOM 2585 C C . LYS A 1 325 ? 10.239 -8.586 17.254 1.00 94.69 325 LYS A C 1
ATOM 2587 O O . LYS A 1 325 ? 10.992 -9.562 17.337 1.00 94.69 325 LYS A O 1
ATOM 2592 N N . GLU A 1 326 ? 8.911 -8.691 17.286 1.00 94.25 326 GLU A N 1
ATOM 2593 C CA . GLU A 1 326 ? 8.193 -9.960 17.397 1.00 94.25 326 GLU A CA 1
ATOM 2594 C C . GLU A 1 326 ? 8.373 -10.826 16.150 1.00 94.25 326 GLU A C 1
ATOM 2596 O O . GLU A 1 326 ? 8.677 -10.336 15.055 1.00 94.25 326 GLU A O 1
ATOM 2601 N N . ASP A 1 327 ? 8.154 -12.131 16.304 1.00 93.75 327 ASP A N 1
ATOM 2602 C CA . ASP A 1 327 ? 8.198 -13.040 15.168 1.00 93.75 327 ASP A CA 1
ATOM 2603 C C . ASP A 1 327 ? 6.991 -12.819 14.239 1.00 93.75 327 ASP A C 1
ATOM 2605 O O . ASP A 1 327 ? 5.846 -12.710 14.692 1.00 93.75 327 ASP A O 1
ATOM 2609 N N . PRO A 1 328 ? 7.221 -12.745 12.917 1.00 91.25 328 PRO A N 1
ATOM 2610 C CA . PRO A 1 328 ? 6.166 -12.443 11.965 1.00 91.25 328 PRO A CA 1
ATOM 2611 C C . PRO A 1 328 ? 5.101 -13.542 11.905 1.00 91.25 328 PRO A C 1
ATOM 2613 O O . PRO A 1 328 ? 5.402 -14.710 11.659 1.00 91.25 328 PRO A O 1
ATOM 2616 N N . ARG A 1 329 ? 3.827 -13.149 12.031 1.00 87.50 329 ARG A N 1
ATOM 2617 C CA . ARG A 1 329 ? 2.669 -14.064 11.970 1.00 87.50 329 ARG A CA 1
ATOM 2618 C C . ARG A 1 329 ? 2.420 -14.645 10.584 1.00 87.50 329 ARG A C 1
ATOM 2620 O O . ARG A 1 329 ? 1.686 -15.620 10.439 1.00 87.50 329 ARG A O 1
ATOM 2627 N N . SER A 1 330 ? 2.970 -14.014 9.551 1.00 84.56 330 SER A N 1
ATOM 2628 C CA . SER A 1 330 ? 2.746 -14.398 8.166 1.00 84.56 330 SER A CA 1
ATOM 2629 C C . SER A 1 330 ? 3.985 -14.167 7.315 1.00 84.56 330 SER A C 1
ATOM 2631 O O . SER A 1 330 ? 4.715 -13.189 7.466 1.00 84.56 330 SER A O 1
ATOM 2633 N N . THR A 1 331 ? 4.186 -15.063 6.356 1.00 85.75 331 THR A N 1
ATOM 2634 C CA . THR A 1 331 ? 5.166 -14.938 5.271 1.00 85.75 331 THR A CA 1
ATOM 2635 C C . THR A 1 331 ? 4.510 -14.480 3.965 1.00 85.75 331 THR A C 1
ATOM 2637 O O . THR A 1 331 ? 5.136 -14.528 2.899 1.00 85.75 331 THR A O 1
ATOM 2640 N N . THR A 1 332 ? 3.251 -14.028 4.041 1.00 86.94 332 THR A N 1
ATOM 2641 C CA . THR A 1 332 ? 2.488 -13.588 2.874 1.00 86.94 332 THR A CA 1
ATOM 2642 C C . THR A 1 332 ? 3.113 -12.338 2.267 1.00 86.94 332 THR A C 1
ATOM 2644 O O . THR A 1 332 ? 3.480 -11.404 2.980 1.00 86.94 332 THR A O 1
ATOM 2647 N N . LYS A 1 333 ? 3.220 -12.303 0.940 1.00 87.25 333 LYS A N 1
ATOM 2648 C CA . LYS A 1 333 ? 3.765 -11.182 0.174 1.00 87.25 333 LYS A CA 1
ATOM 2649 C C . LYS A 1 333 ? 2.637 -10.336 -0.385 1.00 87.25 333 LYS A C 1
ATOM 2651 O O . LYS A 1 333 ? 1.801 -10.842 -1.134 1.00 87.25 333 LYS A O 1
ATOM 2656 N N . SER A 1 334 ? 2.655 -9.045 -0.084 1.00 87.69 334 SER A N 1
ATOM 2657 C CA . SER A 1 334 ? 1.717 -8.106 -0.706 1.00 87.69 334 SER A CA 1
ATOM 2658 C C . SER A 1 334 ? 2.079 -7.789 -2.151 1.00 87.69 334 SER A C 1
ATOM 2660 O O . SER A 1 334 ? 3.248 -7.822 -2.556 1.00 87.69 334 SER A O 1
ATOM 2662 N N . ILE A 1 335 ? 1.074 -7.382 -2.924 1.00 84.56 335 ILE A N 1
ATOM 2663 C CA . ILE A 1 335 ? 1.272 -6.888 -4.295 1.00 84.56 335 ILE A CA 1
ATOM 2664 C C . ILE A 1 335 ? 2.201 -5.674 -4.299 1.00 84.56 335 ILE A C 1
ATOM 2666 O O . ILE A 1 335 ? 3.075 -5.561 -5.160 1.00 84.56 335 ILE A O 1
ATOM 2670 N N . ALA A 1 336 ? 2.032 -4.776 -3.327 1.00 85.25 336 ALA A N 1
ATOM 2671 C CA . ALA A 1 336 ? 2.833 -3.568 -3.224 1.00 85.25 336 ALA A CA 1
ATOM 2672 C C . ALA A 1 336 ? 4.319 -3.903 -3.000 1.00 85.25 336 ALA A C 1
ATOM 2674 O O . ALA A 1 336 ? 5.183 -3.347 -3.680 1.00 85.25 336 ALA A O 1
ATOM 2675 N N . TYR A 1 337 ? 4.625 -4.893 -2.151 1.00 88.31 337 TYR A N 1
ATOM 2676 C CA . TYR A 1 337 ? 5.987 -5.409 -1.972 1.00 88.31 337 TYR A CA 1
ATOM 2677 C C . TYR A 1 337 ? 6.559 -6.039 -3.255 1.00 88.31 337 TYR A C 1
ATOM 2679 O O . TYR A 1 337 ? 7.727 -5.843 -3.610 1.00 88.31 337 TYR A O 1
ATOM 2687 N N . LEU A 1 338 ? 5.746 -6.787 -4.005 1.00 86.81 338 LEU A N 1
ATOM 2688 C CA . LEU A 1 338 ? 6.177 -7.316 -5.301 1.00 86.81 338 LEU A CA 1
ATOM 2689 C C . LEU A 1 338 ? 6.452 -6.184 -6.300 1.00 86.81 338 LEU A C 1
ATOM 2691 O O . LEU A 1 338 ? 7.456 -6.231 -7.009 1.00 86.81 338 LEU A O 1
ATOM 2695 N N . GLY A 1 339 ? 5.625 -5.137 -6.311 1.00 86.94 339 GLY A N 1
ATOM 2696 C CA . GLY A 1 339 ? 5.827 -3.937 -7.122 1.00 86.94 339 GLY A CA 1
ATOM 2697 C C . GLY A 1 339 ? 7.146 -3.223 -6.811 1.00 86.94 339 GLY A C 1
ATOM 2698 O O . GLY A 1 339 ? 7.905 -2.906 -7.731 1.00 86.94 339 GLY A O 1
ATOM 2699 N N . THR A 1 340 ? 7.486 -3.038 -5.529 1.00 87.00 340 THR A N 1
ATOM 2700 C CA . THR A 1 340 ? 8.781 -2.448 -5.136 1.00 87.00 340 THR A CA 1
ATOM 2701 C C . THR A 1 340 ? 9.955 -3.338 -5.541 1.00 87.00 340 THR A C 1
ATOM 2703 O O . THR A 1 340 ? 10.981 -2.836 -6.004 1.00 87.00 340 THR A O 1
ATOM 2706 N N . THR A 1 341 ? 9.795 -4.660 -5.463 1.00 87.88 341 THR A N 1
ATOM 2707 C CA . THR A 1 341 ? 10.805 -5.620 -5.924 1.00 87.88 341 THR A CA 1
ATOM 2708 C C . THR A 1 341 ? 11.025 -5.532 -7.435 1.00 87.88 341 THR A C 1
ATOM 2710 O O . THR A 1 341 ? 12.169 -5.486 -7.886 1.00 87.88 341 THR A O 1
ATOM 2713 N N . ILE A 1 342 ? 9.954 -5.456 -8.230 1.00 88.81 342 ILE A N 1
ATOM 2714 C CA . ILE A 1 342 ? 10.037 -5.296 -9.691 1.00 88.81 342 ILE A CA 1
ATOM 2715 C C . ILE A 1 342 ? 10.740 -3.984 -10.045 1.00 88.81 342 ILE A C 1
ATOM 2717 O O . ILE A 1 342 ? 11.620 -3.973 -10.908 1.00 88.81 342 ILE A O 1
ATOM 2721 N N . LYS A 1 343 ? 10.410 -2.897 -9.338 1.00 87.75 343 LYS A N 1
ATOM 2722 C CA . LYS A 1 343 ? 11.072 -1.597 -9.499 1.00 87.75 343 LYS A CA 1
ATOM 2723 C C . LYS A 1 343 ? 12.566 -1.679 -9.176 1.00 87.75 343 LYS A C 1
ATOM 2725 O O . LYS A 1 343 ? 13.375 -1.158 -9.939 1.00 87.75 343 LYS A O 1
ATOM 2730 N N . ARG A 1 344 ? 12.948 -2.379 -8.102 1.00 89.19 344 ARG A N 1
ATOM 2731 C CA . ARG A 1 344 ? 14.358 -2.595 -7.738 1.00 89.19 344 ARG A CA 1
ATOM 2732 C C . ARG A 1 344 ? 15.104 -3.370 -8.825 1.00 89.19 344 ARG A C 1
ATOM 2734 O O . ARG A 1 344 ? 16.177 -2.941 -9.230 1.00 89.19 344 ARG A O 1
ATOM 2741 N N . ILE A 1 345 ? 14.516 -4.449 -9.350 1.00 89.06 345 ILE A N 1
ATOM 2742 C CA . ILE A 1 345 ? 15.099 -5.221 -10.463 1.00 89.06 345 ILE A CA 1
ATOM 2743 C C . ILE A 1 345 ? 15.317 -4.317 -11.680 1.00 89.06 345 ILE A C 1
ATOM 2745 O O . ILE A 1 345 ? 16.407 -4.300 -12.241 1.00 89.06 345 ILE A O 1
ATOM 2749 N N . GLN A 1 346 ? 14.312 -3.523 -12.051 1.00 90.12 346 GLN A N 1
ATOM 2750 C CA . GLN A 1 346 ? 14.409 -2.566 -13.152 1.00 90.12 346 GLN A CA 1
ATOM 2751 C C . GLN A 1 346 ? 15.545 -1.548 -12.947 1.00 90.12 346 GLN A C 1
ATOM 2753 O O . GLN A 1 346 ? 16.300 -1.276 -13.880 1.00 90.12 346 GLN A O 1
ATOM 2758 N N . GLN A 1 347 ? 15.694 -1.003 -11.737 1.00 88.81 347 GLN A N 1
ATOM 2759 C CA . GLN A 1 347 ? 16.782 -0.078 -11.402 1.00 88.81 347 GLN A CA 1
ATOM 2760 C C . GLN A 1 347 ? 18.153 -0.756 -11.491 1.00 88.81 347 GLN A C 1
ATOM 2762 O O . GLN A 1 347 ? 19.101 -0.166 -12.007 1.00 88.81 347 GLN A O 1
ATOM 2767 N N . THR A 1 348 ? 18.268 -2.000 -11.020 1.00 90.25 348 THR A N 1
ATOM 2768 C CA . THR A 1 348 ? 19.500 -2.786 -11.131 1.00 90.25 348 THR A CA 1
ATOM 2769 C C . THR A 1 348 ? 19.854 -3.065 -12.592 1.00 90.25 348 THR A C 1
ATOM 2771 O O . THR A 1 348 ? 21.008 -2.886 -12.969 1.00 90.25 348 THR A O 1
ATOM 2774 N N . GLU A 1 349 ? 18.884 -3.440 -13.428 1.00 90.56 349 GLU A N 1
ATOM 2775 C CA . GLU A 1 349 ? 19.089 -3.660 -14.868 1.00 90.56 349 GLU A CA 1
ATOM 2776 C C . GLU A 1 349 ? 19.580 -2.387 -15.567 1.00 90.56 349 GLU A C 1
ATOM 2778 O O . GLU A 1 349 ? 20.563 -2.427 -16.307 1.00 90.56 349 GLU A O 1
ATOM 2783 N N . GLN A 1 350 ? 18.948 -1.245 -15.281 1.00 88.88 350 GLN A N 1
ATOM 2784 C CA . GLN A 1 350 ? 19.348 0.045 -15.844 1.00 88.88 350 GLN A CA 1
ATOM 2785 C C . GLN A 1 350 ? 20.757 0.447 -15.392 1.00 88.88 350 GLN A C 1
ATOM 2787 O O . GLN A 1 350 ? 21.559 0.911 -16.203 1.00 88.88 350 GLN A O 1
ATOM 2792 N N . ARG A 1 351 ? 21.086 0.222 -14.113 1.00 87.81 351 ARG A N 1
ATOM 2793 C CA . ARG A 1 351 ? 22.430 0.470 -13.578 1.00 87.81 351 ARG A CA 1
ATOM 2794 C C . ARG A 1 351 ? 23.471 -0.406 -14.271 1.00 87.81 351 ARG A C 1
ATOM 2796 O O . ARG A 1 351 ? 24.498 0.101 -14.698 1.00 87.81 351 ARG A O 1
ATOM 2803 N N . GLN A 1 352 ? 23.202 -1.699 -14.436 1.00 90.25 352 GLN A N 1
ATOM 2804 C CA . GLN A 1 352 ? 24.119 -2.613 -15.125 1.00 90.25 352 GLN A CA 1
ATOM 2805 C C . GLN A 1 352 ? 24.354 -2.215 -16.588 1.00 90.25 352 GLN A C 1
ATOM 2807 O O . GLN A 1 352 ? 25.471 -2.349 -17.087 1.00 90.25 352 GLN A O 1
ATOM 2812 N N . GLU A 1 353 ? 23.322 -1.739 -17.290 1.00 88.38 353 GLU A N 1
ATOM 2813 C CA . GLU A 1 353 ? 23.464 -1.221 -18.655 1.00 88.38 353 GLU A CA 1
ATOM 2814 C C . GLU A 1 353 ? 24.351 0.032 -18.692 1.00 88.38 353 GLU A C 1
ATOM 2816 O O . GLU A 1 353 ? 25.247 0.129 -19.536 1.00 88.38 353 GLU A O 1
ATOM 2821 N N . TYR A 1 354 ? 24.156 0.945 -17.737 1.00 87.56 354 TYR A N 1
ATOM 2822 C CA . TYR A 1 354 ? 24.987 2.136 -17.590 1.00 87.56 354 TYR A CA 1
ATOM 2823 C C . TYR A 1 354 ? 26.450 1.794 -17.290 1.00 87.56 354 TYR A C 1
ATOM 2825 O O . TYR A 1 354 ? 27.332 2.293 -17.983 1.00 87.56 354 TYR A O 1
ATOM 2833 N N . GLU A 1 355 ? 26.721 0.892 -16.343 1.00 88.19 355 GLU A N 1
ATOM 2834 C CA . GLU A 1 355 ? 28.092 0.490 -15.999 1.00 88.19 355 GLU A CA 1
ATOM 2835 C C . GLU A 1 355 ? 28.818 -0.167 -17.180 1.00 88.19 355 GLU A C 1
ATOM 2837 O O . GLU A 1 355 ? 29.971 0.158 -17.471 1.00 88.19 355 GLU A O 1
ATOM 2842 N N . LYS A 1 356 ? 28.130 -1.030 -17.942 1.00 89.00 356 LYS A N 1
ATOM 2843 C CA . LYS A 1 356 ? 28.687 -1.619 -19.174 1.00 89.00 356 LYS A CA 1
ATOM 2844 C C . LYS A 1 356 ? 29.034 -0.554 -20.211 1.00 89.00 356 LYS A C 1
ATOM 2846 O O . LYS A 1 356 ? 30.056 -0.665 -20.888 1.00 89.00 356 LYS A O 1
ATOM 2851 N N . TYR A 1 357 ? 28.180 0.455 -20.366 1.00 87.56 357 TYR A N 1
ATOM 2852 C CA . TYR A 1 357 ? 28.442 1.577 -21.260 1.00 87.56 357 TYR A CA 1
ATOM 2853 C C . TYR A 1 357 ? 29.620 2.427 -20.759 1.00 87.56 357 TYR A C 1
ATOM 2855 O O . TYR A 1 357 ? 30.528 2.710 -21.540 1.00 87.56 357 TYR A O 1
ATOM 2863 N N . LYS A 1 358 ? 29.645 2.772 -19.466 1.00 85.12 358 LYS A N 1
ATOM 2864 C CA . LYS A 1 358 ? 30.699 3.567 -18.826 1.00 85.12 358 LYS A CA 1
ATOM 2865 C C . LYS A 1 358 ? 32.063 2.911 -19.008 1.00 85.12 358 LYS A C 1
ATOM 2867 O O . LYS A 1 358 ? 32.958 3.564 -19.528 1.00 85.12 358 LYS A O 1
ATOM 2872 N N . ALA A 1 359 ? 32.191 1.621 -18.693 1.00 86.81 359 ALA A N 1
ATOM 2873 C CA . ALA A 1 359 ? 33.438 0.869 -18.847 1.00 86.81 359 ALA A CA 1
ATOM 2874 C C . ALA A 1 359 ? 33.958 0.853 -20.297 1.00 86.81 359 ALA A C 1
ATOM 2876 O O . ALA A 1 359 ? 35.153 0.996 -20.539 1.00 86.81 359 ALA A O 1
ATOM 2877 N N . ARG A 1 360 ? 33.061 0.714 -21.284 1.00 86.50 360 ARG A N 1
ATOM 2878 C CA . ARG A 1 360 ? 33.435 0.773 -22.708 1.00 86.50 360 ARG A CA 1
ATOM 2879 C C . ARG A 1 360 ? 33.859 2.179 -23.129 1.00 86.50 360 ARG A C 1
ATOM 2881 O O . ARG A 1 360 ? 34.839 2.331 -23.850 1.00 86.50 360 ARG A O 1
ATOM 2888 N N . ALA A 1 361 ? 33.125 3.200 -22.693 1.00 84.00 361 ALA A N 1
ATOM 2889 C CA . ALA A 1 361 ? 33.399 4.590 -23.041 1.00 84.00 361 ALA A CA 1
ATOM 2890 C C . ALA A 1 361 ? 34.726 5.081 -22.441 1.00 84.00 361 ALA A C 1
ATOM 2892 O O . ALA A 1 361 ? 35.509 5.717 -23.143 1.00 84.00 361 ALA A O 1
ATOM 2893 N N . THR A 1 362 ? 35.008 4.743 -21.179 1.00 82.50 362 THR A N 1
ATOM 2894 C CA . THR A 1 362 ? 36.262 5.099 -20.498 1.00 82.50 362 THR A CA 1
ATOM 2895 C C . THR A 1 362 ? 37.466 4.373 -21.093 1.00 82.50 362 THR A C 1
ATOM 2897 O O . THR A 1 362 ? 38.533 4.976 -21.202 1.00 82.50 362 THR A O 1
ATOM 2900 N N . ALA A 1 363 ? 37.298 3.115 -21.518 1.00 84.19 363 ALA A N 1
ATOM 2901 C CA . ALA A 1 363 ? 38.342 2.356 -22.205 1.00 84.19 363 ALA A CA 1
ATOM 2902 C C . ALA A 1 363 ? 38.710 2.966 -23.568 1.00 84.19 363 ALA A C 1
ATOM 2904 O O . ALA A 1 363 ? 39.885 3.004 -23.921 1.00 84.19 363 ALA A O 1
ATOM 2905 N N . LEU A 1 364 ? 37.722 3.466 -24.319 1.00 83.31 364 LEU A N 1
ATOM 2906 C CA . LEU A 1 364 ? 37.944 4.105 -25.621 1.00 83.31 364 LEU A CA 1
ATOM 2907 C C . LEU A 1 364 ? 38.519 5.519 -25.494 1.00 83.31 364 LEU A C 1
ATOM 2909 O O . LEU A 1 364 ? 39.368 5.913 -26.288 1.00 83.31 364 LEU A O 1
ATOM 2913 N N . ASN A 1 365 ? 38.045 6.304 -24.524 1.00 78.88 365 ASN A N 1
ATOM 2914 C CA . ASN A 1 365 ? 38.531 7.657 -24.288 1.00 78.88 365 ASN A CA 1
ATOM 2915 C C . ASN A 1 365 ? 38.339 8.058 -22.813 1.00 78.88 365 ASN A C 1
ATOM 2917 O O . ASN A 1 365 ? 37.218 8.257 -22.330 1.00 78.88 365 ASN A O 1
ATOM 2921 N N . LYS A 1 366 ? 39.461 8.248 -22.108 1.00 70.06 366 LYS A N 1
ATOM 2922 C CA . LYS A 1 366 ? 39.508 8.619 -20.682 1.00 70.06 366 LYS A CA 1
ATOM 2923 C C . LYS A 1 366 ? 38.947 10.018 -20.384 1.00 70.06 366 LYS A C 1
ATOM 2925 O O . LYS A 1 366 ? 38.608 10.294 -19.241 1.00 70.06 366 LYS A O 1
ATOM 2930 N N . ALA A 1 367 ? 38.805 10.885 -21.389 1.00 67.19 367 ALA A N 1
ATOM 2931 C CA . ALA A 1 367 ? 38.235 12.229 -21.258 1.00 67.19 367 ALA A CA 1
ATOM 2932 C C . ALA A 1 367 ? 36.724 12.297 -21.570 1.00 67.19 367 ALA A C 1
ATOM 2934 O O . ALA A 1 367 ? 36.165 13.392 -21.666 1.00 67.19 367 ALA A O 1
ATOM 2935 N N . THR A 1 368 ? 36.052 11.154 -21.750 1.00 67.44 368 THR A N 1
ATOM 2936 C CA . THR A 1 368 ? 34.618 11.101 -22.079 1.00 67.44 368 THR A CA 1
ATOM 2937 C C . THR A 1 368 ? 33.732 11.697 -20.987 1.00 67.44 368 THR A C 1
ATOM 2939 O O . THR A 1 368 ? 34.047 11.656 -19.800 1.00 67.44 368 THR A O 1
ATOM 2942 N N . TYR A 1 369 ? 32.560 12.200 -21.392 1.00 65.69 369 TYR A N 1
ATOM 2943 C CA . TYR A 1 369 ? 31.516 12.699 -20.487 1.00 65.69 369 TYR A CA 1
ATOM 2944 C C . TYR A 1 369 ? 31.212 11.707 -19.347 1.00 65.69 369 TYR A C 1
ATOM 2946 O O . TYR A 1 369 ? 31.093 12.088 -18.190 1.00 65.69 369 TYR A O 1
ATOM 2954 N N . SER A 1 370 ? 31.195 10.412 -19.662 1.00 64.50 370 SER A N 1
ATOM 2955 C CA . SER A 1 370 ? 30.941 9.309 -18.725 1.00 64.50 370 SER A CA 1
ATOM 2956 C C . SER A 1 370 ? 32.079 9.047 -17.731 1.00 64.50 370 SER A C 1
ATOM 2958 O O . SER A 1 370 ? 31.838 8.454 -16.683 1.00 64.50 370 SER A O 1
ATOM 2960 N N . ALA A 1 371 ? 33.305 9.474 -18.052 1.00 59.88 371 ALA A N 1
ATOM 2961 C CA . ALA A 1 371 ? 34.462 9.424 -17.159 1.00 59.88 371 ALA A CA 1
ATOM 2962 C C . ALA A 1 371 ? 34.470 10.596 -16.162 1.00 59.88 371 ALA A C 1
ATOM 2964 O O . ALA A 1 371 ? 34.936 10.440 -15.039 1.00 59.88 371 ALA A O 1
ATOM 2965 N N . LYS A 1 372 ? 33.942 11.760 -16.574 1.00 59.56 372 LYS A N 1
ATOM 2966 C CA . LYS A 1 372 ? 33.883 12.987 -15.760 1.00 59.56 372 LYS A CA 1
ATOM 2967 C C . LYS A 1 372 ? 32.647 13.074 -14.857 1.00 59.56 372 LYS A C 1
ATOM 2969 O O . LYS A 1 372 ? 32.680 13.789 -13.861 1.00 59.56 372 LYS A O 1
ATOM 2974 N N . TYR A 1 373 ? 31.563 12.374 -15.190 1.00 59.00 373 TYR A N 1
ATOM 2975 C CA . TYR A 1 373 ? 30.316 12.413 -14.423 1.00 59.00 373 TYR A CA 1
ATOM 2976 C C . TYR A 1 373 ? 30.368 11.431 -13.235 1.00 59.00 373 TYR A C 1
ATOM 2978 O O . TYR A 1 373 ? 30.217 10.217 -13.398 1.00 59.00 373 TYR A O 1
ATOM 2986 N N . ILE A 1 374 ? 30.639 11.967 -12.040 1.00 50.25 374 ILE A N 1
ATOM 2987 C CA . ILE A 1 374 ? 30.726 11.236 -10.763 1.00 50.25 374 ILE A CA 1
ATOM 2988 C C . ILE A 1 374 ? 29.310 10.934 -10.231 1.00 50.25 374 ILE A C 1
ATOM 2990 O O . ILE A 1 374 ? 28.403 11.750 -10.357 1.00 50.25 374 ILE A O 1
ATOM 2994 N N . GLU A 1 375 ? 29.140 9.752 -9.630 1.00 48.88 375 GLU A N 1
ATOM 2995 C CA . GLU A 1 375 ? 27.913 9.047 -9.186 1.00 48.88 375 GLU A CA 1
ATOM 2996 C C . GLU A 1 375 ? 26.875 9.811 -8.325 1.00 48.88 375 GLU A C 1
ATOM 2998 O O . GLU A 1 375 ? 25.860 9.230 -7.937 1.00 48.88 375 GLU A O 1
ATOM 3003 N N . HIS A 1 376 ? 27.055 11.100 -8.034 1.00 41.94 376 HIS A N 1
ATOM 3004 C CA . HIS A 1 376 ? 26.331 11.795 -6.964 1.00 41.94 376 HIS A CA 1
ATOM 3005 C C . HIS A 1 376 ? 24.842 12.108 -7.238 1.00 41.94 376 HIS A C 1
ATOM 3007 O O . HIS A 1 376 ? 24.119 12.440 -6.301 1.00 41.94 376 HIS A O 1
ATOM 3013 N N . GLN A 1 377 ? 24.339 11.970 -8.474 1.00 44.31 377 GLN A N 1
ATOM 3014 C CA . GLN A 1 377 ? 22.934 12.285 -8.813 1.00 44.31 377 GLN A CA 1
ATOM 3015 C C . GLN A 1 377 ? 22.003 11.076 -9.008 1.00 44.31 377 GLN A C 1
ATOM 3017 O O . GLN A 1 377 ? 20.782 11.247 -9.061 1.00 44.31 377 GLN A O 1
ATOM 3022 N N . LEU A 1 378 ? 22.528 9.844 -9.018 1.00 45.03 378 LEU A N 1
ATOM 3023 C CA . LEU A 1 378 ? 21.701 8.632 -9.143 1.00 45.03 378 LEU A CA 1
ATOM 3024 C C . LEU A 1 378 ? 20.764 8.408 -7.942 1.00 45.03 378 LEU A C 1
ATOM 3026 O O . LEU A 1 378 ? 19.791 7.670 -8.069 1.00 45.03 378 LEU A O 1
ATOM 3030 N N . PHE A 1 379 ? 21.035 9.032 -6.789 1.00 38.91 379 PHE A N 1
ATOM 3031 C CA . PHE A 1 379 ? 20.231 8.887 -5.570 1.00 38.91 379 PHE A CA 1
ATOM 3032 C C . PHE A 1 379 ? 19.158 9.986 -5.417 1.00 38.91 379 PHE A C 1
ATOM 3034 O O . PHE A 1 379 ? 18.052 9.715 -4.943 1.00 38.91 379 PHE A O 1
ATOM 3041 N N . GLU A 1 380 ? 19.447 11.210 -5.872 1.00 35.72 380 GLU A N 1
ATOM 3042 C CA . GLU A 1 380 ? 18.595 12.399 -5.693 1.00 35.72 380 GLU A CA 1
ATOM 3043 C C . GLU A 1 380 ? 17.460 12.500 -6.732 1.00 35.72 380 GLU A C 1
ATOM 3045 O O . GLU A 1 380 ? 16.307 12.756 -6.367 1.00 35.72 380 GLU A O 1
ATOM 3050 N N . MET A 1 381 ? 17.726 12.222 -8.019 1.00 37.88 381 MET A N 1
ATOM 3051 C CA . MET A 1 381 ? 16.702 12.344 -9.077 1.00 37.88 381 MET A CA 1
ATOM 3052 C C . MET A 1 381 ? 15.581 11.301 -8.943 1.00 37.88 381 MET A C 1
ATOM 3054 O O . MET A 1 381 ? 14.417 11.585 -9.234 1.00 37.88 381 MET A O 1
ATOM 3058 N N . THR A 1 382 ? 15.887 10.107 -8.422 1.00 38.88 382 THR A N 1
ATOM 3059 C CA . THR A 1 382 ? 14.884 9.072 -8.117 1.00 38.88 382 THR A CA 1
ATOM 3060 C C . THR A 1 382 ? 14.065 9.341 -6.856 1.00 38.88 382 THR A C 1
ATOM 3062 O O . THR A 1 382 ? 12.988 8.762 -6.728 1.00 38.88 382 THR A O 1
ATOM 3065 N N . LYS A 1 383 ? 14.516 10.212 -5.943 1.00 33.50 383 LYS A N 1
ATOM 3066 C CA . LYS A 1 383 ? 13.709 10.634 -4.785 1.00 33.50 383 LYS A CA 1
ATOM 3067 C C . LYS A 1 383 ? 12.731 11.754 -5.157 1.00 33.50 383 LYS A C 1
ATOM 3069 O O . LYS A 1 383 ? 11.552 11.650 -4.838 1.00 33.50 383 LYS A O 1
ATOM 3074 N N . ARG A 1 384 ? 13.178 12.785 -5.888 1.00 29.98 384 ARG A N 1
ATOM 3075 C CA . ARG A 1 384 ? 12.364 13.992 -6.160 1.00 29.98 384 ARG A CA 1
ATOM 3076 C C . ARG A 1 384 ? 11.277 13.829 -7.233 1.00 29.98 384 ARG A C 1
ATOM 3078 O O . ARG A 1 384 ? 10.242 14.470 -7.130 1.00 29.98 384 ARG A O 1
ATOM 3085 N N . SER A 1 385 ? 11.459 12.954 -8.224 1.00 30.77 385 SER A N 1
ATOM 3086 C CA . SER A 1 385 ? 10.474 12.741 -9.310 1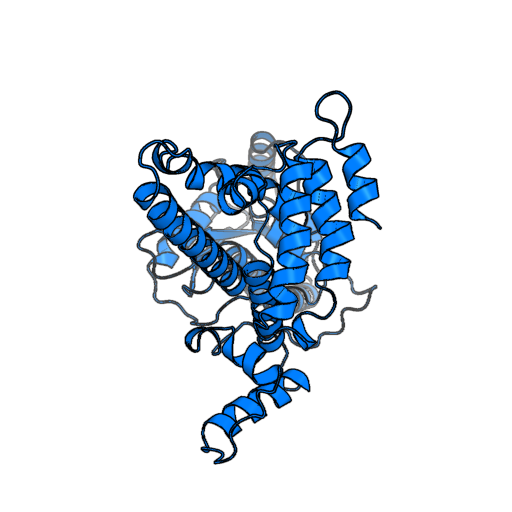.00 30.77 385 SER A CA 1
ATOM 3087 C C . SER A 1 385 ? 9.344 11.751 -8.955 1.00 30.77 385 SER A C 1
ATOM 3089 O O . SER A 1 385 ? 8.340 11.668 -9.660 1.00 30.77 385 SER A O 1
ATOM 3091 N N . TRP A 1 386 ? 9.462 11.017 -7.840 1.00 36.22 386 TRP A N 1
ATOM 3092 C CA . TRP A 1 386 ? 8.533 9.929 -7.496 1.00 36.22 386 TRP A CA 1
ATOM 3093 C C . TRP A 1 386 ? 7.629 10.189 -6.285 1.00 36.22 386 TRP A C 1
ATOM 3095 O O . TRP A 1 386 ? 6.647 9.465 -6.132 1.00 36.22 386 TRP A O 1
ATOM 3105 N N . ILE A 1 387 ? 7.888 11.227 -5.479 1.00 28.38 387 ILE A N 1
ATOM 3106 C CA . ILE A 1 387 ? 6.964 11.665 -4.412 1.00 28.38 387 ILE A CA 1
ATOM 3107 C C . ILE A 1 387 ? 5.615 12.116 -5.015 1.00 28.38 387 ILE A C 1
ATOM 3109 O O . ILE A 1 387 ? 4.567 11.882 -4.428 1.00 28.38 387 ILE A O 1
ATOM 3113 N N . THR A 1 388 ? 5.607 12.627 -6.249 1.00 27.44 388 THR A 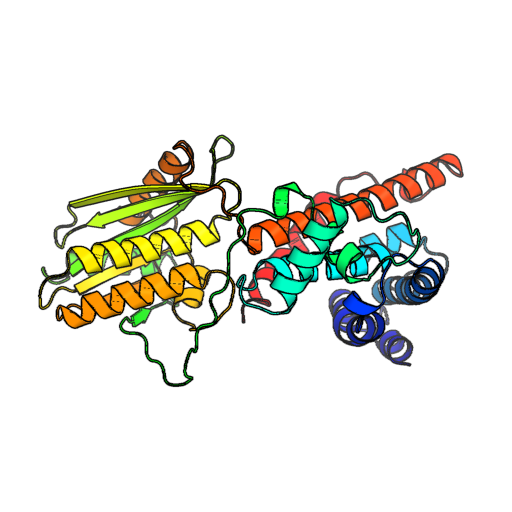N 1
ATOM 3114 C CA . THR A 1 388 ? 4.403 13.061 -6.985 1.00 27.44 388 THR A CA 1
ATOM 3115 C C . THR A 1 388 ? 3.647 11.946 -7.726 1.00 27.44 388 THR A C 1
ATOM 3117 O O . THR A 1 388 ? 2.558 12.182 -8.241 1.00 27.44 388 THR A O 1
ATOM 3120 N N . LEU A 1 389 ? 4.189 10.725 -7.810 1.00 27.56 389 LEU A N 1
ATOM 3121 C CA . LEU A 1 389 ? 3.526 9.599 -8.496 1.00 27.56 389 LEU A CA 1
ATOM 3122 C C . LEU A 1 389 ? 2.759 8.673 -7.543 1.00 27.56 389 LEU A C 1
ATOM 3124 O O . LEU A 1 389 ? 1.878 7.946 -7.994 1.00 27.56 389 LEU A O 1
ATOM 3128 N N . PHE A 1 390 ? 3.029 8.734 -6.236 1.00 27.75 390 PHE A N 1
ATOM 3129 C CA . PHE A 1 390 ? 2.204 8.036 -5.243 1.00 27.75 390 PHE A CA 1
ATOM 3130 C C . PHE A 1 390 ? 0.820 8.677 -5.067 1.00 27.75 390 PHE A C 1
ATOM 3132 O O . PHE A 1 390 ? -0.120 7.975 -4.712 1.00 27.75 390 PHE A O 1
ATOM 3139 N N . SER A 1 391 ? 0.665 9.965 -5.391 1.00 26.38 391 SER A N 1
ATOM 3140 C CA . SER A 1 391 ? -0.632 10.652 -5.353 1.00 26.38 391 SER A CA 1
ATOM 3141 C C . SER A 1 391 ? -1.494 10.443 -6.605 1.00 26.38 391 SER A C 1
ATOM 3143 O O . SER A 1 391 ? -2.696 10.656 -6.542 1.00 26.38 391 SER A O 1
ATOM 3145 N N . SER A 1 392 ? -0.929 10.005 -7.738 1.00 25.22 392 SER A N 1
ATOM 3146 C CA . SER A 1 392 ? -1.651 9.956 -9.027 1.00 25.22 392 SER A CA 1
ATOM 3147 C C . SER A 1 392 ? -1.983 8.553 -9.545 1.00 25.22 392 SER A C 1
ATOM 3149 O O . SER A 1 392 ? -2.637 8.432 -10.576 1.00 25.22 392 SER A O 1
ATOM 3151 N N . GLN A 1 393 ? -1.580 7.487 -8.844 1.00 24.09 393 GLN A N 1
ATOM 3152 C CA . GLN A 1 393 ? -2.001 6.106 -9.153 1.00 24.09 393 GLN A CA 1
ATOM 3153 C C . GLN A 1 393 ? -3.003 5.515 -8.143 1.00 24.09 393 GLN A C 1
ATOM 3155 O O . GLN A 1 393 ? -3.348 4.341 -8.253 1.00 24.09 393 GLN A O 1
ATOM 3160 N N . PHE A 1 394 ? -3.492 6.328 -7.201 1.00 27.36 394 PHE A N 1
ATOM 3161 C CA . PHE A 1 394 ? -4.545 5.980 -6.235 1.00 27.36 394 PHE A CA 1
ATOM 3162 C C . PHE A 1 394 ? -5.745 6.949 -6.262 1.00 27.36 394 PHE A C 1
ATOM 3164 O O . PHE A 1 394 ? -6.497 7.023 -5.290 1.00 27.36 394 PHE A O 1
ATOM 3171 N N . HIS A 1 395 ? -5.946 7.663 -7.374 1.00 25.42 395 HIS A N 1
ATOM 3172 C CA . HIS A 1 395 ? -7.209 8.345 -7.663 1.00 25.42 395 HIS A CA 1
ATOM 3173 C C . HIS A 1 395 ? -8.052 7.547 -8.647 1.00 25.42 395 HIS A C 1
ATOM 3175 O O . HIS A 1 395 ? -7.476 7.061 -9.649 1.00 25.42 395 HIS A O 1
#

Organism: NCBI:txid45151